Protein AF-K9EHT0-F1 (afdb_monomer_lite)

pLDDT: mean 70.36, std 25.86, range [22.86, 98.06]

Radius of gyration: 30.61 Å; chains: 1; bounding box: 69×76×100 Å

Structure (mmCIF, N/CA/C/O backbone):
data_AF-K9EHT0-F1
#
_entry.id   AF-K9EHT0-F1
#
loop_
_atom_site.group_PDB
_atom_site.id
_atom_site.type_symbol
_atom_site.label_atom_id
_atom_site.label_alt_id
_atom_site.label_comp_id
_atom_site.label_asym_id
_atom_site.label_entity_id
_atom_site.label_seq_id
_atom_site.pdbx_PDB_ins_code
_atom_site.Cartn_x
_atom_site.Cartn_y
_atom_site.Cartn_z
_atom_site.occupancy
_atom_site.B_iso_or_equiv
_atom_site.auth_seq_id
_atom_site.auth_comp_id
_atom_site.auth_asym_id
_atom_site.auth_atom_id
_atom_site.pdbx_PDB_model_num
ATOM 1 N N . MET A 1 1 ? 10.663 -6.013 4.355 1.00 35.19 1 MET A N 1
ATOM 2 C CA . MET A 1 1 ? 9.982 -5.302 5.469 1.00 35.19 1 MET A CA 1
ATOM 3 C C . MET A 1 1 ? 10.741 -5.356 6.814 1.00 35.19 1 MET A C 1
ATOM 5 O O . MET A 1 1 ? 10.159 -5.054 7.844 1.00 35.19 1 MET A O 1
ATOM 9 N N . LEU A 1 2 ? 12.055 -5.639 6.822 1.00 24.05 2 LEU A N 1
ATOM 10 C CA . LEU A 1 2 ? 12.925 -5.563 8.016 1.00 24.05 2 LEU A CA 1
ATOM 11 C C . LEU A 1 2 ? 13.684 -4.226 8.154 1.00 24.05 2 LEU A C 1
ATOM 13 O O . LEU A 1 2 ? 14.401 -4.019 9.127 1.00 24.05 2 LEU A O 1
ATOM 17 N N . PHE A 1 3 ? 13.512 -3.298 7.210 1.00 26.00 3 PHE A N 1
ATOM 18 C CA . PHE A 1 3 ? 14.312 -2.070 7.151 1.00 26.00 3 PHE A CA 1
ATOM 19 C C . PHE A 1 3 ? 13.792 -0.921 8.029 1.00 26.00 3 PHE A C 1
ATOM 21 O O . PHE A 1 3 ? 14.578 -0.093 8.472 1.00 26.00 3 PHE A O 1
ATOM 28 N N . PHE A 1 4 ? 12.502 -0.897 8.376 1.00 27.88 4 PHE A N 1
ATOM 29 C CA . PHE A 1 4 ? 11.938 0.199 9.179 1.00 27.88 4 PHE A CA 1
ATOM 30 C C . PHE A 1 4 ? 12.117 0.035 10.698 1.00 27.88 4 PHE A C 1
ATOM 32 O O . PHE A 1 4 ? 12.007 1.010 11.435 1.00 27.88 4 PHE A O 1
ATOM 39 N N . SER A 1 5 ? 12.442 -1.166 11.191 1.00 29.02 5 SER A N 1
ATOM 40 C CA . SER A 1 5 ? 12.473 -1.424 12.640 1.00 29.02 5 SER A CA 1
ATOM 41 C C . SER A 1 5 ? 13.749 -0.943 13.343 1.00 29.02 5 SER A C 1
ATOM 43 O O . SER A 1 5 ? 13.747 -0.829 14.566 1.00 29.02 5 SER A O 1
ATOM 45 N N . ARG A 1 6 ? 14.843 -0.669 12.616 1.00 27.92 6 ARG A N 1
ATOM 46 C CA . ARG A 1 6 ? 16.122 -0.245 13.223 1.00 27.92 6 ARG A CA 1
ATOM 47 C C . ARG A 1 6 ? 16.336 1.271 13.238 1.00 27.92 6 ARG A C 1
ATOM 49 O O . ARG A 1 6 ? 17.036 1.757 14.121 1.00 27.92 6 ARG A O 1
ATOM 56 N N . CYS A 1 7 ? 15.702 2.027 12.340 1.00 29.89 7 CYS A N 1
ATOM 57 C CA . CYS A 1 7 ? 15.886 3.482 12.267 1.00 29.89 7 CYS A CA 1
ATOM 58 C C . CYS A 1 7 ? 15.221 4.250 13.421 1.00 29.89 7 CYS A C 1
ATOM 60 O O . CYS A 1 7 ? 15.747 5.279 13.834 1.00 29.89 7 CYS A O 1
ATOM 62 N N . LEU A 1 8 ? 14.130 3.744 14.007 1.00 30.81 8 LEU A N 1
ATOM 63 C CA . LEU A 1 8 ? 13.450 4.452 15.102 1.00 30.81 8 LEU A CA 1
ATOM 64 C C . LEU A 1 8 ? 14.205 4.366 16.444 1.00 30.81 8 LEU A C 1
ATOM 66 O O . LEU A 1 8 ? 14.056 5.239 17.293 1.00 30.81 8 LEU A O 1
ATOM 70 N N . LEU A 1 9 ? 15.048 3.345 16.636 1.00 30.80 9 LEU A N 1
ATOM 71 C CA . LEU A 1 9 ? 15.755 3.122 17.904 1.00 30.80 9 LEU A CA 1
ATOM 72 C C . LEU A 1 9 ? 16.989 4.022 18.084 1.00 30.80 9 LEU A C 1
ATOM 74 O O . LEU A 1 9 ? 17.360 4.318 19.214 1.00 30.80 9 LEU A O 1
ATOM 78 N N . ARG A 1 10 ? 17.604 4.510 16.996 1.00 30.30 10 ARG A N 1
ATOM 79 C CA . ARG A 1 10 ? 18.830 5.331 17.073 1.00 30.30 10 ARG A CA 1
ATOM 80 C C . ARG A 1 10 ? 18.584 6.839 17.158 1.00 30.30 10 ARG A C 1
ATOM 82 O O . ARG A 1 10 ? 19.441 7.547 17.669 1.00 30.30 10 ARG A O 1
ATOM 89 N N . VAL A 1 11 ? 17.417 7.322 16.726 1.00 34.72 11 VAL A N 1
ATOM 90 C CA . VAL A 1 11 ? 17.037 8.749 16.825 1.00 34.72 11 VAL A CA 1
ATOM 91 C C . VAL A 1 11 ? 16.603 9.131 18.252 1.00 34.72 11 VAL A C 1
ATOM 93 O O . VAL A 1 11 ? 16.610 10.304 18.604 1.00 34.72 11 VAL A O 1
ATOM 96 N N . LEU A 1 12 ? 16.287 8.150 19.106 1.00 32.94 12 LEU A N 1
ATOM 97 C CA . LEU A 1 12 ? 15.773 8.376 20.465 1.00 32.94 12 LEU A CA 1
ATOM 98 C C . LEU A 1 12 ? 16.800 8.175 21.594 1.00 32.94 12 LEU A C 1
ATOM 100 O O . LEU A 1 12 ? 16.425 8.272 22.757 1.00 32.94 12 LEU A O 1
ATOM 104 N N . GLY A 1 13 ? 18.076 7.902 21.292 1.00 27.41 13 GLY A N 1
ATOM 105 C CA . GLY A 1 13 ? 19.124 7.808 22.322 1.00 27.41 13 GLY A CA 1
ATOM 106 C C . GLY A 1 13 ? 18.883 6.738 23.400 1.00 27.41 13 GLY A C 1
ATOM 107 O O . GLY A 1 13 ? 19.364 6.885 24.520 1.00 27.41 13 GLY A O 1
ATOM 108 N N . LEU A 1 14 ? 18.136 5.674 23.090 1.00 31.88 14 LEU A N 1
ATOM 109 C CA . LEU A 1 14 ? 17.866 4.587 24.030 1.00 31.88 14 LEU A CA 1
ATOM 110 C C . LEU A 1 14 ? 18.928 3.495 23.873 1.00 31.88 14 LEU A C 1
ATOM 112 O O . LEU A 1 14 ? 18.975 2.783 22.869 1.00 31.88 14 LEU A O 1
ATOM 116 N N . SER A 1 15 ? 19.794 3.399 24.876 1.00 30.48 15 SER A N 1
ATOM 117 C CA . SER A 1 15 ? 20.740 2.308 25.079 1.00 30.48 15 SER A CA 1
ATOM 118 C C . SER A 1 15 ? 20.023 0.968 25.275 1.00 30.48 15 SER A C 1
ATOM 120 O O . SER A 1 15 ? 18.901 0.887 25.775 1.00 30.48 15 SER A O 1
ATOM 122 N N . GLU A 1 16 ? 20.700 -0.088 24.832 1.00 31.38 16 GLU A N 1
ATOM 123 C CA . GLU A 1 16 ? 20.287 -1.486 24.893 1.00 31.38 16 GLU A CA 1
ATOM 124 C C . GLU A 1 16 ? 19.830 -1.911 26.299 1.00 31.38 16 GLU A C 1
ATOM 126 O O . GLU A 1 16 ? 20.498 -1.636 27.295 1.00 31.38 16 GLU A O 1
ATOM 131 N N . VAL A 1 17 ? 18.721 -2.655 26.372 1.00 28.75 17 VAL A N 1
ATOM 132 C CA . VAL A 1 17 ? 18.365 -3.460 27.550 1.00 28.75 17 VAL A CA 1
ATOM 133 C C . VAL A 1 17 ? 18.516 -4.939 27.163 1.00 28.75 17 VAL A C 1
ATOM 135 O O . VAL A 1 17 ? 17.907 -5.362 26.176 1.00 28.75 17 VAL A O 1
ATOM 138 N N . PRO A 1 18 ? 19.326 -5.735 27.887 1.00 26.89 18 PRO A N 1
ATOM 139 C CA . PRO A 1 18 ? 19.636 -7.116 27.534 1.00 26.89 18 PRO A CA 1
ATOM 140 C C . PRO A 1 18 ? 18.552 -8.074 28.041 1.00 26.89 18 PRO A C 1
ATOM 142 O O . PRO A 1 18 ? 18.100 -7.964 29.179 1.00 26.89 18 PRO A O 1
ATOM 145 N N . GLY A 1 19 ? 18.163 -9.056 27.223 1.00 27.11 19 GLY A N 1
ATOM 146 C CA . GLY A 1 19 ? 17.295 -10.142 27.687 1.00 27.11 19 GLY A CA 1
ATOM 147 C C . GLY A 1 19 ? 16.427 -10.784 26.613 1.00 27.11 19 GLY A C 1
ATOM 148 O O . GLY A 1 19 ? 15.207 -10.717 26.688 1.00 27.11 19 GLY A O 1
ATOM 149 N N . ALA A 1 20 ? 17.038 -11.450 25.635 1.00 23.89 20 ALA A N 1
ATOM 150 C CA . ALA A 1 20 ? 16.355 -12.493 24.874 1.00 23.89 20 ALA A CA 1
ATOM 151 C C . ALA A 1 20 ? 17.361 -13.592 24.520 1.00 23.89 20 ALA A C 1
ATOM 153 O O . ALA A 1 20 ? 18.206 -13.446 23.638 1.00 23.89 20 ALA A O 1
ATOM 154 N N . VAL A 1 21 ? 17.289 -14.683 25.279 1.00 23.62 21 VAL A N 1
ATOM 155 C CA . VAL A 1 21 ? 18.057 -15.912 25.084 1.00 23.62 21 VAL A CA 1
ATOM 156 C C . VAL A 1 21 ? 17.554 -16.595 23.810 1.00 23.62 21 VAL A C 1
ATOM 158 O O . VAL A 1 21 ? 16.432 -17.094 23.764 1.00 23.62 21 VAL A O 1
ATOM 161 N N . PHE A 1 22 ? 18.384 -16.619 22.767 1.00 24.11 22 PHE A N 1
ATOM 162 C CA . PHE A 1 22 ? 18.146 -17.412 21.562 1.00 24.11 22 PHE A CA 1
ATOM 163 C C . PHE A 1 22 ? 18.751 -18.809 21.747 1.00 24.11 22 PHE A C 1
ATOM 165 O O . PHE A 1 22 ? 19.971 -18.969 21.741 1.00 24.11 22 PHE A O 1
ATOM 172 N N . PHE A 1 23 ? 17.909 -19.837 21.866 1.00 22.86 23 PHE A N 1
ATOM 173 C CA . PHE A 1 23 ? 18.355 -21.227 21.756 1.00 22.86 23 PHE A CA 1
ATOM 174 C C . PHE A 1 23 ? 18.760 -21.522 20.303 1.00 22.86 23 PHE A C 1
ATOM 176 O O . PHE A 1 23 ? 17.918 -21.749 19.435 1.00 22.86 23 PHE A O 1
ATOM 183 N N . ARG A 1 24 ? 20.070 -21.525 20.035 1.00 23.70 24 ARG A N 1
ATOM 184 C CA . ARG A 1 24 ? 20.650 -22.117 18.822 1.00 23.70 24 ARG A CA 1
ATOM 185 C C . ARG A 1 24 ? 20.580 -23.642 18.938 1.00 23.70 24 ARG A C 1
ATOM 187 O O . ARG A 1 24 ? 21.243 -24.223 19.792 1.00 23.70 24 ARG A O 1
ATOM 194 N N . ARG A 1 25 ? 19.824 -24.302 18.057 1.00 22.91 25 ARG A N 1
ATOM 195 C CA . ARG A 1 25 ? 20.040 -25.729 17.763 1.00 22.91 25 ARG A CA 1
ATOM 196 C C . ARG A 1 25 ? 21.307 -25.871 16.902 1.00 22.91 25 ARG A C 1
ATOM 198 O O . ARG A 1 25 ? 21.441 -25.110 15.942 1.00 22.91 25 ARG A O 1
ATOM 205 N N . PRO A 1 26 ? 22.226 -26.803 17.207 1.00 26.69 26 PRO A N 1
ATOM 206 C CA . PRO A 1 26 ? 23.404 -27.033 16.380 1.00 26.69 26 PRO A CA 1
ATOM 207 C C . PRO A 1 26 ? 23.034 -27.799 15.100 1.00 26.69 26 PRO A C 1
ATOM 209 O O . PRO A 1 26 ? 22.285 -28.775 15.138 1.00 26.69 26 PRO A O 1
ATOM 212 N N . LEU A 1 27 ? 23.566 -27.335 13.968 1.00 28.84 27 LEU A N 1
ATOM 213 C CA . LEU A 1 27 ? 23.571 -28.050 12.688 1.00 28.84 27 LEU A CA 1
ATOM 214 C C . LEU A 1 27 ? 24.534 -29.250 12.775 1.00 28.84 27 LEU A C 1
ATOM 216 O O . LEU A 1 27 ? 25.630 -29.085 13.317 1.00 28.84 27 LEU A O 1
ATOM 220 N N . PRO A 1 28 ? 24.184 -30.432 12.238 1.00 28.58 28 PRO A N 1
ATOM 221 C CA . PRO A 1 28 ? 25.115 -31.547 12.166 1.00 28.58 28 PRO A CA 1
ATOM 222 C C . PRO A 1 28 ? 26.108 -31.356 11.012 1.00 28.58 28 PRO A C 1
ATOM 224 O O . PRO A 1 28 ? 25.756 -30.924 9.915 1.00 28.58 28 PRO A O 1
ATOM 227 N N . LEU A 1 29 ? 27.362 -31.700 11.294 1.00 28.03 29 LEU A N 1
ATOM 228 C CA . LEU A 1 2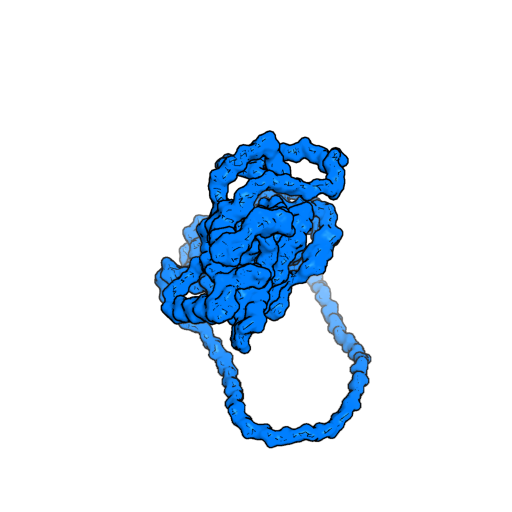9 ? 28.485 -31.731 10.363 1.00 28.03 29 LEU A CA 1
ATOM 229 C C . LEU A 1 29 ? 28.264 -32.816 9.297 1.00 28.03 29 LEU A C 1
ATOM 231 O O . LEU A 1 29 ? 28.119 -33.994 9.618 1.00 28.03 29 LEU A O 1
ATOM 235 N N . SER A 1 30 ? 28.276 -32.423 8.027 1.00 29.00 30 SER A N 1
ATOM 236 C CA . SER A 1 30 ? 28.298 -33.323 6.873 1.00 29.00 30 SER A CA 1
ATOM 237 C C . SER A 1 30 ? 29.734 -33.724 6.518 1.00 29.00 30 SER A C 1
ATOM 239 O O . SER A 1 30 ? 30.549 -32.874 6.165 1.00 29.00 30 SER A O 1
ATOM 241 N N . GLY A 1 31 ? 30.018 -35.028 6.571 1.00 29.08 31 GLY A N 1
ATOM 242 C CA . GLY A 1 31 ? 31.150 -35.690 5.913 1.00 29.08 31 GLY A CA 1
ATOM 243 C C . GLY A 1 31 ? 30.633 -36.758 4.930 1.00 29.08 31 GLY A C 1
ATOM 244 O O . GLY A 1 31 ? 29.515 -37.245 5.115 1.00 29.08 31 GLY A O 1
ATOM 245 N N . PRO A 1 32 ? 31.382 -37.117 3.870 1.00 33.47 32 PRO A N 1
ATOM 246 C CA . PRO A 1 32 ? 30.831 -37.827 2.718 1.00 33.47 32 PRO A CA 1
ATOM 247 C C . PRO A 1 32 ? 30.973 -39.349 2.852 1.00 33.47 32 PRO A C 1
ATOM 249 O O . PRO A 1 32 ? 32.053 -39.830 3.191 1.00 33.47 32 PRO A O 1
ATOM 252 N N . ARG A 1 33 ? 29.933 -40.120 2.499 1.00 31.84 33 ARG A N 1
ATOM 253 C CA . ARG A 1 33 ? 30.071 -41.534 2.091 1.00 31.84 33 ARG A CA 1
ATOM 254 C C . ARG A 1 33 ? 29.038 -41.924 1.027 1.00 31.84 33 ARG A C 1
ATOM 256 O O . ARG A 1 33 ? 27.837 -41.833 1.246 1.00 31.84 33 ARG A O 1
ATOM 263 N N . ASN A 1 34 ? 29.564 -42.387 -0.106 1.00 30.19 34 ASN A N 1
ATOM 264 C CA . ASN A 1 34 ? 28.885 -43.086 -1.197 1.00 30.19 34 ASN A CA 1
ATOM 265 C C . ASN A 1 34 ? 28.451 -44.500 -0.774 1.00 30.19 34 ASN A C 1
ATOM 267 O O . ASN A 1 34 ? 29.321 -45.234 -0.314 1.00 30.19 34 ASN A O 1
ATOM 271 N N . VAL A 1 35 ? 27.197 -44.908 -1.037 1.00 31.47 35 VAL A N 1
ATOM 272 C CA . VAL A 1 35 ? 26.748 -46.313 -1.249 1.00 31.47 35 VAL A CA 1
ATOM 273 C C . VAL A 1 35 ? 25.463 -46.306 -2.133 1.00 31.47 35 VAL A C 1
ATOM 275 O O . VAL A 1 35 ? 24.644 -45.406 -1.946 1.00 31.47 35 VAL A O 1
ATOM 278 N N . PRO A 1 36 ? 25.275 -47.233 -3.108 1.00 32.19 36 PRO A N 1
ATOM 279 C CA . PRO A 1 36 ? 24.269 -47.145 -4.188 1.00 32.19 36 PRO A CA 1
ATOM 280 C C . PRO A 1 36 ? 22.905 -47.812 -3.850 1.00 32.19 36 PRO A C 1
ATOM 282 O O . PRO A 1 36 ? 22.769 -48.399 -2.774 1.00 32.19 36 PRO A O 1
ATOM 285 N N . PRO A 1 37 ? 21.867 -47.727 -4.723 1.00 32.34 37 PRO A N 1
ATOM 286 C CA . PRO A 1 37 ? 20.481 -47.987 -4.339 1.00 32.34 37 PRO A CA 1
ATOM 287 C C . PRO A 1 37 ? 20.085 -49.461 -4.490 1.00 32.34 37 PRO A C 1
ATOM 289 O O . PRO A 1 37 ? 20.441 -50.120 -5.467 1.00 32.34 37 PRO A O 1
ATOM 292 N N . SER A 1 38 ? 19.261 -49.959 -3.564 1.00 30.55 38 SER A N 1
ATOM 293 C CA . SER A 1 38 ? 18.539 -51.223 -3.725 1.00 30.55 38 SER A CA 1
ATOM 294 C C . SER A 1 38 ? 17.032 -51.025 -3.548 1.00 30.55 38 SER A C 1
ATOM 296 O O . SER A 1 38 ? 16.553 -50.197 -2.777 1.00 30.55 38 SER A O 1
ATOM 298 N N . GLN A 1 39 ? 16.307 -51.758 -4.383 1.00 30.44 39 GLN A N 1
ATOM 299 C CA . GLN A 1 39 ? 14.876 -51.710 -4.647 1.00 30.44 39 GLN A CA 1
ATOM 300 C C . GLN A 1 39 ? 14.059 -52.357 -3.515 1.00 30.44 39 GLN A C 1
ATOM 302 O O . GLN A 1 39 ? 14.495 -53.378 -2.987 1.00 30.44 39 GLN A O 1
ATOM 307 N N . ARG A 1 40 ? 12.827 -51.872 -3.264 1.00 29.19 40 ARG A N 1
ATOM 308 C CA . ARG A 1 40 ? 11.571 -52.672 -3.206 1.00 29.19 40 ARG A CA 1
ATOM 309 C C . ARG A 1 40 ? 10.347 -51.831 -2.776 1.00 29.19 40 ARG A C 1
ATOM 311 O O . ARG A 1 40 ? 10.296 -51.331 -1.667 1.00 29.19 40 ARG A O 1
ATOM 318 N N . ARG A 1 41 ? 9.415 -51.725 -3.737 1.00 29.66 41 ARG A N 1
ATOM 319 C CA . ARG A 1 41 ? 7.926 -51.762 -3.769 1.00 29.66 41 ARG A CA 1
ATOM 320 C C . ARG A 1 41 ? 7.022 -51.382 -2.558 1.00 29.66 41 ARG A C 1
ATOM 322 O O . ARG A 1 41 ? 7.451 -51.465 -1.419 1.00 29.66 41 ARG A O 1
ATOM 329 N N . PRO A 1 42 ? 5.739 -51.018 -2.830 1.00 37.97 42 PRO A N 1
ATOM 330 C CA . PRO A 1 42 ? 4.898 -50.174 -1.969 1.00 37.97 42 PRO A CA 1
ATOM 331 C C . PRO A 1 42 ? 3.627 -50.852 -1.391 1.00 37.97 42 PRO A C 1
ATOM 333 O O . PRO A 1 42 ? 3.333 -52.002 -1.718 1.00 37.97 42 PRO A O 1
ATOM 336 N N . ALA A 1 43 ? 2.845 -50.023 -0.670 1.00 28.08 43 ALA A N 1
ATOM 337 C CA . ALA A 1 43 ? 1.409 -50.096 -0.303 1.00 28.08 43 ALA A CA 1
ATOM 338 C C . ALA A 1 43 ? 1.080 -50.626 1.122 1.00 28.08 43 ALA A C 1
ATOM 340 O O . ALA A 1 43 ? 1.910 -51.346 1.674 1.00 28.08 43 ALA A O 1
ATOM 341 N N . PRO A 1 44 ? -0.107 -50.332 1.723 1.00 38.44 44 PRO A N 1
ATOM 342 C CA . PRO A 1 44 ? -1.285 -49.645 1.163 1.00 38.44 44 PRO A CA 1
ATOM 343 C C . PRO A 1 44 ? -1.980 -48.585 2.059 1.00 38.44 44 PRO A C 1
ATOM 345 O O . PRO A 1 44 ? -1.652 -48.362 3.222 1.00 38.44 44 PRO A O 1
ATOM 348 N N . GLU A 1 45 ? -2.977 -47.950 1.440 1.00 32.50 45 GLU A N 1
ATOM 349 C CA . GLU A 1 45 ? -4.041 -47.112 1.998 1.00 32.50 45 GLU A CA 1
ATOM 350 C C . GLU A 1 45 ? -4.884 -47.825 3.075 1.00 32.50 45 GLU A C 1
ATOM 352 O O . GLU A 1 45 ? -5.120 -49.031 3.005 1.00 32.50 45 GLU A O 1
ATOM 357 N N . GLY A 1 46 ? -5.416 -47.052 4.027 1.00 28.97 46 GLY A N 1
ATOM 358 C CA . GLY A 1 46 ? -6.411 -47.503 5.001 1.00 28.97 46 GLY A CA 1
ATOM 359 C C . GLY A 1 46 ? -7.133 -46.317 5.641 1.00 28.97 46 GLY A C 1
ATOM 360 O O . GLY A 1 46 ? -6.551 -45.589 6.440 1.00 28.97 46 GLY A O 1
ATOM 361 N N . GLY A 1 47 ? -8.386 -46.107 5.231 1.00 28.09 47 GLY A N 1
ATOM 362 C CA . GLY A 1 47 ? -9.328 -45.126 5.775 1.00 28.09 47 GLY A CA 1
ATOM 363 C C . GLY A 1 47 ? -9.888 -45.482 7.168 1.00 28.09 47 GLY A C 1
ATOM 364 O O . GLY A 1 47 ? -9.373 -46.373 7.837 1.00 28.09 47 GLY A O 1
ATOM 365 N N . PRO A 1 48 ? -10.921 -44.756 7.636 1.00 39.56 48 PRO A N 1
ATOM 366 C CA . PRO A 1 48 ? -10.957 -44.187 8.983 1.00 39.56 48 PRO A CA 1
ATOM 367 C C . PRO A 1 48 ? -11.766 -45.007 9.996 1.00 39.56 48 PRO A C 1
ATOM 369 O O . PRO A 1 48 ? -12.664 -45.761 9.628 1.00 39.56 48 PRO A O 1
ATOM 372 N N . LEU A 1 49 ? -11.522 -44.759 11.289 1.00 30.81 49 LEU A N 1
ATOM 373 C CA . LEU A 1 49 ? -12.405 -45.184 12.378 1.00 30.81 49 LEU A CA 1
ATOM 374 C C . LEU A 1 49 ? -12.798 -44.005 13.295 1.00 30.81 49 LEU A C 1
ATOM 376 O O . LEU A 1 49 ? -11.965 -43.129 13.541 1.00 30.81 49 LEU A O 1
ATOM 380 N N . PRO A 1 50 ? -14.052 -43.966 13.793 1.00 34.62 50 PRO A N 1
ATOM 381 C CA . PRO A 1 50 ? -14.595 -42.896 14.631 1.00 34.62 50 PRO A CA 1
ATOM 382 C C . PRO A 1 50 ? -14.581 -43.261 16.129 1.00 34.62 50 PRO A C 1
ATOM 384 O O . PRO A 1 50 ? -14.466 -44.436 16.464 1.00 34.62 50 PRO A O 1
ATOM 387 N N . GLN A 1 51 ? -14.790 -42.272 17.012 1.00 31.59 51 GLN A N 1
ATOM 388 C CA . GLN A 1 51 ? -15.847 -42.240 18.053 1.00 31.59 51 GLN A CA 1
ATOM 389 C C . GLN A 1 51 ? -15.535 -41.263 19.210 1.00 31.59 51 GLN A C 1
ATOM 391 O O . GLN A 1 51 ? -14.542 -41.383 19.917 1.00 31.59 51 GLN A O 1
ATOM 396 N N . ASN A 1 52 ? -16.444 -40.291 19.356 1.00 28.72 52 ASN A N 1
ATOM 397 C CA . ASN A 1 52 ? -17.082 -39.757 20.568 1.00 28.72 52 ASN A CA 1
ATOM 398 C C . ASN A 1 52 ? -16.442 -39.989 21.950 1.00 28.72 52 ASN A C 1
ATOM 400 O O . ASN A 1 52 ? -16.375 -41.119 22.417 1.00 28.72 52 ASN A O 1
ATOM 404 N N . PHE A 1 53 ? -16.251 -38.890 22.693 1.00 29.94 53 PHE A N 1
ATOM 405 C CA . PHE A 1 53 ? -16.435 -38.849 24.151 1.00 29.94 53 PHE A CA 1
ATOM 406 C C . PHE A 1 53 ? -17.172 -37.558 24.584 1.00 29.94 53 PHE A C 1
ATOM 408 O O . PHE A 1 53 ? -17.109 -36.557 23.866 1.00 29.94 53 PHE A O 1
ATOM 415 N N . PRO A 1 54 ? -17.932 -37.589 25.700 1.00 34.84 54 PRO A N 1
ATOM 416 C CA . PRO A 1 54 ? -19.078 -36.713 25.944 1.00 34.84 54 PRO A CA 1
ATOM 417 C C . PRO A 1 54 ? -18.774 -35.428 26.732 1.00 34.84 54 PRO A C 1
ATOM 419 O O . PRO A 1 54 ? -17.796 -35.310 27.465 1.00 34.84 54 PRO A O 1
ATOM 422 N N . VAL A 1 55 ? -19.710 -34.487 26.595 1.00 31.12 55 VAL A N 1
ATOM 423 C CA . VAL A 1 55 ? -19.851 -33.215 27.319 1.00 31.12 55 VAL A CA 1
ATOM 424 C C . VAL A 1 55 ? -20.462 -33.452 28.710 1.00 31.12 55 VAL A C 1
ATOM 426 O O . VAL A 1 55 ? -21.469 -34.156 28.788 1.00 31.12 55 VAL A O 1
ATOM 429 N N . PRO A 1 56 ? -19.985 -32.801 29.787 1.00 32.19 56 PRO A N 1
ATOM 430 C CA . PRO A 1 56 ? -20.761 -32.651 31.013 1.00 32.19 56 PRO A CA 1
ATOM 431 C C . PRO A 1 56 ? -21.588 -31.357 30.978 1.00 32.19 56 PRO A C 1
ATOM 433 O O . PRO A 1 56 ? -21.053 -30.251 30.902 1.00 32.19 56 PRO A O 1
ATOM 436 N N . GLN A 1 57 ? -22.910 -31.515 31.051 1.00 30.34 57 GLN A N 1
ATOM 437 C CA . GLN A 1 57 ? -23.866 -30.461 31.383 1.00 30.34 57 GLN A CA 1
ATOM 438 C C . GLN A 1 57 ? -23.888 -30.251 32.904 1.00 30.34 57 GLN A C 1
ATOM 440 O O . GLN A 1 57 ? -23.927 -31.217 33.662 1.00 30.34 57 GLN A O 1
ATOM 445 N N . GLY A 1 58 ? -23.919 -28.996 33.349 1.00 29.45 58 GLY A N 1
ATOM 446 C CA . GLY A 1 58 ? -24.148 -28.632 34.746 1.00 29.45 58 GLY A CA 1
ATOM 447 C C . GLY A 1 58 ? -24.565 -27.168 34.853 1.00 29.45 58 GLY A C 1
ATOM 448 O O . GLY A 1 58 ? -23.722 -26.277 34.805 1.00 29.45 58 GLY A O 1
ATOM 449 N N . ALA A 1 59 ? -25.873 -26.930 34.942 1.00 30.81 59 ALA A N 1
ATOM 450 C CA . ALA A 1 59 ? -26.489 -25.639 35.256 1.00 30.81 59 ALA A CA 1
ATOM 451 C C . ALA A 1 59 ? -26.776 -25.547 36.783 1.00 30.81 59 ALA A C 1
ATOM 453 O O . ALA A 1 59 ? -26.716 -26.568 37.467 1.00 30.81 59 ALA A O 1
ATOM 454 N N . PRO A 1 60 ? -27.024 -24.340 37.329 1.00 36.12 60 PRO A N 1
ATOM 455 C CA . PRO A 1 60 ? -26.603 -23.910 38.670 1.00 36.12 60 PRO A CA 1
ATOM 456 C C . PRO A 1 60 ? -27.654 -24.143 39.774 1.00 36.12 60 PRO A C 1
ATOM 458 O O . PRO A 1 60 ? -28.822 -24.379 39.461 1.00 36.12 60 PRO A O 1
ATOM 461 N N . PRO A 1 61 ? -27.299 -23.981 41.065 1.00 33.75 61 PRO A N 1
ATOM 462 C CA . PRO A 1 61 ? -28.284 -23.931 42.136 1.00 33.75 61 PRO A CA 1
ATOM 463 C C . PRO A 1 61 ? -28.851 -22.516 42.347 1.00 33.75 61 PRO A C 1
ATOM 465 O O . PRO A 1 61 ? -28.144 -21.507 42.293 1.00 33.75 61 PRO A O 1
ATOM 468 N N . VAL A 1 62 ? -30.158 -22.482 42.609 1.00 30.78 62 VAL A N 1
ATOM 469 C CA . VAL A 1 62 ? -30.983 -21.325 42.971 1.00 30.78 62 VAL A CA 1
ATOM 470 C C . VAL A 1 62 ? -31.041 -21.172 44.504 1.00 30.78 62 VAL A C 1
ATOM 472 O O . VAL A 1 62 ? -31.129 -22.160 45.222 1.00 30.78 62 VAL A O 1
ATOM 475 N N . LEU A 1 63 ? -30.971 -19.902 44.924 1.00 33.12 63 LEU A N 1
ATOM 476 C CA . LEU A 1 63 ? -31.230 -19.176 46.191 1.00 33.12 63 LEU A CA 1
ATOM 477 C C . LEU A 1 63 ? -31.981 -19.858 47.365 1.00 33.12 63 LEU A C 1
ATOM 479 O O . LEU A 1 63 ? -32.770 -20.778 47.175 1.00 33.12 63 LEU A O 1
ATOM 483 N N . PRO A 1 64 ? -31.941 -19.203 48.548 1.00 31.17 64 PRO A N 1
ATOM 484 C CA . PRO A 1 64 ? -33.201 -18.619 49.014 1.00 31.17 64 PRO A CA 1
ATOM 485 C C . PRO A 1 64 ? -33.116 -17.149 49.450 1.00 31.17 64 PRO A C 1
ATOM 487 O O . PRO A 1 64 ? -32.091 -16.635 49.892 1.00 31.17 64 PRO A O 1
ATOM 490 N N . ALA A 1 65 ? -34.265 -16.494 49.296 1.00 28.45 65 ALA A N 1
ATOM 491 C CA . ALA A 1 65 ? -34.580 -15.150 49.743 1.00 28.45 65 ALA A CA 1
ATOM 492 C C . ALA A 1 65 ? -34.815 -15.098 51.263 1.00 28.45 65 ALA A C 1
ATOM 494 O O . ALA A 1 65 ? -35.394 -16.015 51.839 1.00 28.45 65 ALA A O 1
ATOM 495 N N . GLY A 1 66 ? -34.438 -13.978 51.880 1.00 27.17 66 GLY A N 1
ATOM 496 C CA . GLY A 1 66 ? -34.821 -13.604 53.238 1.00 27.17 66 GLY A CA 1
ATOM 497 C C . GLY A 1 66 ? -35.032 -12.094 53.303 1.00 27.17 66 GLY A C 1
ATOM 498 O O . GLY A 1 66 ? -34.118 -11.321 53.031 1.00 27.17 66 GLY A O 1
ATOM 499 N N . SER A 1 67 ? -36.264 -11.693 53.595 1.00 26.95 67 SER A N 1
ATOM 500 C CA . SER A 1 67 ? -36.744 -10.317 53.700 1.00 26.95 67 SER A CA 1
ATOM 501 C C . SER A 1 67 ? -36.890 -9.867 55.156 1.00 26.95 67 SER A C 1
ATOM 503 O O . SER A 1 67 ? -37.248 -10.675 56.007 1.00 26.95 67 SER A O 1
ATOM 505 N N . ALA A 1 68 ? -36.804 -8.544 55.329 1.00 27.66 68 ALA A N 1
ATOM 506 C CA . ALA A 1 68 ? -37.361 -7.702 56.397 1.00 27.66 68 ALA A CA 1
ATOM 507 C C . ALA A 1 68 ? -36.534 -7.481 57.678 1.00 27.66 68 ALA A C 1
ATOM 509 O O . ALA A 1 68 ? -36.073 -8.407 58.334 1.00 27.66 68 ALA A O 1
ATOM 510 N N . GLY A 1 69 ? -36.427 -6.197 58.043 1.00 26.08 69 GLY A N 1
ATOM 511 C CA . GLY A 1 69 ? -35.881 -5.723 59.313 1.00 26.08 69 GLY A CA 1
ATOM 512 C C . GLY A 1 69 ? -35.395 -4.278 59.234 1.00 26.08 69 GLY A C 1
ATOM 513 O O . GLY A 1 69 ? -34.200 -4.034 59.134 1.00 26.08 69 GLY A O 1
ATOM 514 N N . VAL A 1 70 ? -36.331 -3.327 59.226 1.00 30.00 70 VAL A N 1
ATOM 515 C CA . VAL A 1 70 ? -36.067 -1.905 59.484 1.00 30.00 70 VAL A CA 1
ATOM 516 C C . VAL A 1 70 ? -35.615 -1.778 60.934 1.00 30.00 70 VAL A C 1
ATOM 518 O O . VAL A 1 70 ? -36.368 -2.180 61.814 1.00 30.00 70 VAL A O 1
ATOM 521 N N . ASP A 1 71 ? -34.450 -1.181 61.184 1.00 27.06 71 ASP A N 1
ATOM 522 C CA . ASP A 1 71 ? -34.244 -0.506 62.459 1.00 27.06 71 ASP A CA 1
ATOM 523 C C . ASP A 1 71 ? -33.341 0.720 62.327 1.00 27.06 71 ASP A C 1
ATOM 525 O O . ASP A 1 71 ? -32.259 0.714 61.734 1.00 27.06 71 ASP A O 1
ATOM 529 N N . SER A 1 72 ? -33.869 1.812 62.852 1.00 29.98 72 SER A N 1
ATOM 530 C CA . SER A 1 72 ? -33.296 3.142 62.864 1.00 29.98 72 SER A CA 1
ATOM 531 C C . SER A 1 72 ? -32.372 3.285 64.065 1.00 29.98 72 SER A C 1
ATOM 533 O O . SER A 1 72 ? -32.838 3.406 65.193 1.00 29.98 72 SER A O 1
ATOM 535 N N . SER A 1 73 ? -31.064 3.376 63.838 1.00 27.72 73 SER A N 1
ATOM 536 C CA . SER A 1 73 ? -30.175 3.989 64.824 1.00 27.72 73 SER A CA 1
ATOM 537 C C . SER A 1 73 ? -29.090 4.830 64.159 1.00 27.72 73 SER A C 1
ATOM 539 O O . SER A 1 73 ? -28.309 4.422 63.303 1.00 27.72 73 SER A O 1
ATOM 541 N N . ARG A 1 74 ? -29.133 6.096 64.556 1.00 34.09 74 ARG A N 1
ATOM 542 C CA . ARG A 1 74 ? -28.279 7.207 64.174 1.00 34.09 74 ARG A CA 1
ATOM 543 C C . ARG A 1 74 ? -26.913 7.009 64.830 1.00 34.09 74 ARG A C 1
ATOM 545 O O . ARG A 1 74 ? -26.727 7.411 65.970 1.00 34.09 74 ARG A O 1
ATOM 552 N N . ALA A 1 75 ? -25.963 6.422 64.109 1.00 27.30 75 ALA A N 1
ATOM 553 C CA . ALA A 1 75 ? -24.555 6.443 64.492 1.00 27.30 75 ALA A CA 1
ATOM 554 C C . ALA A 1 75 ? -23.823 7.489 63.643 1.00 27.30 75 ALA A C 1
ATOM 556 O O . ALA A 1 75 ? -23.554 7.294 62.457 1.00 27.30 75 ALA A O 1
ATOM 557 N N . GLN A 1 76 ? -23.528 8.633 64.261 1.00 36.03 76 GLN A N 1
ATOM 558 C CA . GLN A 1 76 ? -22.539 9.580 63.762 1.00 36.03 76 GLN A CA 1
ATOM 559 C C . GLN A 1 76 ? -21.175 8.881 63.772 1.00 36.03 76 GLN A C 1
ATOM 561 O O . GLN A 1 76 ? -20.536 8.754 64.809 1.00 36.03 76 GLN A O 1
ATOM 566 N N . SER A 1 77 ? -20.755 8.403 62.606 1.00 29.02 77 SER A N 1
ATOM 567 C CA . SER A 1 77 ? -19.401 7.929 62.347 1.00 29.02 77 SER A CA 1
ATOM 568 C C . SER A 1 77 ? -18.820 8.818 61.258 1.00 29.02 77 SER A C 1
ATOM 570 O O . SER A 1 77 ? -19.109 8.682 60.069 1.00 29.02 77 SER A O 1
ATOM 572 N N . THR A 1 78 ? -18.040 9.802 61.689 1.00 33.84 78 THR A N 1
ATOM 573 C CA . THR A 1 78 ? -17.147 10.584 60.841 1.00 33.84 78 THR A CA 1
ATOM 574 C C . THR A 1 78 ? -16.028 9.672 60.335 1.00 33.84 78 THR A C 1
ATOM 576 O O . THR A 1 78 ? -14.909 9.716 60.836 1.00 33.84 78 THR A O 1
ATOM 579 N N . SER A 1 79 ? -16.312 8.825 59.344 1.00 31.20 79 SER A N 1
ATOM 580 C CA . SER A 1 79 ? -15.261 8.158 58.576 1.00 31.20 79 SER A CA 1
ATOM 581 C C . SER A 1 79 ? -14.794 9.122 57.488 1.00 31.20 79 SER A C 1
ATOM 583 O O . SER A 1 79 ? -15.456 9.295 56.459 1.00 31.20 79 SER A O 1
ATOM 585 N N . GLY A 1 80 ? -13.670 9.792 57.737 1.00 28.95 80 GLY A N 1
ATOM 586 C CA . GLY A 1 80 ? -12.978 10.577 56.727 1.00 28.95 80 GLY A CA 1
ATOM 587 C C . GLY A 1 80 ? -12.760 9.734 55.473 1.00 28.95 80 GLY A C 1
ATOM 588 O O . GLY A 1 80 ? -12.119 8.687 55.515 1.00 28.95 80 GLY A O 1
ATOM 589 N N . ARG A 1 81 ? -13.294 10.195 54.339 1.00 33.88 81 ARG A N 1
ATOM 590 C CA . ARG A 1 81 ? -12.841 9.747 53.021 1.00 33.88 81 ARG A CA 1
ATOM 591 C C . ARG A 1 81 ? -11.392 10.209 52.882 1.00 33.88 81 ARG A C 1
ATOM 593 O O . ARG A 1 81 ? -11.141 11.329 52.446 1.00 33.88 81 ARG A O 1
ATOM 600 N N . GLN A 1 82 ? -10.443 9.367 53.277 1.00 32.81 82 GLN A N 1
ATOM 601 C CA . GLN A 1 82 ? -9.077 9.501 52.791 1.00 32.81 82 GLN A CA 1
ATOM 602 C C . GLN A 1 82 ? -9.143 9.414 51.257 1.00 32.81 82 GLN A C 1
ATOM 604 O O . GLN A 1 82 ? -9.749 8.471 50.733 1.00 32.81 82 GLN A O 1
ATOM 609 N N . PRO A 1 83 ? -8.610 10.397 50.507 1.00 34.28 83 PRO A N 1
ATOM 610 C CA . PRO A 1 83 ? -8.429 10.218 49.074 1.00 34.28 83 PRO A CA 1
ATOM 611 C C . PRO A 1 83 ? -7.570 8.959 48.874 1.00 34.28 83 PRO A C 1
ATOM 613 O O . PRO A 1 83 ? -6.622 8.771 49.639 1.00 34.28 83 PRO A O 1
ATOM 616 N N . PRO A 1 84 ? -7.900 8.072 47.915 1.00 41.16 84 PRO A N 1
ATOM 617 C CA . PRO A 1 84 ? -7.076 6.903 47.663 1.00 41.16 84 PRO A CA 1
ATOM 618 C C . PRO A 1 84 ? -5.647 7.374 47.404 1.00 41.16 84 PRO A C 1
ATOM 620 O O . PRO A 1 84 ? -5.426 8.293 46.611 1.00 41.16 84 PRO A O 1
ATOM 623 N N . ASP A 1 85 ? -4.737 6.767 48.157 1.00 39.97 85 ASP A N 1
ATOM 624 C CA . ASP A 1 85 ? -3.313 7.051 48.233 1.00 39.97 85 ASP A CA 1
ATOM 625 C C . ASP A 1 85 ? -2.747 7.435 46.855 1.00 39.97 85 ASP A C 1
ATOM 627 O O . ASP A 1 85 ? -2.783 6.663 45.892 1.00 39.97 85 ASP A O 1
ATOM 631 N N . SER A 1 86 ? -2.274 8.676 46.742 1.00 46.91 86 SER A N 1
ATOM 632 C CA . SER A 1 86 ? -1.852 9.348 45.504 1.00 46.91 86 SER A CA 1
ATOM 633 C C . SER A 1 86 ? -0.550 8.800 44.902 1.00 46.91 86 SER A C 1
ATOM 635 O O . SER A 1 86 ? 0.115 9.480 44.119 1.00 46.91 86 SER A O 1
ATOM 637 N N . THR A 1 87 ? -0.177 7.574 45.255 1.00 52.00 87 THR A N 1
ATOM 638 C CA . THR A 1 87 ? 1.188 7.068 45.113 1.00 52.00 87 THR A CA 1
ATOM 639 C C . THR A 1 87 ? 1.241 5.720 44.396 1.00 52.00 87 THR A C 1
ATOM 641 O O . THR A 1 87 ? 2.163 4.935 44.594 1.00 52.00 87 THR A O 1
ATOM 644 N N . ILE A 1 88 ? 0.283 5.430 43.506 1.00 60.84 88 ILE A N 1
ATOM 645 C CA . ILE A 1 88 ? 0.459 4.319 42.563 1.00 60.84 88 ILE A CA 1
ATOM 646 C C . ILE A 1 88 ? 1.518 4.741 41.535 1.00 60.84 88 ILE A C 1
ATOM 648 O O . ILE A 1 88 ? 1.268 5.570 40.658 1.00 60.84 88 ILE A O 1
ATOM 652 N N . GLY A 1 89 ? 2.725 4.186 41.661 1.00 61.78 89 GLY A N 1
ATOM 653 C CA . GLY A 1 89 ? 3.820 4.425 40.723 1.00 61.78 89 GLY A CA 1
ATOM 654 C C . GLY A 1 89 ? 3.479 3.975 39.297 1.00 61.78 89 GLY A C 1
ATOM 655 O O . GLY A 1 89 ? 2.744 3.010 39.092 1.00 61.78 89 GLY A O 1
ATOM 656 N N . ILE A 1 90 ? 4.054 4.647 38.292 1.00 60.66 90 ILE A N 1
ATOM 657 C CA . ILE A 1 90 ? 3.797 4.374 36.861 1.00 60.66 90 ILE A CA 1
ATOM 658 C C . ILE A 1 90 ? 4.049 2.901 36.508 1.00 60.66 90 ILE A C 1
ATOM 660 O O . ILE A 1 90 ? 3.239 2.305 35.810 1.00 60.66 90 ILE A O 1
ATOM 664 N N . ARG A 1 91 ? 5.111 2.282 37.044 1.00 58.88 91 ARG A N 1
ATOM 665 C CA . ARG A 1 91 ? 5.425 0.859 36.803 1.00 58.88 91 ARG A CA 1
ATOM 666 C C . ARG A 1 91 ? 4.347 -0.086 37.341 1.00 58.88 91 ARG A C 1
ATOM 668 O O . ARG A 1 91 ? 4.033 -1.094 36.711 1.00 58.88 91 ARG A O 1
ATOM 675 N N . THR A 1 92 ? 3.753 0.261 38.480 1.00 63.53 92 THR A N 1
ATOM 676 C CA . THR A 1 92 ? 2.631 -0.476 39.071 1.00 63.53 92 THR A CA 1
ATOM 677 C C . THR A 1 92 ? 1.393 -0.348 38.184 1.00 63.53 92 THR A C 1
ATOM 679 O O . THR A 1 92 ? 0.741 -1.349 37.910 1.00 63.53 92 THR A O 1
ATOM 682 N N . LEU A 1 93 ? 1.124 0.847 37.640 1.00 66.06 93 LEU A N 1
ATOM 683 C CA . LEU A 1 93 ? 0.035 1.072 36.679 1.00 66.06 93 LEU A CA 1
ATOM 684 C C . LEU A 1 93 ? 0.244 0.336 35.344 1.00 66.06 93 LEU A C 1
ATOM 686 O O . LEU A 1 93 ? -0.711 -0.227 34.815 1.00 66.06 93 LEU A O 1
ATOM 690 N N . GLU A 1 94 ? 1.467 0.315 34.806 1.00 65.44 94 GLU A N 1
ATOM 691 C CA . GLU A 1 94 ? 1.812 -0.416 33.573 1.00 65.44 94 GLU A CA 1
ATOM 692 C C . GLU A 1 94 ? 1.571 -1.921 33.731 1.00 65.44 94 GLU A C 1
ATOM 694 O O . GLU A 1 94 ? 1.001 -2.558 32.845 1.00 65.44 94 GLU A O 1
ATOM 699 N N . THR A 1 95 ? 1.938 -2.465 34.892 1.00 62.72 95 THR A N 1
ATOM 700 C CA . THR A 1 95 ? 1.764 -3.886 35.220 1.00 62.72 95 THR A CA 1
ATOM 701 C C . THR A 1 95 ? 0.296 -4.238 35.483 1.00 62.72 95 THR A C 1
ATOM 703 O O . THR A 1 95 ? -0.171 -5.276 35.025 1.00 62.72 95 THR A O 1
ATOM 706 N N . LEU A 1 96 ? -0.448 -3.368 36.176 1.00 61.97 96 LEU A N 1
ATOM 707 C CA . LEU A 1 96 ? -1.863 -3.580 36.516 1.00 61.97 96 LEU A CA 1
ATOM 708 C C . LEU A 1 96 ? -2.784 -3.524 35.298 1.00 61.97 96 LEU A C 1
ATOM 710 O O . LEU A 1 96 ? -3.726 -4.302 35.192 1.00 61.97 96 LEU A O 1
ATOM 714 N N . LEU A 1 97 ? -2.551 -2.582 34.383 1.00 71.12 97 LEU A N 1
ATOM 715 C CA . LEU A 1 97 ? -3.490 -2.357 33.287 1.00 71.12 97 LEU A CA 1
ATOM 716 C C . LEU A 1 97 ? -3.312 -3.367 32.155 1.00 71.12 97 LEU A C 1
ATOM 718 O O . LEU A 1 97 ? -4.299 -3.678 31.491 1.00 71.12 97 LEU A O 1
ATOM 722 N N . GLY A 1 98 ? -2.086 -3.851 31.902 1.00 75.75 98 GLY A N 1
ATOM 723 C CA . GLY A 1 98 ? -1.780 -4.868 30.879 1.00 75.75 98 GLY A CA 1
ATOM 724 C C . GLY A 1 98 ? -2.204 -4.513 29.441 1.00 75.75 98 GLY A C 1
ATOM 725 O O . GLY A 1 98 ? -2.048 -5.311 28.519 1.00 75.75 98 GLY A O 1
ATOM 726 N N . LEU A 1 99 ? -2.756 -3.316 29.231 1.00 85.50 99 LEU A N 1
ATOM 727 C CA . LEU A 1 99 ? -3.368 -2.825 28.006 1.00 85.50 99 LEU A CA 1
ATOM 728 C C . LEU A 1 99 ? -2.770 -1.459 27.683 1.00 85.50 99 LEU A C 1
ATOM 730 O O . LEU A 1 99 ? -2.765 -0.555 28.517 1.00 85.50 99 LEU A O 1
ATOM 734 N N . ARG A 1 100 ? -2.320 -1.275 26.440 1.00 89.94 100 ARG A N 1
ATOM 735 C CA . ARG A 1 100 ? -1.756 0.011 25.992 1.00 89.94 100 ARG A CA 1
ATOM 736 C C . ARG A 1 100 ? -2.819 1.103 25.859 1.00 89.94 100 ARG A C 1
ATOM 738 O O . ARG A 1 100 ? -2.542 2.264 26.139 1.00 89.94 100 ARG A O 1
ATOM 745 N N . VAL A 1 101 ? -4.035 0.721 25.463 1.00 92.12 101 VAL A N 1
ATOM 746 C CA . VAL A 1 101 ? -5.221 1.588 25.415 1.00 92.12 101 VAL A CA 1
ATOM 747 C C . VAL A 1 101 ? -6.384 0.860 26.072 1.00 92.12 101 VAL A C 1
ATOM 749 O O . VAL A 1 101 ? -6.623 -0.309 25.764 1.00 92.12 101 VAL A O 1
ATOM 752 N N . PHE A 1 102 ? -7.114 1.552 26.941 1.00 92.38 102 PHE A N 1
ATOM 753 C CA . PHE A 1 102 ? -8.201 0.988 27.738 1.00 92.38 102 PHE A CA 1
ATOM 754 C C . PHE A 1 102 ? -9.343 1.989 27.954 1.00 92.38 102 PHE A C 1
ATOM 756 O O . PHE A 1 102 ? -9.203 3.205 27.798 1.00 92.38 102 PHE A O 1
ATOM 763 N N . THR A 1 103 ? -10.508 1.464 28.305 1.00 92.06 103 THR A N 1
ATOM 764 C CA . THR A 1 103 ? -11.691 2.233 28.698 1.00 92.06 103 THR A CA 1
ATOM 765 C C . THR A 1 103 ? -11.694 2.508 30.207 1.00 92.06 103 THR A C 1
ATOM 767 O O . THR A 1 103 ? -11.048 1.787 30.968 1.00 92.06 103 THR A O 1
ATOM 770 N N . PRO A 1 104 ? -12.467 3.498 30.691 1.00 92.31 104 PRO A N 1
ATOM 771 C CA . PRO A 1 104 ? -12.675 3.696 32.125 1.00 92.31 104 PRO A CA 1
ATOM 772 C C . PRO A 1 104 ? -13.176 2.459 32.873 1.00 92.31 104 PRO A C 1
ATOM 774 O O . PRO A 1 104 ? -12.814 2.256 34.025 1.00 92.31 104 PRO A O 1
ATOM 777 N N . GLN A 1 105 ? -14.004 1.637 32.224 1.00 90.88 105 GLN A N 1
ATOM 778 C CA . GLN A 1 105 ? -14.523 0.408 32.817 1.00 90.88 105 GLN A CA 1
ATOM 779 C C . GLN A 1 105 ? -13.424 -0.651 32.951 1.00 90.88 105 GLN A C 1
ATOM 781 O O . GLN A 1 105 ? -13.318 -1.278 33.998 1.00 90.88 105 GLN A O 1
ATOM 786 N N . GLU A 1 106 ? -12.579 -0.813 31.929 1.00 91.44 106 GLU A N 1
ATOM 787 C CA . GLU A 1 106 ? -11.414 -1.709 31.987 1.00 91.44 106 GLU A CA 1
ATOM 788 C C . GLU A 1 106 ? -10.416 -1.261 33.065 1.00 91.44 106 GLU A C 1
ATOM 790 O O . GLU A 1 106 ? -9.928 -2.093 33.820 1.00 91.44 106 GLU A O 1
ATOM 795 N N . ALA A 1 107 ? -10.170 0.047 33.195 1.00 91.25 107 ALA A N 1
ATOM 796 C CA . ALA A 1 107 ? -9.328 0.591 34.260 1.00 91.25 107 ALA A CA 1
ATOM 797 C C . ALA A 1 107 ? -9.904 0.304 35.657 1.00 91.25 107 ALA A C 1
ATOM 799 O O . ALA A 1 107 ? -9.177 -0.131 36.548 1.00 91.25 107 ALA A O 1
ATOM 800 N N . LEU A 1 108 ? -11.217 0.492 35.833 1.00 90.69 108 LEU A N 1
ATOM 801 C CA . LEU A 1 108 ? -11.896 0.241 37.103 1.00 90.69 108 LEU A CA 1
ATOM 802 C C . LEU A 1 108 ? -11.817 -1.234 37.519 1.00 90.69 108 LEU A C 1
ATOM 804 O O . LEU A 1 108 ? -11.592 -1.515 38.693 1.00 90.69 108 LEU A O 1
ATOM 808 N N . LEU A 1 109 ? -11.955 -2.163 36.567 1.00 88.19 109 LEU A N 1
ATOM 809 C CA . LEU A 1 109 ? -11.794 -3.603 36.813 1.00 88.19 109 LEU A CA 1
ATOM 810 C C . LEU A 1 109 ? -10.376 -3.973 37.277 1.00 88.19 109 LEU A C 1
ATOM 812 O O . LEU A 1 109 ? -10.216 -4.971 37.968 1.00 88.19 109 LEU A O 1
ATOM 816 N N . GLN A 1 110 ? -9.375 -3.155 36.941 1.00 86.75 110 GLN A N 1
ATOM 817 C CA . GLN A 1 110 ? -7.987 -3.285 37.404 1.00 86.75 110 GLN A CA 1
ATOM 818 C C . GLN A 1 110 ? -7.683 -2.422 38.643 1.00 86.75 110 GLN A C 1
ATOM 820 O O . GLN A 1 110 ? -6.525 -2.164 38.963 1.00 86.75 110 GLN A O 1
ATOM 825 N N . GLY A 1 111 ? -8.716 -1.928 39.334 1.00 87.44 111 GLY A N 1
ATOM 826 C CA . GLY A 1 111 ? -8.570 -1.142 40.561 1.00 87.44 111 GLY A CA 1
ATOM 827 C C . GLY A 1 111 ? -8.169 0.322 40.351 1.00 87.44 111 GLY A C 1
ATOM 828 O O . GLY A 1 111 ? -7.853 1.005 41.322 1.00 87.44 111 GLY A O 1
ATOM 829 N N . VAL A 1 112 ? -8.201 0.841 39.118 1.00 87.69 112 VAL A N 1
ATOM 830 C CA . VAL A 1 112 ? -7.890 2.248 38.818 1.00 87.69 112 VAL A CA 1
ATOM 831 C C . VAL A 1 112 ? -9.192 3.059 38.713 1.00 87.69 112 VAL A C 1
ATOM 833 O O . VAL A 1 112 ? -9.893 2.975 37.699 1.00 87.69 112 VAL A O 1
ATOM 836 N N . PRO A 1 113 ? -9.554 3.871 39.726 1.00 87.50 113 PRO A N 1
ATOM 837 C CA . PRO A 1 113 ? -10.792 4.641 39.702 1.00 87.50 113 PRO A CA 1
ATOM 838 C C . PRO A 1 113 ? -10.755 5.778 38.673 1.00 87.50 113 PRO A C 1
ATOM 840 O O . PRO A 1 113 ? -9.714 6.368 38.377 1.00 87.50 113 PRO A O 1
ATOM 843 N N . TYR A 1 114 ? -11.938 6.156 38.181 1.00 87.56 114 TYR A N 1
ATOM 844 C CA . TYR A 1 114 ? -12.102 7.176 37.138 1.00 87.56 114 TYR A CA 1
ATOM 845 C C . TYR A 1 114 ? -11.456 8.532 37.474 1.00 87.56 114 TYR A C 1
ATOM 847 O O . TYR A 1 114 ? -10.988 9.229 36.574 1.00 87.56 114 TYR A O 1
ATOM 855 N N . CYS A 1 115 ? -11.410 8.918 38.753 1.00 87.12 115 CYS A N 1
ATOM 856 C CA . CYS A 1 115 ? -10.792 10.174 39.183 1.00 87.12 115 CYS A CA 1
ATOM 857 C C . CYS A 1 115 ? -9.292 10.242 38.852 1.00 87.12 115 CYS A C 1
ATOM 859 O O . CYS A 1 115 ? -8.815 11.313 38.477 1.00 87.12 115 CYS A O 1
ATOM 861 N N . LEU A 1 116 ? -8.572 9.113 38.898 1.00 87.56 116 LEU A N 1
ATOM 862 C CA . LEU A 1 116 ? -7.143 9.064 38.584 1.00 87.56 116 LEU A CA 1
ATOM 863 C C . LEU A 1 116 ? -6.863 9.247 37.090 1.00 87.56 116 LEU A C 1
ATOM 865 O O . LEU A 1 116 ? -5.814 9.779 36.741 1.00 87.56 116 LEU A O 1
ATOM 869 N N . LEU A 1 117 ? -7.811 8.910 36.207 1.00 89.31 117 LEU A N 1
ATOM 870 C CA . LEU A 1 117 ? -7.658 9.068 34.751 1.00 89.31 117 LEU A CA 1
ATOM 871 C C . LEU A 1 117 ? -7.548 10.533 34.298 1.00 89.31 117 LEU A C 1
ATOM 873 O O . LEU A 1 117 ? -7.216 10.798 33.144 1.00 89.31 117 LEU A O 1
ATOM 877 N N . ARG A 1 118 ? -7.857 11.488 35.185 1.00 87.56 118 ARG A N 1
ATOM 878 C CA . ARG A 1 118 ? -7.649 12.928 34.961 1.00 87.56 118 ARG A CA 1
ATOM 879 C C . ARG A 1 118 ? -6.267 13.411 35.414 1.00 87.56 118 ARG A C 1
ATOM 881 O O . ARG A 1 118 ? -5.938 14.571 35.193 1.00 87.56 118 ARG A O 1
ATOM 888 N N . GLY A 1 119 ? -5.487 12.555 36.073 1.00 87.56 119 GLY A N 1
ATOM 889 C CA . GLY A 1 119 ? -4.147 12.869 36.556 1.00 87.56 119 GLY A CA 1
ATOM 890 C C . GLY A 1 119 ? -3.078 12.796 35.462 1.00 87.56 119 GLY A C 1
ATOM 891 O O . GLY A 1 119 ? -3.281 12.212 34.400 1.00 87.56 119 GLY A O 1
ATOM 892 N N . ARG A 1 120 ? -1.890 13.334 35.763 1.00 88.81 120 ARG A N 1
ATOM 893 C CA . ARG A 1 120 ? -0.741 13.455 34.837 1.00 88.81 120 ARG A CA 1
ATOM 894 C C . ARG A 1 120 ? -0.239 12.140 34.222 1.00 88.81 120 ARG A C 1
ATOM 896 O O . ARG A 1 120 ? 0.417 12.150 33.184 1.00 88.81 120 ARG A O 1
ATOM 903 N N . HIS A 1 121 ? -0.512 11.013 34.877 1.00 89.06 121 HIS A N 1
ATOM 904 C CA . HIS A 1 121 ? -0.044 9.691 34.455 1.00 89.06 121 HIS A CA 1
ATOM 905 C C . HIS A 1 121 ? -0.858 9.106 33.299 1.00 89.06 121 HIS A C 1
ATOM 907 O O . HIS A 1 121 ? -0.435 8.116 32.705 1.00 89.06 121 HIS A O 1
ATOM 913 N N . PHE A 1 122 ? -1.985 9.730 32.953 1.00 92.06 122 PHE A N 1
ATOM 914 C CA . PHE A 1 122 ? -2.861 9.294 31.881 1.00 92.06 122 PHE A CA 1
ATOM 915 C C . PHE A 1 122 ? -3.017 10.386 30.831 1.00 92.06 122 PHE A C 1
ATOM 917 O O . PHE A 1 122 ? -3.076 11.577 31.135 1.00 92.06 122 PHE A O 1
ATOM 924 N N . LYS A 1 123 ? -3.171 9.956 29.584 1.00 92.25 123 LYS A N 1
ATOM 925 C CA . LYS A 1 123 ? -3.599 10.801 28.475 1.00 92.25 123 LYS A CA 1
ATOM 926 C C . LYS A 1 123 ? -4.853 10.226 27.843 1.00 92.25 123 LYS A C 1
ATOM 928 O O . LYS A 1 123 ? -5.035 9.010 27.746 1.00 92.25 123 LYS A O 1
ATOM 933 N N . ARG A 1 124 ? -5.737 11.116 27.400 1.00 91.56 124 ARG A N 1
ATOM 934 C CA . ARG A 1 124 ? -6.935 10.733 26.656 1.00 91.56 124 ARG A CA 1
ATOM 935 C C . ARG A 1 124 ? -6.555 10.513 25.193 1.00 91.56 124 ARG A C 1
ATOM 937 O O . ARG A 1 124 ? -6.115 11.454 24.545 1.00 91.56 124 ARG A O 1
ATOM 944 N N . VAL A 1 125 ? -6.759 9.297 24.690 1.00 89.62 125 VAL A N 1
ATOM 945 C CA . VAL A 1 125 ? -6.530 8.943 23.275 1.00 89.62 125 VAL A CA 1
ATOM 946 C C . VAL A 1 125 ? -7.721 9.400 22.436 1.00 89.62 125 VAL A C 1
ATOM 948 O O . VAL A 1 125 ? -7.580 10.157 21.485 1.00 89.62 125 VAL A O 1
ATOM 951 N N . ALA A 1 126 ? -8.920 9.010 22.867 1.00 88.00 126 ALA A N 1
ATOM 952 C CA . ALA A 1 126 ? -10.188 9.398 22.267 1.00 88.00 126 ALA A CA 1
ATOM 953 C C . ALA A 1 126 ? -11.251 9.538 23.362 1.00 88.00 126 ALA A C 1
ATOM 955 O O . ALA A 1 126 ? -11.021 9.241 24.538 1.00 88.00 126 ALA A O 1
ATOM 956 N N . ARG A 1 127 ? -12.461 9.980 23.009 1.00 86.44 127 ARG A N 1
ATOM 957 C CA . ARG A 1 127 ? -13.559 10.060 23.984 1.00 86.44 127 ARG A CA 1
ATOM 958 C C . ARG A 1 127 ? -13.855 8.669 24.565 1.00 86.44 127 ARG A C 1
ATOM 960 O O . ARG A 1 127 ? -14.369 7.801 23.867 1.00 86.44 127 ARG A O 1
ATOM 967 N N . GLY A 1 128 ? -13.585 8.494 25.860 1.00 88.31 128 GLY A N 1
ATOM 968 C CA . GLY A 1 128 ? -13.794 7.227 26.569 1.00 88.31 128 GLY A CA 1
ATOM 969 C C . GLY A 1 128 ? -12.670 6.200 26.397 1.00 88.31 128 GLY A C 1
ATOM 970 O O . GLY A 1 128 ? -12.878 5.050 26.771 1.00 88.31 128 GLY A O 1
ATOM 971 N N . PHE A 1 129 ? -11.516 6.606 25.859 1.00 91.19 129 PHE A N 1
ATOM 972 C CA . PHE A 1 129 ? -10.323 5.773 25.708 1.00 91.19 129 PHE A CA 1
ATOM 973 C C . PHE A 1 129 ? -9.095 6.503 26.249 1.00 91.19 129 PHE A C 1
ATOM 975 O O . PHE A 1 129 ? -8.856 7.672 25.932 1.00 91.19 129 PHE A O 1
ATOM 982 N N . TYR A 1 130 ? -8.320 5.799 27.062 1.00 92.94 130 TYR A N 1
ATOM 983 C CA . TYR A 1 130 ? -7.183 6.325 27.799 1.00 92.94 130 TYR A CA 1
ATOM 984 C C . TYR A 1 130 ? -5.968 5.432 27.589 1.00 92.94 130 TYR A C 1
ATOM 986 O O . TYR A 1 130 ? -6.092 4.246 27.289 1.00 92.94 130 TYR A O 1
ATOM 994 N N . ALA A 1 131 ? -4.798 6.032 27.744 1.00 92.81 131 ALA A N 1
ATOM 995 C CA . ALA A 1 131 ? -3.517 5.354 27.789 1.00 92.81 131 ALA A CA 1
ATOM 996 C C . ALA A 1 131 ? -2.672 5.992 28.891 1.00 92.81 131 ALA A C 1
ATOM 998 O O . ALA A 1 131 ? -2.939 7.122 29.315 1.00 92.81 131 ALA A O 1
ATOM 999 N N . LEU A 1 132 ? -1.630 5.296 29.329 1.00 91.50 132 LEU A N 1
ATOM 1000 C CA . LEU A 1 132 ? -0.612 5.919 30.164 1.00 91.50 132 LEU A CA 1
ATOM 1001 C C . LEU A 1 132 ? 0.148 6.974 29.355 1.00 91.50 132 LEU A C 1
ATOM 1003 O O . LEU A 1 132 ? 0.407 6.796 28.162 1.00 91.50 132 LEU A O 1
ATOM 1007 N N . SER A 1 133 ? 0.512 8.081 29.998 1.00 90.19 133 SER A N 1
ATOM 1008 C CA . SER A 1 133 ? 1.225 9.184 29.343 1.00 90.19 133 SER A CA 1
ATOM 1009 C C . SER A 1 133 ? 2.562 8.726 28.745 1.00 90.19 133 SER A C 1
ATOM 1011 O O . SER A 1 133 ? 2.924 9.198 27.666 1.00 90.19 133 SER A O 1
ATOM 1013 N N . SER A 1 134 ? 3.225 7.752 29.387 1.00 88.00 134 SER A N 1
ATOM 1014 C CA . SER A 1 134 ? 4.484 7.120 28.958 1.00 88.00 134 SER A CA 1
ATOM 1015 C C . SER A 1 134 ? 4.366 6.279 27.681 1.00 88.00 134 SER A C 1
ATOM 1017 O O . SER A 1 134 ? 5.362 6.055 27.000 1.00 88.00 134 SER A O 1
ATOM 1019 N N . VAL A 1 135 ? 3.167 5.810 27.324 1.00 88.44 135 VAL A N 1
ATOM 1020 C CA . VAL A 1 135 ? 2.980 4.840 26.238 1.00 88.44 135 VAL A CA 1
ATOM 1021 C C . VAL A 1 135 ? 2.784 5.542 24.897 1.00 88.44 135 VAL A C 1
ATOM 1023 O O . VAL A 1 135 ? 1.874 6.356 24.733 1.00 88.44 135 VAL A O 1
ATOM 1026 N N . VAL A 1 136 ? 3.588 5.189 23.893 1.00 89.62 136 VAL A N 1
ATOM 1027 C CA . VAL A 1 136 ? 3.324 5.561 22.493 1.00 89.62 136 VAL A CA 1
ATOM 1028 C C . VAL A 1 136 ? 2.232 4.647 21.935 1.00 89.62 136 VAL A C 1
ATOM 1030 O O . VAL A 1 136 ? 2.434 3.438 21.801 1.00 89.62 136 VAL A O 1
ATOM 1033 N N . VAL A 1 137 ? 1.070 5.232 21.644 1.00 90.44 137 VAL A N 1
ATOM 1034 C CA . VAL A 1 137 ? -0.127 4.526 21.169 1.00 90.44 137 VAL A CA 1
ATOM 1035 C C . VAL A 1 137 ? -0.062 4.360 19.656 1.00 90.44 137 VAL A C 1
ATOM 1037 O O . VAL A 1 137 ? 0.120 5.339 18.938 1.00 90.44 137 VAL A O 1
ATOM 1040 N N . THR A 1 138 ? -0.244 3.131 19.180 1.00 92.31 138 THR A N 1
ATOM 1041 C CA . THR A 1 138 ? -0.367 2.830 17.748 1.00 92.31 138 THR A CA 1
ATOM 1042 C C . THR A 1 138 ? -1.833 2.769 17.309 1.00 92.31 138 THR A C 1
ATOM 1044 O O . THR A 1 138 ? -2.733 2.604 18.138 1.00 92.31 138 THR A O 1
ATOM 1047 N N . GLU A 1 139 ? -2.091 2.829 15.996 1.00 93.62 139 GLU A N 1
ATOM 1048 C CA . GLU A 1 139 ? -3.448 2.620 15.461 1.00 93.62 139 GLU A CA 1
ATOM 1049 C C . GLU A 1 139 ? -3.995 1.250 15.883 1.00 93.62 139 GLU A C 1
ATOM 1051 O O . GLU A 1 139 ? -5.158 1.129 16.264 1.00 93.62 139 GLU A O 1
ATOM 1056 N N . LEU A 1 140 ? -3.146 0.217 15.868 1.00 93.38 140 LEU A N 1
ATOM 1057 C CA . LEU A 1 140 ? -3.534 -1.147 16.216 1.00 93.38 140 LEU A CA 1
ATOM 1058 C C . LEU A 1 140 ? -3.928 -1.275 17.697 1.00 93.38 140 LEU A C 1
ATOM 1060 O O . LEU A 1 140 ? -4.906 -1.958 18.002 1.00 93.38 140 LEU A O 1
ATOM 1064 N N . ASP A 1 141 ? -3.245 -0.558 18.596 1.00 93.38 141 ASP A N 1
ATOM 1065 C CA . ASP A 1 141 ? -3.619 -0.479 20.014 1.00 93.38 141 ASP A CA 1
ATOM 1066 C C . ASP A 1 141 ? -5.018 0.128 20.188 1.00 93.38 141 ASP A C 1
ATOM 1068 O O . ASP A 1 141 ? -5.847 -0.374 20.957 1.00 93.38 141 ASP A O 1
ATOM 1072 N N . PHE A 1 142 ? -5.303 1.200 19.444 1.00 93.56 142 PHE A N 1
ATOM 1073 C CA . PHE A 1 142 ? -6.599 1.867 19.491 1.00 93.56 142 PHE A CA 1
ATOM 1074 C C . PHE A 1 142 ? -7.716 1.007 18.878 1.00 93.56 142 PHE A C 1
ATOM 1076 O O . PHE A 1 142 ? -8.789 0.867 19.472 1.00 93.56 142 PHE A O 1
ATOM 1083 N N . LEU A 1 143 ? -7.456 0.350 17.743 1.00 94.69 143 LEU A N 1
ATOM 1084 C CA . LEU A 1 143 ? -8.367 -0.617 17.120 1.00 94.69 143 LEU A CA 1
ATOM 1085 C C . LEU A 1 143 ? -8.654 -1.810 18.044 1.00 94.69 143 LEU A C 1
ATOM 1087 O O . LEU A 1 143 ? -9.799 -2.264 18.122 1.00 94.69 143 LEU A O 1
ATOM 1091 N N . ALA A 1 144 ? -7.658 -2.290 18.793 1.00 94.00 144 ALA A N 1
ATOM 1092 C CA . ALA A 1 144 ? -7.849 -3.337 19.792 1.00 94.00 144 ALA A CA 1
ATOM 1093 C C . ALA A 1 144 ? -8.783 -2.887 20.922 1.00 94.00 144 ALA A C 1
ATOM 1095 O O . ALA A 1 144 ? -9.690 -3.623 21.303 1.00 94.00 144 ALA A O 1
ATOM 1096 N N . ALA A 1 145 ? -8.627 -1.662 21.426 1.00 92.75 145 ALA A N 1
ATOM 1097 C CA . ALA A 1 145 ? -9.541 -1.126 22.434 1.00 92.75 145 ALA A CA 1
ATOM 1098 C C . ALA A 1 145 ? -10.974 -0.955 21.905 1.00 92.75 145 ALA A C 1
ATOM 1100 O O . ALA A 1 145 ? -11.944 -1.296 22.586 1.00 92.75 145 ALA A O 1
ATOM 1101 N N . LEU A 1 146 ? -11.122 -0.479 20.668 1.00 91.75 146 LEU A N 1
ATOM 1102 C CA . LEU A 1 146 ? -12.427 -0.321 20.028 1.00 91.75 146 LEU A CA 1
ATOM 1103 C C . LEU A 1 146 ? -13.140 -1.655 19.805 1.00 91.75 146 LEU A C 1
ATOM 1105 O O . LEU A 1 146 ? -14.342 -1.743 20.043 1.00 91.75 146 LEU A O 1
ATOM 1109 N N . THR A 1 147 ? -12.420 -2.687 19.369 1.00 91.06 147 THR A N 1
ATOM 1110 C CA . THR A 1 147 ? -12.987 -4.020 19.113 1.00 91.06 147 THR A CA 1
ATOM 1111 C C . THR A 1 147 ? -13.315 -4.775 20.399 1.00 91.06 147 THR A C 1
ATOM 1113 O O . THR A 1 147 ? -14.312 -5.484 20.416 1.00 91.06 147 THR A O 1
ATOM 1116 N N . ARG A 1 148 ? -12.606 -4.559 21.518 1.00 90.94 148 ARG A N 1
ATOM 1117 C CA . ARG A 1 148 ? -13.067 -5.070 22.829 1.00 90.94 148 ARG A CA 1
ATOM 1118 C C . ARG A 1 148 ? -14.405 -4.462 23.244 1.00 90.94 148 ARG A C 1
ATOM 1120 O O . ARG A 1 148 ? -15.296 -5.176 23.693 1.00 90.94 148 ARG A O 1
ATOM 1127 N N . LYS A 1 149 ? -14.579 -3.152 23.033 1.00 87.62 149 LYS A N 1
ATOM 1128 C CA . LYS A 1 149 ? -15.850 -2.455 23.295 1.00 87.62 149 LYS A CA 1
ATOM 1129 C C . LYS A 1 149 ? -16.952 -2.826 22.296 1.00 87.62 149 LYS A C 1
ATOM 1131 O O . LYS A 1 149 ? -18.133 -2.821 22.637 1.00 87.62 149 LYS A O 1
ATOM 1136 N N . HIS A 1 150 ? -16.573 -3.128 21.058 1.00 88.31 150 HIS A N 1
ATOM 1137 C CA . HIS A 1 150 ? -17.473 -3.493 19.970 1.00 88.31 150 HIS A CA 1
ATOM 1138 C C . HIS A 1 150 ? -17.008 -4.796 19.307 1.00 88.31 150 HIS A C 1
ATOM 1140 O O . HIS A 1 150 ? -16.453 -4.743 18.208 1.00 88.31 150 HIS A O 1
ATOM 1146 N N . PRO A 1 151 ? -17.262 -5.968 19.924 1.00 87.62 151 PRO A N 1
ATOM 1147 C CA . PRO A 1 151 ? -16.716 -7.239 19.444 1.00 87.62 151 PRO A CA 1
ATOM 1148 C C . PRO A 1 151 ? -17.092 -7.550 17.997 1.00 87.62 151 PRO A C 1
ATOM 1150 O O . PRO A 1 151 ? -16.270 -8.055 17.243 1.00 87.62 151 PRO A O 1
ATOM 1153 N N . SER A 1 152 ? -18.307 -7.203 17.563 1.00 87.62 152 SER A N 1
ATOM 1154 C CA . SER A 1 152 ? -18.766 -7.432 16.186 1.00 87.62 152 SER A CA 1
ATOM 1155 C C . SER A 1 152 ? -18.196 -6.456 15.146 1.00 87.62 152 SER A C 1
ATOM 1157 O O . SER A 1 152 ? -18.514 -6.586 13.963 1.00 87.62 152 SER A O 1
ATOM 1159 N N . ALA A 1 153 ? -17.403 -5.461 15.554 1.00 91.75 153 ALA A N 1
ATOM 1160 C CA . ALA A 1 153 ? -16.811 -4.501 14.635 1.00 91.75 153 ALA A CA 1
ATOM 1161 C C . ALA A 1 153 ? -15.672 -5.140 13.832 1.00 91.75 153 ALA A C 1
ATOM 1163 O O . ALA A 1 153 ? -14.822 -5.839 14.375 1.00 91.75 153 ALA A O 1
ATOM 1164 N N . VAL A 1 154 ? -15.650 -4.850 12.535 1.00 95.56 154 VAL A N 1
ATOM 1165 C CA . VAL A 1 154 ? -14.638 -5.309 11.585 1.00 95.56 154 VAL A CA 1
ATOM 1166 C C . VAL A 1 154 ? -13.813 -4.115 11.118 1.00 95.56 154 VAL A C 1
ATOM 1168 O O . VAL A 1 154 ? -14.371 -3.091 10.725 1.00 95.56 154 VAL A O 1
ATOM 1171 N N . ILE A 1 155 ? -12.491 -4.238 11.145 1.00 97.00 155 ILE A N 1
ATOM 1172 C CA . ILE A 1 155 ? -11.544 -3.241 10.636 1.00 97.00 155 ILE A CA 1
ATOM 1173 C C . ILE A 1 155 ? -11.606 -3.234 9.106 1.00 97.00 155 ILE A C 1
ATOM 1175 O O . ILE A 1 155 ? -11.538 -4.288 8.476 1.00 97.00 155 ILE A O 1
ATOM 1179 N N . THR A 1 156 ? -11.759 -2.056 8.493 1.00 95.12 156 THR A N 1
ATOM 1180 C CA . THR A 1 156 ? -11.986 -1.922 7.038 1.00 95.12 156 THR A CA 1
ATOM 1181 C C . THR A 1 156 ? -11.156 -0.798 6.409 1.00 95.12 156 THR A C 1
ATOM 1183 O O . THR A 1 156 ? -10.523 -0.018 7.121 1.00 95.12 156 THR A O 1
ATOM 1186 N N . HIS A 1 157 ? -11.211 -0.670 5.077 1.00 94.25 157 HIS A N 1
ATOM 1187 C CA . HIS A 1 157 ? -10.640 0.452 4.317 1.00 94.25 157 HIS A CA 1
ATOM 1188 C C . HIS A 1 157 ? -9.169 0.744 4.683 1.00 94.25 157 HIS A C 1
ATOM 1190 O O . HIS A 1 157 ? -8.365 -0.173 4.806 1.00 94.25 157 HIS A O 1
ATOM 1196 N N . VAL A 1 158 ? -8.815 2.022 4.860 1.00 95.06 158 VAL A N 1
ATOM 1197 C CA . VAL A 1 158 ? -7.447 2.485 5.125 1.00 95.06 158 VAL A CA 1
ATOM 1198 C C . VAL A 1 158 ? -6.891 1.907 6.427 1.00 95.06 158 VAL A C 1
ATOM 1200 O O . VAL A 1 158 ? -5.728 1.525 6.462 1.00 95.06 158 VAL A O 1
ATOM 1203 N N . SER A 1 159 ? -7.718 1.757 7.467 1.00 96.69 159 SER A N 1
ATOM 1204 C CA . SER A 1 159 ? -7.275 1.130 8.719 1.00 96.69 159 SER A CA 1
ATOM 1205 C C . SER A 1 159 ? -6.910 -0.340 8.507 1.00 96.69 159 SER A C 1
ATOM 1207 O O . SER A 1 159 ? -5.863 -0.778 8.965 1.00 96.69 159 SER A O 1
ATOM 1209 N N . ALA A 1 160 ? -7.708 -1.099 7.743 1.00 97.62 160 ALA A N 1
ATOM 1210 C CA . ALA A 1 160 ? -7.338 -2.473 7.389 1.00 97.62 160 ALA A CA 1
ATOM 1211 C C . ALA A 1 160 ? -6.070 -2.509 6.525 1.00 97.62 160 ALA A C 1
ATOM 1213 O O . ALA A 1 160 ? -5.197 -3.339 6.745 1.00 97.62 160 ALA A O 1
ATOM 1214 N N . ALA A 1 161 ? -5.940 -1.581 5.578 1.00 97.62 161 ALA A N 1
ATOM 1215 C CA . ALA A 1 161 ? -4.793 -1.500 4.683 1.00 97.62 161 ALA A CA 1
ATOM 1216 C C . ALA A 1 161 ? -3.470 -1.267 5.423 1.00 97.62 161 ALA A C 1
ATOM 1218 O O . ALA A 1 161 ? -2.491 -1.953 5.138 1.00 97.62 161 ALA A O 1
ATOM 1219 N N . ARG A 1 162 ? -3.452 -0.359 6.406 1.00 96.50 162 ARG A N 1
ATOM 1220 C CA . ARG A 1 162 ? -2.278 -0.116 7.256 1.00 96.50 162 ARG A CA 1
ATOM 1221 C C . ARG A 1 162 ? -1.942 -1.320 8.122 1.00 96.50 162 ARG A C 1
ATOM 1223 O O . ARG A 1 162 ? -0.778 -1.694 8.203 1.00 96.50 162 ARG A O 1
ATOM 1230 N N . VAL A 1 163 ? -2.952 -1.967 8.709 1.00 96.38 163 VAL A N 1
ATOM 1231 C CA . VAL A 1 163 ? -2.753 -3.201 9.487 1.00 96.38 163 VAL A CA 1
ATOM 1232 C C . VAL A 1 163 ? -2.183 -4.323 8.613 1.00 96.38 163 VAL A C 1
ATOM 1234 O O . VAL A 1 163 ? -1.316 -5.068 9.061 1.00 96.38 163 VAL A O 1
ATOM 1237 N N . TRP A 1 164 ? -2.609 -4.418 7.351 1.00 96.31 164 TRP A N 1
ATOM 1238 C CA . TRP A 1 164 ? -2.045 -5.355 6.378 1.00 96.31 164 TRP A CA 1
ATOM 1239 C C . TRP A 1 164 ? -0.669 -4.960 5.836 1.00 96.31 164 TRP A C 1
ATOM 1241 O O . TRP A 1 164 ? -0.040 -5.784 5.172 1.00 96.31 164 TRP A O 1
ATOM 1251 N N . GLY A 1 165 ? -0.205 -3.736 6.098 1.00 94.94 165 GLY A N 1
ATOM 1252 C CA . GLY A 1 165 ? 1.040 -3.209 5.549 1.00 94.94 165 GLY A CA 1
ATOM 1253 C C . GLY A 1 165 ? 0.990 -2.967 4.038 1.00 94.94 165 GLY A C 1
ATOM 1254 O O . GLY A 1 165 ? 2.021 -3.081 3.379 1.00 94.94 165 GLY A O 1
ATOM 1255 N N . LEU A 1 166 ? -0.191 -2.673 3.480 1.00 96.75 166 LEU A N 1
ATOM 1256 C CA . LEU A 1 166 ? -0.332 -2.358 2.055 1.00 96.75 166 LEU A CA 1
ATOM 1257 C C . LEU A 1 166 ? 0.392 -1.044 1.724 1.00 96.75 166 LEU A C 1
ATOM 1259 O O . LEU A 1 166 ? 0.402 -0.132 2.556 1.00 96.75 166 LEU A O 1
ATOM 1263 N N . PRO A 1 167 ? 0.959 -0.906 0.512 1.00 95.25 167 PRO A N 1
ATOM 1264 C CA . PRO A 1 167 ? 1.559 0.348 0.096 1.00 95.25 167 PRO A CA 1
ATOM 1265 C C . PRO A 1 167 ? 0.462 1.394 -0.064 1.00 95.25 167 PRO A C 1
ATOM 1267 O O . PRO A 1 167 ? -0.480 1.223 -0.834 1.00 95.25 167 PRO A O 1
ATOM 1270 N N . LEU A 1 168 ? 0.569 2.471 0.702 1.00 92.50 168 LEU A N 1
ATOM 1271 C CA . LEU A 1 168 ? -0.381 3.571 0.686 1.00 92.50 168 LEU A CA 1
ATOM 1272 C C . LEU A 1 168 ? 0.353 4.862 0.328 1.00 92.50 168 LEU A C 1
ATOM 1274 O O . LEU A 1 168 ? 1.514 5.024 0.712 1.00 92.50 168 LEU A O 1
ATOM 1278 N N . PRO A 1 169 ? -0.315 5.802 -0.357 1.00 88.56 169 PRO A N 1
ATOM 1279 C CA . PRO A 1 169 ? 0.249 7.128 -0.563 1.00 88.56 169 PRO A CA 1
ATOM 1280 C C . PRO A 1 169 ? 0.476 7.824 0.782 1.00 88.56 169 PRO A C 1
ATOM 1282 O O . PRO A 1 169 ? -0.219 7.532 1.757 1.00 88.56 169 PRO A O 1
ATOM 1285 N N . SER A 1 170 ? 1.413 8.774 0.836 1.00 86.62 170 SER A N 1
ATOM 1286 C CA . SER A 1 170 ? 1.829 9.475 2.068 1.00 86.62 170 SER A CA 1
ATOM 1287 C C . SER A 1 170 ? 0.646 10.000 2.892 1.00 86.62 170 SER A C 1
ATOM 1289 O O . SER A 1 170 ? 0.571 9.751 4.092 1.00 86.62 170 SER A O 1
ATOM 1291 N N . ARG A 1 171 ? -0.347 10.597 2.219 1.00 90.75 171 ARG A N 1
ATOM 1292 C CA . ARG A 1 171 ? -1.626 11.076 2.785 1.00 90.75 171 ARG A CA 1
ATOM 1293 C C . ARG A 1 171 ? -2.451 10.020 3.538 1.00 90.75 171 ARG A C 1
ATOM 1295 O O . ARG A 1 171 ? -3.371 10.371 4.270 1.00 90.75 171 ARG A O 1
ATOM 1302 N N . LEU A 1 172 ? -2.184 8.732 3.328 1.00 89.38 172 LEU A N 1
ATOM 1303 C CA . LEU A 1 172 ? -2.874 7.609 3.965 1.00 89.38 172 LEU A CA 1
ATOM 1304 C C . LEU A 1 172 ? -1.930 6.667 4.723 1.00 89.38 172 LEU A C 1
ATOM 1306 O O . LEU A 1 172 ? -2.431 5.870 5.511 1.00 89.38 172 LEU A O 1
ATOM 1310 N N . ALA A 1 173 ? -0.617 6.721 4.501 1.00 87.81 173 ALA A N 1
ATOM 1311 C CA . ALA A 1 173 ? 0.336 5.728 4.998 1.00 87.81 173 ALA A CA 1
ATOM 1312 C C . ALA A 1 173 ? 0.490 5.731 6.524 1.00 87.81 173 ALA A C 1
ATOM 1314 O O . ALA A 1 173 ? 0.568 4.665 7.133 1.00 87.81 173 ALA A O 1
ATOM 1315 N N . VAL A 1 174 ? 0.485 6.915 7.138 1.00 89.25 174 VAL A N 1
ATOM 1316 C CA . VAL A 1 174 ? 0.651 7.080 8.586 1.00 89.25 174 VAL A CA 1
ATOM 1317 C C . VAL A 1 174 ? -0.700 7.376 9.231 1.00 89.25 174 VAL A C 1
ATOM 1319 O O . VAL A 1 174 ? -1.555 8.057 8.658 1.00 89.25 174 VAL A O 1
ATOM 1322 N N . TRP A 1 175 ? -0.925 6.797 10.409 1.00 91.56 175 TRP A N 1
ATOM 1323 C CA . TRP A 1 175 ? -2.056 7.147 11.255 1.00 91.56 175 TRP A CA 1
ATOM 1324 C C . TRP A 1 175 ? -1.621 8.175 12.288 1.00 91.56 175 TRP A C 1
ATOM 1326 O O . TRP A 1 175 ? -0.724 7.904 13.083 1.00 91.56 175 TRP A O 1
ATOM 1336 N N . GLU A 1 176 ? -2.310 9.309 12.293 1.00 86.44 176 GLU A N 1
ATOM 1337 C CA . GLU A 1 176 ? -2.187 10.314 13.340 1.00 86.44 176 GLU A CA 1
ATOM 1338 C C . GLU A 1 176 ? -3.250 10.078 14.427 1.00 86.44 176 GLU A C 1
ATOM 1340 O O . GLU A 1 176 ? -4.366 9.664 14.095 1.00 86.44 176 GLU A O 1
ATOM 1345 N N . PRO A 1 177 ? -2.965 10.338 15.716 1.00 78.25 177 PRO A N 1
ATOM 1346 C CA . PRO A 1 177 ? -3.898 10.063 16.815 1.00 78.25 177 PRO A CA 1
ATOM 1347 C C . PRO A 1 177 ? -5.276 10.737 16.717 1.00 78.25 177 PRO A C 1
ATOM 1349 O O . PRO A 1 177 ? -6.240 10.271 17.322 1.00 78.25 177 PRO A O 1
ATOM 1352 N N . ASP A 1 178 ? -5.388 11.845 15.991 1.00 79.38 178 ASP A N 1
ATOM 1353 C CA . ASP A 1 178 ? -6.636 12.561 15.724 1.00 79.38 178 ASP A CA 1
ATOM 1354 C C . ASP A 1 178 ? -7.345 12.081 14.443 1.00 79.38 178 ASP A C 1
ATOM 1356 O O . ASP A 1 178 ? -8.547 12.326 14.265 1.00 79.38 178 ASP A O 1
ATOM 1360 N N . ALA A 1 179 ? -6.640 11.347 13.579 1.00 83.88 179 ALA A N 1
ATOM 1361 C CA . ALA A 1 179 ? -7.178 10.818 12.341 1.00 83.88 179 ALA A CA 1
ATOM 1362 C C . ALA A 1 179 ? -8.178 9.680 12.610 1.00 83.88 179 ALA A C 1
ATOM 1364 O O . ALA A 1 179 ? -7.935 8.779 13.423 1.00 83.88 179 ALA A O 1
ATOM 1365 N N . PRO A 1 180 ? -9.314 9.654 11.892 1.00 88.81 180 PRO A N 1
ATOM 1366 C CA . PRO A 1 180 ? -10.338 8.662 12.146 1.00 88.81 180 PRO A CA 1
ATOM 1367 C C . PRO A 1 180 ? -9.931 7.263 11.675 1.00 88.81 180 PRO A C 1
ATOM 1369 O O . PRO A 1 180 ? -9.427 7.084 10.562 1.00 88.81 180 PRO A O 1
ATOM 1372 N N . VAL A 1 181 ? -10.278 6.258 12.475 1.00 92.44 181 VAL A N 1
ATOM 1373 C CA . VAL A 1 181 ? -10.158 4.840 12.115 1.00 92.44 181 VAL A CA 1
ATOM 1374 C C . VAL A 1 181 ? -11.438 4.317 11.461 1.00 92.44 181 VAL A C 1
ATOM 1376 O O . VAL A 1 181 ? -12.533 4.827 11.707 1.00 92.44 181 VAL A O 1
ATOM 1379 N N . HIS A 1 182 ? -11.325 3.295 10.613 1.00 93.56 182 HIS A N 1
ATOM 1380 C CA . HIS A 1 182 ? -12.442 2.774 9.820 1.00 93.56 182 HIS A CA 1
ATOM 1381 C C . HIS A 1 182 ? -12.908 1.412 10.336 1.00 93.56 182 HIS A C 1
ATOM 1383 O O . HIS A 1 182 ? -12.237 0.394 10.157 1.00 93.56 182 HIS A O 1
ATOM 1389 N N . LEU A 1 183 ? -14.110 1.385 10.906 1.00 93.00 183 LEU A N 1
ATOM 1390 C CA . LEU A 1 183 ? -14.757 0.172 11.398 1.00 93.00 183 LEU A CA 1
ATOM 1391 C C . LEU A 1 183 ? -16.089 -0.037 10.693 1.00 93.00 183 LEU A C 1
ATOM 1393 O O . LEU A 1 183 ? -16.779 0.916 10.337 1.00 93.00 183 LEU A O 1
ATOM 1397 N N . ARG A 1 184 ? -16.489 -1.291 10.521 1.00 91.12 184 ARG A N 1
ATOM 1398 C CA . ARG A 1 184 ? -17.804 -1.660 10.010 1.00 91.12 184 ARG A CA 1
ATOM 1399 C C . ARG A 1 184 ? -18.500 -2.595 10.976 1.00 91.12 184 ARG A C 1
ATOM 1401 O O . ARG A 1 184 ? -17.889 -3.529 11.476 1.00 91.12 184 ARG A O 1
ATOM 1408 N N . ASN A 1 185 ? -19.781 -2.353 11.218 1.00 84.94 185 ASN A N 1
ATOM 1409 C CA . ASN A 1 185 ? -20.613 -3.247 12.012 1.00 84.94 185 ASN A CA 1
ATOM 1410 C C . ASN A 1 185 ? -21.639 -3.947 11.108 1.00 84.94 185 ASN A C 1
ATOM 1412 O O . ASN A 1 185 ? -22.247 -3.305 10.246 1.00 84.94 185 ASN A O 1
ATOM 1416 N N . GLY A 1 186 ? -21.835 -5.252 11.316 1.00 69.81 186 GLY A N 1
ATOM 1417 C CA . GLY A 1 186 ? -22.806 -6.065 10.576 1.00 69.81 186 GLY A CA 1
ATOM 1418 C C . GLY A 1 186 ? -24.269 -5.697 10.858 1.00 69.81 186 GLY A C 1
ATOM 1419 O O . GLY A 1 186 ? -25.150 -6.013 10.063 1.00 69.81 186 GLY A O 1
ATOM 1420 N N . VAL A 1 187 ? -24.545 -4.982 11.955 1.00 68.06 187 VAL A N 1
ATOM 1421 C CA . VAL A 1 187 ? -25.905 -4.550 12.313 1.00 68.06 187 VAL A CA 1
ATOM 1422 C C . VAL A 1 187 ? -26.324 -3.327 11.486 1.00 68.06 187 VAL A C 1
ATOM 1424 O O . VAL A 1 187 ? -25.586 -2.347 11.379 1.00 68.06 187 VAL A O 1
ATOM 1427 N N . LYS A 1 188 ? -27.544 -3.340 10.929 1.00 54.66 188 LYS A N 1
ATOM 1428 C CA . LYS A 1 188 ? -28.147 -2.182 10.244 1.00 54.66 188 LYS A CA 1
ATOM 1429 C C . LYS A 1 188 ? -28.504 -1.082 11.258 1.00 54.66 188 LYS A C 1
ATOM 1431 O O . LYS A 1 188 ? -29.625 -1.017 11.748 1.00 54.66 188 LYS A O 1
ATOM 1436 N N . ARG A 1 189 ? -27.568 -0.186 11.565 1.00 57.34 189 ARG A N 1
ATOM 1437 C CA . ARG A 1 189 ? -27.850 1.133 12.165 1.00 57.34 189 ARG A CA 1
ATOM 1438 C C . ARG A 1 189 ? -27.187 2.208 11.307 1.00 57.34 189 ARG A C 1
ATOM 1440 O O . ARG A 1 189 ? -26.199 1.929 10.652 1.00 57.34 189 ARG A O 1
ATOM 1447 N N . ARG A 1 190 ? -27.718 3.430 11.248 1.00 51.78 190 ARG A N 1
ATOM 1448 C CA . ARG A 1 190 ? -26.997 4.567 10.645 1.00 51.78 190 ARG A CA 1
ATOM 1449 C C . ARG A 1 190 ? -26.222 5.265 11.758 1.00 51.78 190 ARG A C 1
ATOM 1451 O O . ARG A 1 190 ? -26.833 5.795 12.677 1.00 51.78 190 ARG A O 1
ATOM 1458 N N . GLY A 1 191 ? -24.898 5.254 11.693 1.00 49.38 191 GLY A N 1
ATOM 1459 C CA . GLY A 1 191 ? -24.029 5.996 12.608 1.00 49.38 191 GLY A CA 1
ATOM 1460 C C . GLY A 1 191 ? -23.245 7.075 11.869 1.00 49.38 191 GLY A C 1
ATOM 1461 O O . GLY A 1 191 ? -22.777 6.852 10.755 1.00 49.38 191 GLY A O 1
ATOM 1462 N N . LYS A 1 192 ? -23.125 8.248 12.498 1.00 53.41 192 LYS A N 1
ATOM 1463 C CA . LYS A 1 192 ? -22.205 9.330 12.110 1.00 53.41 192 LYS A CA 1
ATOM 1464 C C . LYS A 1 192 ? -20.777 8.991 12.572 1.00 53.41 192 LYS A C 1
ATOM 1466 O O . LYS A 1 192 ? -20.570 7.999 13.271 1.00 53.41 192 LYS A O 1
ATOM 1471 N N . ILE A 1 193 ? -19.798 9.826 12.213 1.00 55.84 193 ILE A N 1
ATOM 1472 C CA . ILE A 1 193 ? -18.481 9.805 12.867 1.00 55.84 193 ILE A CA 1
ATOM 1473 C C . ILE A 1 193 ? -18.713 10.019 14.366 1.00 55.84 193 ILE A C 1
ATOM 1475 O O . ILE A 1 193 ? -19.256 11.046 14.768 1.00 55.84 193 ILE A O 1
ATOM 1479 N N . VAL A 1 194 ? -18.335 9.044 15.187 1.00 61.66 194 VAL A N 1
ATOM 1480 C CA . VAL A 1 194 ? -18.419 9.146 16.648 1.00 61.66 194 VAL A CA 1
ATOM 1481 C C . VAL A 1 194 ? -17.046 8.819 17.206 1.00 61.66 194 VAL A C 1
ATOM 1483 O O . VAL A 1 194 ? -16.536 7.728 16.976 1.00 61.66 194 VAL A O 1
ATOM 1486 N N . GLY A 1 195 ? -16.450 9.772 17.928 1.00 63.94 195 GLY A N 1
ATOM 1487 C CA . GLY A 1 195 ? -15.227 9.553 18.707 1.00 63.94 195 GLY A CA 1
ATOM 1488 C C . GLY A 1 195 ? -14.036 9.034 17.898 1.00 63.94 195 GLY A C 1
ATOM 1489 O O . GLY A 1 195 ? -13.467 8.026 18.291 1.00 63.94 195 GLY A O 1
ATOM 1490 N N . GLN A 1 196 ? -13.687 9.705 16.790 1.00 81.06 196 GLN A N 1
ATOM 1491 C CA . GLN A 1 196 ? -12.595 9.318 15.871 1.00 81.06 196 GLN A CA 1
ATOM 1492 C C . GLN A 1 196 ? -12.820 7.983 15.133 1.00 81.06 196 GLN A C 1
ATOM 1494 O O . GLN A 1 196 ? -11.888 7.406 14.585 1.00 81.06 196 GLN A O 1
ATOM 1499 N N . VAL A 1 197 ? -14.062 7.493 15.050 1.00 86.38 197 VAL A N 1
ATOM 1500 C CA . VAL A 1 197 ? -14.393 6.291 14.271 1.00 86.38 197 VAL A CA 1
ATOM 1501 C C . VAL A 1 197 ? -15.324 6.633 13.115 1.00 86.38 197 VAL A C 1
ATOM 1503 O O . VAL A 1 197 ? -16.411 7.184 13.309 1.00 86.38 197 VAL A O 1
ATOM 1506 N N . ARG A 1 198 ? -14.923 6.252 11.902 1.00 88.88 198 ARG A N 1
ATOM 1507 C CA . ARG A 1 198 ? -15.772 6.215 10.708 1.00 88.88 198 ARG A CA 1
ATOM 1508 C C . ARG A 1 198 ? -16.473 4.865 10.636 1.00 88.88 198 ARG A C 1
ATOM 1510 O O . ARG A 1 198 ? -15.884 3.872 10.212 1.00 88.88 198 ARG A O 1
ATOM 1517 N N . TRP A 1 199 ? -17.739 4.852 11.044 1.00 87.62 199 TRP A N 1
ATOM 1518 C CA . TRP A 1 199 ? -18.566 3.653 11.031 1.00 87.62 199 TRP A CA 1
ATOM 1519 C C . TRP A 1 199 ? -19.201 3.396 9.662 1.00 87.62 199 TRP A C 1
ATOM 1521 O O . TRP A 1 199 ? -20.000 4.185 9.160 1.00 87.62 199 TRP A O 1
ATOM 1531 N N . GLY A 1 200 ? -18.879 2.245 9.082 1.00 86.88 200 GLY A N 1
ATOM 1532 C CA . GLY A 1 200 ? -19.669 1.603 8.044 1.00 86.88 200 GLY A CA 1
ATOM 1533 C C . GLY A 1 200 ? -20.721 0.677 8.651 1.00 86.88 200 GLY A C 1
ATOM 1534 O O . GLY A 1 200 ? -20.534 0.123 9.734 1.00 86.88 200 GLY A O 1
ATOM 1535 N N . PHE A 1 201 ? -21.811 0.454 7.920 1.00 84.19 201 PHE A N 1
ATOM 1536 C CA . PHE A 1 201 ? -22.876 -0.444 8.359 1.00 84.19 201 PHE A CA 1
ATOM 1537 C C . PHE A 1 201 ? -23.410 -1.304 7.228 1.00 84.19 201 PHE A C 1
ATOM 1539 O O . PHE A 1 201 ? -23.332 -0.945 6.046 1.00 84.19 201 PHE A O 1
ATOM 1546 N N . GLY A 1 202 ? -23.998 -2.421 7.634 1.00 81.56 202 GLY A N 1
ATOM 1547 C CA . GLY A 1 202 ? -24.655 -3.381 6.769 1.00 81.56 202 GLY A CA 1
ATOM 1548 C C . GLY A 1 202 ? -23.928 -4.712 6.760 1.00 81.56 202 GLY A C 1
ATOM 1549 O O . GLY A 1 202 ? -22.793 -4.827 7.222 1.00 81.56 202 GLY A O 1
ATOM 1550 N N . GLU A 1 203 ? -24.604 -5.693 6.181 1.00 81.00 203 GLU A N 1
ATOM 1551 C CA . GLU A 1 203 ? -24.160 -7.077 6.156 1.00 81.00 203 GLU A CA 1
ATOM 1552 C C . GLU A 1 203 ? -22.744 -7.218 5.588 1.00 81.00 203 GLU A C 1
ATOM 1554 O O . GLU A 1 203 ? -22.316 -6.463 4.698 1.00 81.00 203 GLU A O 1
ATOM 1559 N N . LEU A 1 204 ? -22.011 -8.152 6.182 1.00 83.69 204 LEU A N 1
ATOM 1560 C CA . LEU A 1 204 ? -20.646 -8.505 5.848 1.00 83.69 204 LEU A CA 1
ATOM 1561 C C . LEU A 1 204 ? -20.623 -10.002 5.555 1.00 83.69 204 LEU A C 1
ATOM 1563 O O . LEU A 1 204 ? -20.944 -10.775 6.458 1.00 83.69 204 LEU A O 1
ATOM 1567 N N . PRO A 1 205 ? -20.265 -10.417 4.329 1.00 86.25 205 PRO A N 1
ATOM 1568 C CA . PRO A 1 205 ? -20.041 -11.826 4.043 1.00 86.25 205 PRO A CA 1
ATOM 1569 C C . PRO A 1 205 ? -18.967 -12.374 4.984 1.00 86.25 205 PRO A C 1
ATOM 1571 O O . PRO A 1 205 ? -17.927 -11.735 5.147 1.00 86.25 205 PRO A O 1
ATOM 1574 N N . ALA A 1 206 ? -19.208 -13.538 5.589 1.00 86.75 206 ALA A N 1
ATOM 1575 C CA . ALA A 1 206 ? -18.264 -14.144 6.528 1.00 86.75 206 ALA A CA 1
ATOM 1576 C C . ALA A 1 206 ? -16.878 -14.347 5.891 1.00 86.75 206 ALA A C 1
ATOM 1578 O O . ALA A 1 206 ? -15.872 -14.010 6.504 1.00 86.75 206 ALA A O 1
ATOM 1579 N N . ASP A 1 207 ? -16.840 -14.764 4.622 1.00 91.88 207 ASP A N 1
ATOM 1580 C CA . ASP A 1 207 ? -15.599 -14.997 3.869 1.00 91.88 207 ASP A CA 1
ATOM 1581 C C . ASP A 1 207 ? -14.780 -13.725 3.591 1.00 91.88 207 ASP A C 1
ATOM 1583 O O . ASP A 1 207 ? -13.644 -13.813 3.136 1.00 91.88 207 ASP A O 1
ATOM 1587 N N . ASP A 1 208 ? -15.349 -12.535 3.807 1.00 93.94 208 ASP A N 1
ATOM 1588 C CA . ASP A 1 208 ? -14.623 -11.268 3.663 1.00 93.94 208 ASP A CA 1
ATOM 1589 C C . ASP A 1 208 ? -13.951 -10.843 4.978 1.00 93.94 208 ASP A C 1
ATOM 1591 O O . ASP A 1 208 ? -13.312 -9.792 5.021 1.00 93.94 208 ASP A O 1
ATOM 1595 N N . VAL A 1 209 ? -14.090 -11.622 6.055 1.00 95.50 209 VAL A N 1
ATOM 1596 C CA . VAL A 1 209 ? -13.583 -11.289 7.388 1.00 95.50 209 VAL A CA 1
ATOM 1597 C C . VAL A 1 209 ? -12.607 -12.356 7.859 1.00 95.50 209 VAL A C 1
ATOM 1599 O O . VAL A 1 209 ? -12.915 -13.542 7.876 1.00 95.50 209 VAL A O 1
ATOM 1602 N N . VAL A 1 210 ? -11.438 -11.919 8.315 1.00 96.62 210 VAL A N 1
ATOM 1603 C CA . VAL A 1 210 ? -10.437 -12.777 8.955 1.00 96.62 210 VAL A CA 1
ATOM 1604 C C . VAL A 1 210 ? -10.127 -12.276 10.359 1.00 96.62 210 VAL A C 1
ATOM 1606 O O . VAL A 1 210 ? -10.393 -11.120 10.703 1.00 96.62 210 VAL A O 1
ATOM 1609 N N . LEU A 1 211 ? -9.584 -13.166 11.184 1.00 96.38 211 LEU A N 1
ATOM 1610 C CA . LEU A 1 211 ? -9.157 -12.855 12.542 1.00 96.38 211 LEU A CA 1
ATOM 1611 C C . LEU A 1 211 ? -7.644 -12.676 12.581 1.00 96.38 211 LEU A C 1
ATOM 1613 O O . LEU A 1 211 ? -6.895 -13.486 12.038 1.00 96.38 211 LEU A O 1
ATOM 1617 N N . ILE A 1 212 ? -7.202 -11.626 13.261 1.00 95.06 212 ILE A N 1
ATOM 1618 C CA . ILE A 1 212 ? -5.801 -11.424 13.629 1.00 95.06 212 ILE A CA 1
ATOM 1619 C C . ILE A 1 212 ? -5.711 -11.214 15.136 1.00 95.06 212 ILE A C 1
ATOM 1621 O O . ILE A 1 212 ? -6.664 -10.759 15.767 1.00 95.06 212 ILE A O 1
ATOM 1625 N N . ARG A 1 213 ? -4.560 -11.522 15.729 1.00 94.12 213 ARG A N 1
ATOM 1626 C CA . ARG A 1 213 ? -4.332 -11.320 17.161 1.00 94.12 213 ARG A CA 1
ATOM 1627 C C . ARG A 1 213 ? -3.496 -10.070 17.385 1.00 94.12 213 ARG A C 1
ATOM 1629 O O . ARG A 1 213 ? -2.415 -9.935 16.817 1.00 94.12 213 ARG A O 1
ATOM 1636 N N . HIS A 1 214 ? -3.979 -9.170 18.233 1.00 92.81 214 HIS A N 1
ATOM 1637 C CA . HIS A 1 214 ? -3.187 -8.037 18.682 1.00 92.81 214 HIS A CA 1
ATOM 1638 C C . HIS A 1 214 ? -2.055 -8.522 19.592 1.00 92.81 214 HIS A C 1
ATOM 1640 O O . HIS A 1 214 ? -2.319 -9.124 20.631 1.00 92.81 214 HIS A O 1
ATOM 1646 N N . VAL A 1 215 ? -0.805 -8.247 19.213 1.00 87.00 215 VAL A N 1
ATOM 1647 C CA . VAL A 1 215 ? 0.383 -8.799 19.888 1.00 87.00 215 VAL A CA 1
ATOM 1648 C C . VAL A 1 215 ? 0.450 -8.390 21.359 1.00 87.00 215 VAL A C 1
ATOM 1650 O O . VAL A 1 215 ? 0.725 -9.230 22.206 1.00 87.00 215 VAL A O 1
ATOM 1653 N N . SER A 1 216 ? 0.161 -7.123 21.679 1.00 84.88 216 SER A N 1
ATOM 1654 C CA . SER A 1 216 ? 0.329 -6.625 23.049 1.00 84.88 216 SER A CA 1
ATOM 1655 C C . SER A 1 216 ? -0.818 -6.998 23.987 1.00 84.88 216 SER A C 1
ATOM 1657 O O . SER A 1 216 ? -0.557 -7.249 25.155 1.00 84.88 216 SER A O 1
ATOM 1659 N N . SER A 1 217 ? -2.072 -6.999 23.522 1.00 86.56 217 SER A N 1
ATOM 1660 C CA . SER A 1 217 ? -3.233 -7.254 24.396 1.00 86.56 217 SER A CA 1
ATOM 1661 C C . SER A 1 217 ? -3.838 -8.646 24.238 1.00 86.56 217 SER A C 1
ATOM 1663 O O . SER A 1 217 ? -4.820 -8.961 24.904 1.00 86.56 217 SER A O 1
ATOM 1665 N N . GLY A 1 218 ? -3.359 -9.445 23.281 1.00 88.56 218 GLY A N 1
ATOM 1666 C CA . GLY A 1 218 ? -3.946 -10.737 22.927 1.00 88.56 218 GLY A CA 1
ATOM 1667 C C . GLY A 1 218 ? -5.352 -10.660 22.318 1.00 88.56 218 GLY A C 1
ATOM 1668 O O . GLY A 1 218 ? -5.920 -11.704 22.006 1.00 88.56 218 GLY A O 1
ATOM 1669 N N . THR A 1 219 ? -5.913 -9.458 22.135 1.00 90.19 219 THR A N 1
ATOM 1670 C CA . THR A 1 219 ? -7.271 -9.241 21.616 1.00 90.19 219 THR A CA 1
ATOM 1671 C C . THR A 1 219 ? -7.394 -9.775 20.193 1.00 90.19 219 THR A C 1
ATOM 1673 O O . THR A 1 219 ? -6.580 -9.440 19.334 1.00 90.19 219 THR A O 1
ATOM 1676 N N . GLU A 1 220 ? -8.431 -10.566 19.931 1.00 94.81 220 GLU A N 1
ATOM 1677 C CA . GLU A 1 220 ? -8.775 -10.988 18.574 1.00 94.81 220 GLU A CA 1
ATOM 1678 C C . GLU A 1 220 ? -9.500 -9.861 17.837 1.00 94.81 220 GLU A C 1
ATOM 1680 O O . GLU A 1 220 ? -10.530 -9.355 18.283 1.00 94.81 220 GLU A O 1
ATOM 1685 N N . LEU A 1 221 ? -8.941 -9.458 16.702 1.00 95.00 221 LEU A N 1
ATOM 1686 C CA . LEU A 1 221 ? -9.449 -8.386 15.863 1.00 95.00 221 LEU A CA 1
ATOM 1687 C C . LEU A 1 221 ? -10.044 -8.989 14.597 1.00 95.00 221 LEU A C 1
ATOM 1689 O O . LEU A 1 221 ? -9.374 -9.732 13.878 1.00 95.00 221 LEU A O 1
ATOM 1693 N N . ARG A 1 222 ? -11.286 -8.619 14.292 1.00 96.19 222 ARG A N 1
ATOM 1694 C CA . ARG A 1 222 ? -11.899 -8.893 12.991 1.00 96.19 222 ARG A CA 1
ATOM 1695 C C . ARG A 1 222 ? -11.424 -7.845 11.995 1.00 96.19 222 ARG A C 1
ATOM 1697 O O . ARG A 1 222 ? -11.570 -6.650 12.247 1.00 96.19 222 ARG A O 1
ATOM 1704 N N . ILE A 1 223 ? -10.899 -8.268 10.857 1.00 97.31 223 ILE A N 1
ATOM 1705 C CA . ILE A 1 223 ? -10.385 -7.387 9.805 1.00 97.31 223 ILE A CA 1
ATOM 1706 C C . ILE A 1 223 ? -10.844 -7.887 8.434 1.00 97.31 223 ILE A C 1
ATOM 1708 O O . ILE A 1 223 ? -10.983 -9.089 8.221 1.00 97.31 223 ILE A O 1
ATOM 1712 N N . MET A 1 224 ? -11.114 -6.966 7.509 1.00 96.44 224 MET A N 1
ATOM 1713 C CA . MET A 1 224 ? -11.446 -7.318 6.127 1.00 96.44 224 M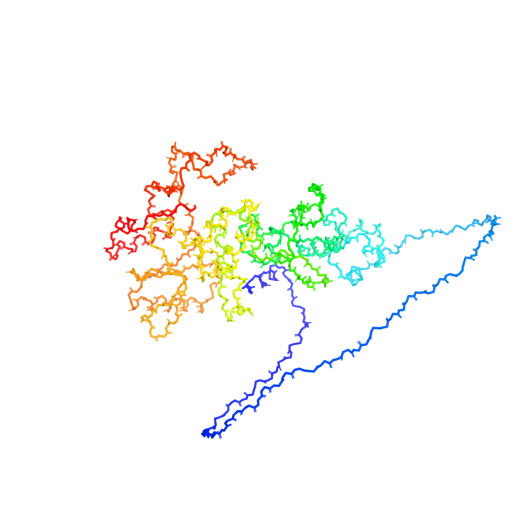ET A CA 1
ATOM 1714 C C . MET A 1 224 ? -10.290 -8.056 5.454 1.00 96.44 224 MET A C 1
ATOM 1716 O O . MET A 1 224 ? -9.129 -7.693 5.651 1.00 96.44 224 MET A O 1
ATOM 1720 N N . THR A 1 225 ? -10.600 -9.038 4.607 1.00 97.56 225 THR A N 1
ATOM 1721 C CA . THR A 1 225 ? -9.602 -9.709 3.760 1.00 97.56 225 THR A CA 1
ATOM 1722 C C . THR A 1 225 ? -8.826 -8.702 2.917 1.00 97.56 225 THR A C 1
ATOM 1724 O O . THR A 1 225 ? -9.271 -7.572 2.677 1.00 97.56 225 THR A O 1
ATOM 1727 N N . ARG A 1 226 ? -7.640 -9.094 2.449 1.00 97.81 226 ARG A N 1
ATOM 1728 C CA . ARG A 1 226 ? -6.781 -8.221 1.639 1.00 97.81 226 ARG A CA 1
ATOM 1729 C C . ARG A 1 226 ? -7.449 -7.842 0.319 1.00 97.81 226 ARG A C 1
ATOM 1731 O O . ARG A 1 226 ? -7.441 -6.672 -0.052 1.00 97.81 226 ARG A O 1
ATOM 1738 N N . GLU A 1 227 ? -8.100 -8.799 -0.335 1.00 97.25 227 GLU A N 1
ATOM 1739 C CA . GLU A 1 227 ? -8.846 -8.611 -1.579 1.00 97.25 227 GLU A CA 1
ATOM 1740 C C . GLU A 1 227 ? -9.992 -7.625 -1.380 1.00 97.25 227 GLU A C 1
ATOM 1742 O O . GLU A 1 227 ? -10.163 -6.694 -2.167 1.00 97.25 227 GLU A O 1
ATOM 1747 N N . ARG A 1 228 ? -10.762 -7.788 -0.298 1.00 95.81 228 ARG A N 1
ATOM 1748 C CA . ARG A 1 228 ? -11.867 -6.880 -0.009 1.00 95.81 228 ARG A CA 1
ATOM 1749 C C . ARG A 1 228 ? -11.369 -5.486 0.367 1.00 95.81 228 ARG A C 1
ATOM 1751 O O . ARG A 1 228 ? -11.936 -4.493 -0.087 1.00 95.81 228 ARG A O 1
ATOM 1758 N N . THR A 1 229 ? -10.289 -5.415 1.142 1.00 97.19 229 THR A N 1
ATOM 1759 C CA . THR A 1 229 ? -9.623 -4.159 1.506 1.00 97.19 229 THR A CA 1
ATOM 1760 C C . THR A 1 229 ? -9.157 -3.411 0.258 1.00 97.19 229 THR A C 1
ATOM 1762 O O . THR A 1 229 ? -9.432 -2.220 0.144 1.00 97.19 229 THR A O 1
ATOM 1765 N N . PHE A 1 230 ? -8.548 -4.094 -0.716 1.00 97.88 230 PHE A N 1
ATOM 1766 C CA . PHE A 1 230 ? -8.176 -3.505 -2.006 1.00 97.88 230 PHE A CA 1
ATOM 1767 C C . PHE A 1 230 ? -9.378 -2.850 -2.709 1.00 97.88 230 PHE A C 1
ATOM 1769 O O . PHE A 1 230 ? -9.313 -1.672 -3.058 1.00 97.88 230 PHE A O 1
ATOM 1776 N N . LEU A 1 231 ? -10.515 -3.549 -2.825 1.00 95.75 231 LEU A N 1
ATOM 1777 C CA . LEU A 1 231 ? -11.724 -2.974 -3.439 1.00 95.75 231 LEU A CA 1
ATOM 1778 C C . LEU A 1 231 ? -12.263 -1.754 -2.680 1.00 95.75 231 LEU A C 1
ATOM 1780 O O . LEU A 1 231 ? -12.727 -0.789 -3.296 1.00 95.75 231 LEU A O 1
ATOM 1784 N N . ASP A 1 232 ? -12.226 -1.802 -1.348 1.00 93.69 232 ASP A N 1
ATOM 1785 C CA . ASP A 1 232 ? -12.674 -0.713 -0.482 1.00 93.69 232 ASP A CA 1
ATOM 1786 C C . ASP A 1 232 ? -11.769 0.534 -0.617 1.00 93.69 232 ASP A C 1
ATOM 1788 O O . ASP A 1 232 ? -12.263 1.662 -0.501 1.00 93.69 232 ASP A O 1
ATOM 1792 N N . LEU A 1 233 ? -10.469 0.347 -0.891 1.00 93.94 233 LEU A N 1
ATOM 1793 C CA . LEU A 1 233 ? -9.491 1.419 -1.122 1.00 93.94 233 LEU A CA 1
ATOM 1794 C C . LEU A 1 233 ? -9.641 2.086 -2.491 1.00 93.94 233 LEU A C 1
ATOM 1796 O O . LEU A 1 233 ? -9.485 3.303 -2.584 1.00 93.94 233 LEU A O 1
ATOM 1800 N N . CYS A 1 234 ? -9.984 1.330 -3.540 1.00 90.50 234 CYS A N 1
ATOM 1801 C CA . CYS A 1 234 ? -10.046 1.821 -4.924 1.00 90.50 234 CYS A CA 1
ATOM 1802 C C . CYS A 1 234 ? -11.002 3.006 -5.148 1.00 90.50 234 CYS A C 1
ATOM 1804 O O . CYS A 1 234 ? -10.939 3.652 -6.184 1.00 90.50 234 CYS A O 1
ATOM 1806 N N . LYS A 1 235 ? -11.887 3.328 -4.199 1.00 86.50 235 LYS A N 1
ATOM 1807 C CA . LYS A 1 235 ? -12.716 4.547 -4.259 1.00 86.50 235 LYS A CA 1
ATOM 1808 C C . LYS A 1 235 ? -11.945 5.843 -3.955 1.00 86.50 235 LYS A C 1
ATOM 1810 O O . LYS A 1 235 ? -12.514 6.917 -4.082 1.00 86.50 235 LYS A O 1
ATOM 1815 N N . SER A 1 236 ? -10.732 5.731 -3.418 1.00 84.56 236 SER A N 1
ATOM 1816 C CA . SER A 1 236 ? -9.940 6.838 -2.861 1.00 84.56 236 SER A CA 1
ATOM 1817 C C . SER A 1 236 ? -8.476 6.810 -3.298 1.00 84.56 236 SER A C 1
ATOM 1819 O O . SER A 1 236 ? -7.661 7.530 -2.722 1.00 84.56 236 SER A O 1
ATOM 1821 N N . LEU A 1 237 ? -8.143 5.944 -4.254 1.00 84.81 237 LEU A N 1
ATOM 1822 C CA . LEU A 1 237 ? -6.812 5.803 -4.830 1.00 84.81 237 LEU A CA 1
ATOM 1823 C C . LEU A 1 237 ? -6.854 6.202 -6.306 1.00 84.81 237 LEU A C 1
ATOM 1825 O O . LEU A 1 237 ? -7.859 5.948 -6.975 1.00 84.81 237 LEU A O 1
ATOM 1829 N N . SER A 1 238 ? -5.766 6.788 -6.802 1.00 85.75 238 SER A N 1
ATOM 1830 C CA . SER A 1 238 ? -5.530 6.920 -8.242 1.00 85.75 238 SER A CA 1
ATOM 1831 C C . SER A 1 238 ? -5.303 5.545 -8.881 1.00 85.75 238 SER A C 1
ATOM 1833 O O . SER A 1 238 ? -5.098 4.546 -8.182 1.00 85.75 238 SER A O 1
ATOM 1835 N N . LEU A 1 239 ? -5.314 5.469 -10.214 1.00 84.81 239 LEU A N 1
ATOM 1836 C CA . LEU A 1 239 ? -5.024 4.220 -10.923 1.00 84.81 239 LEU A CA 1
ATOM 1837 C C . LEU A 1 239 ? -3.612 3.707 -10.614 1.00 84.81 239 LEU A C 1
ATOM 1839 O O . LEU A 1 239 ? -3.435 2.514 -10.361 1.00 84.81 239 LEU A O 1
ATOM 1843 N N . MET A 1 240 ? -2.635 4.613 -10.559 1.00 86.12 240 MET A N 1
ATOM 1844 C CA . MET A 1 240 ? -1.259 4.327 -10.150 1.00 86.12 240 MET A CA 1
ATOM 1845 C C . MET A 1 240 ? -1.213 3.700 -8.748 1.00 86.12 240 MET A C 1
ATOM 1847 O O . MET A 1 240 ? -0.730 2.581 -8.581 1.00 86.12 240 MET A O 1
ATOM 1851 N N . GLU A 1 241 ? -1.789 4.376 -7.750 1.00 90.56 241 GLU A N 1
ATOM 1852 C CA . GLU A 1 241 ? -1.810 3.918 -6.354 1.00 90.56 241 GLU A CA 1
ATOM 1853 C C . GLU A 1 241 ? -2.566 2.585 -6.200 1.00 90.56 241 GLU A C 1
ATOM 1855 O O . GLU A 1 241 ? -2.129 1.681 -5.488 1.00 90.56 241 GLU A O 1
ATOM 1860 N N . ALA A 1 242 ? -3.697 2.419 -6.890 1.00 92.62 242 ALA A N 1
ATOM 1861 C CA . ALA A 1 242 ? -4.454 1.171 -6.871 1.00 92.62 242 ALA A CA 1
ATOM 1862 C C . ALA A 1 242 ? -3.667 0.019 -7.518 1.00 92.62 242 ALA A C 1
ATOM 1864 O O . ALA A 1 242 ? -3.697 -1.103 -7.011 1.00 92.62 242 ALA A O 1
ATOM 1865 N N . THR A 1 243 ? -2.935 0.283 -8.601 1.00 95.19 243 THR A N 1
ATOM 1866 C CA . THR A 1 243 ? -2.094 -0.729 -9.255 1.00 95.19 243 THR A CA 1
ATOM 1867 C C . THR A 1 243 ? -0.919 -1.126 -8.366 1.00 95.19 243 THR A C 1
ATOM 1869 O O . THR A 1 243 ? -0.649 -2.314 -8.245 1.00 95.19 243 THR A O 1
ATOM 1872 N N . GLN A 1 244 ? -0.298 -0.182 -7.650 1.00 96.12 244 GLN A N 1
ATOM 1873 C CA . GLN A 1 244 ? 0.736 -0.488 -6.649 1.00 96.12 244 GLN A CA 1
ATOM 1874 C C . GLN A 1 244 ? 0.222 -1.435 -5.558 1.00 96.12 244 GLN A C 1
ATOM 1876 O O . GLN A 1 244 ? 0.913 -2.380 -5.174 1.00 96.12 244 GLN A O 1
ATOM 1881 N N . VAL A 1 245 ? -1.000 -1.212 -5.059 1.00 98.00 245 VAL A N 1
ATOM 1882 C CA . VAL A 1 245 ? -1.621 -2.118 -4.080 1.00 98.00 245 VAL A CA 1
ATOM 1883 C C . VAL A 1 245 ? -1.877 -3.494 -4.696 1.00 98.00 245 VAL A C 1
ATOM 1885 O O . VAL A 1 245 ? -1.591 -4.504 -4.055 1.00 98.00 245 VAL A O 1
ATOM 1888 N N . ALA A 1 246 ? -2.394 -3.554 -5.926 1.00 98.06 246 ALA A N 1
ATOM 1889 C CA . ALA A 1 246 ? -2.645 -4.818 -6.614 1.00 98.06 246 ALA A CA 1
ATOM 1890 C C . ALA A 1 246 ? -1.346 -5.611 -6.844 1.00 98.06 246 ALA A C 1
ATOM 1892 O O . ALA A 1 246 ? -1.284 -6.783 -6.472 1.00 98.06 246 ALA A O 1
ATOM 1893 N N . ASP A 1 247 ? -0.300 -4.972 -7.369 1.00 97.94 247 ASP A N 1
ATOM 1894 C CA . ASP A 1 247 ? 1.008 -5.591 -7.611 1.00 97.94 247 ASP A CA 1
ATOM 1895 C C . ASP A 1 247 ? 1.622 -6.084 -6.299 1.00 97.94 247 ASP A C 1
ATOM 1897 O O . ASP A 1 247 ? 2.065 -7.229 -6.220 1.00 97.94 247 ASP A O 1
ATOM 1901 N N . HIS A 1 248 ? 1.526 -5.301 -5.218 1.00 97.00 248 HIS A N 1
ATOM 1902 C CA . HIS A 1 248 ? 1.976 -5.730 -3.894 1.00 97.00 248 HIS A CA 1
ATOM 1903 C C . HIS A 1 248 ? 1.257 -6.988 -3.385 1.00 97.00 248 HIS A C 1
ATOM 1905 O O . HIS A 1 248 ? 1.880 -7.835 -2.741 1.00 97.00 248 HIS A O 1
ATOM 1911 N N . LEU A 1 249 ? -0.044 -7.131 -3.660 1.00 97.81 249 LEU A N 1
ATOM 1912 C CA . LEU A 1 249 ? -0.797 -8.332 -3.290 1.00 97.81 249 LEU A CA 1
ATOM 1913 C C . LEU A 1 249 ? -0.386 -9.554 -4.125 1.00 97.81 249 LEU A C 1
ATOM 1915 O O . LEU A 1 249 ? -0.326 -10.663 -3.592 1.00 97.81 249 LEU A O 1
ATOM 1919 N N . LEU A 1 250 ? -0.084 -9.347 -5.407 1.00 97.31 250 LEU A N 1
ATOM 1920 C CA . LEU A 1 250 ? 0.324 -10.385 -6.359 1.00 97.31 250 LEU A CA 1
ATOM 1921 C C . LEU A 1 250 ? 1.793 -10.798 -6.230 1.00 97.31 250 LEU A C 1
ATOM 1923 O O . LEU A 1 250 ? 2.182 -11.867 -6.697 1.00 97.31 250 LEU A O 1
ATOM 1927 N N . ARG A 1 251 ? 2.613 -9.943 -5.621 1.00 94.25 251 ARG A N 1
ATOM 1928 C CA . ARG A 1 251 ? 4.058 -10.096 -5.501 1.00 94.25 251 ARG A CA 1
ATOM 1929 C C . ARG A 1 251 ? 4.449 -11.424 -4.858 1.00 94.25 251 ARG A C 1
ATOM 1931 O O . ARG A 1 251 ? 4.119 -11.697 -3.692 1.00 94.25 251 ARG A O 1
ATOM 1938 N N . VAL A 1 252 ? 5.220 -12.205 -5.611 1.00 91.62 252 VAL A N 1
ATOM 1939 C CA . VAL A 1 252 ? 5.853 -13.437 -5.137 1.00 91.62 252 VAL A CA 1
ATOM 1940 C C . VAL A 1 252 ? 6.939 -13.058 -4.131 1.00 91.62 252 VAL A C 1
ATOM 1942 O O . VAL A 1 252 ? 7.789 -12.228 -4.445 1.00 91.62 252 VAL A O 1
ATOM 1945 N N . PRO A 1 253 ? 6.902 -13.590 -2.902 1.00 89.38 253 PRO A N 1
ATOM 1946 C CA . PRO A 1 253 ? 7.920 -13.264 -1.921 1.00 89.38 253 PRO A CA 1
ATOM 1947 C C . PRO A 1 253 ? 9.276 -13.854 -2.277 1.00 89.38 253 PRO A C 1
ATOM 1949 O O . PRO A 1 253 ? 9.377 -14.974 -2.770 1.00 89.38 253 PRO A O 1
ATOM 1952 N N . ARG A 1 254 ? 10.326 -13.115 -1.932 1.00 84.81 254 ARG A N 1
ATOM 1953 C CA . ARG A 1 254 ? 11.700 -13.608 -1.963 1.00 84.81 254 ARG A CA 1
ATOM 1954 C C . ARG A 1 254 ? 12.039 -14.186 -0.589 1.00 84.81 254 ARG A C 1
ATOM 1956 O O . ARG A 1 254 ? 12.152 -13.430 0.376 1.00 84.81 254 ARG A O 1
ATOM 1963 N N . GLU A 1 255 ? 12.236 -15.501 -0.506 1.00 83.62 255 GLU A N 1
ATOM 1964 C CA . GLU A 1 255 ? 12.495 -16.234 0.752 1.00 83.62 255 GLU A CA 1
ATOM 1965 C C . GLU A 1 255 ? 13.674 -15.666 1.563 1.00 83.62 255 GLU A C 1
ATOM 1967 O O . GLU A 1 255 ? 13.686 -15.710 2.789 1.00 83.62 255 GLU A O 1
ATOM 1972 N N . GLN A 1 256 ? 14.654 -15.068 0.882 1.00 81.81 256 GLN A N 1
ATOM 1973 C CA . GLN A 1 256 ? 15.829 -14.443 1.499 1.00 81.81 256 GLN A CA 1
ATOM 1974 C C . GLN A 1 256 ? 15.496 -13.173 2.304 1.00 81.81 256 GLN A C 1
ATOM 1976 O O . GLN A 1 256 ? 16.253 -12.796 3.197 1.00 81.81 256 GLN A O 1
ATOM 1981 N N . PHE A 1 257 ? 14.388 -12.495 1.990 1.00 80.81 257 PHE A N 1
ATOM 1982 C CA . PHE A 1 257 ? 14.026 -11.193 2.565 1.00 80.81 257 PHE A CA 1
ATOM 1983 C C . PHE A 1 257 ? 12.721 -11.221 3.365 1.00 80.81 257 PHE A C 1
ATOM 1985 O O . PHE A 1 257 ? 12.417 -10.270 4.097 1.00 80.81 257 PHE A O 1
ATOM 1992 N N . GLU A 1 258 ? 11.928 -12.280 3.210 1.00 85.31 258 GLU A N 1
ATOM 1993 C CA . GLU A 1 258 ? 10.592 -12.402 3.775 1.00 85.31 258 GLU A CA 1
ATOM 1994 C C . GLU A 1 258 ? 10.313 -13.822 4.258 1.00 85.31 258 GLU A C 1
ATOM 1996 O O . GLU A 1 258 ? 10.625 -14.796 3.588 1.00 85.31 258 GLU A O 1
ATOM 2001 N N . ALA A 1 259 ? 9.637 -13.929 5.403 1.00 87.38 259 ALA A N 1
ATOM 2002 C CA . ALA A 1 259 ? 9.259 -15.216 5.986 1.00 87.38 259 ALA A CA 1
ATOM 2003 C C . ALA A 1 259 ? 8.064 -15.893 5.284 1.00 87.38 259 ALA A C 1
ATOM 2005 O O . ALA A 1 259 ? 7.730 -17.033 5.600 1.00 87.38 259 ALA A O 1
ATOM 2006 N N . ARG A 1 260 ? 7.369 -15.189 4.382 1.00 89.75 260 ARG A N 1
ATOM 2007 C CA . ARG A 1 260 ? 6.218 -15.740 3.655 1.00 89.75 260 ARG A CA 1
ATOM 2008 C C . ARG A 1 260 ? 6.694 -16.504 2.418 1.00 89.75 260 ARG A C 1
ATOM 2010 O O . ARG A 1 260 ? 7.593 -16.049 1.723 1.00 89.75 260 ARG A O 1
ATOM 2017 N N . THR A 1 261 ? 6.035 -17.618 2.119 1.00 89.19 261 THR A N 1
ATOM 2018 C CA . THR A 1 261 ? 6.327 -18.470 0.952 1.00 89.19 261 THR A CA 1
ATOM 2019 C C . THR A 1 261 ? 5.358 -18.251 -0.208 1.00 89.19 261 THR A C 1
ATOM 2021 O O . THR A 1 261 ? 5.664 -18.593 -1.343 1.00 89.19 261 THR A O 1
ATOM 2024 N N . ASN A 1 262 ? 4.197 -17.642 0.055 1.00 93.12 262 ASN A N 1
ATOM 2025 C CA . ASN A 1 262 ? 3.150 -17.424 -0.939 1.00 93.12 262 ASN A CA 1
ATOM 2026 C C . ASN A 1 262 ? 2.854 -15.926 -1.158 1.00 93.12 262 ASN A C 1
ATOM 2028 O O . ASN A 1 262 ? 3.006 -15.112 -0.231 1.00 93.12 262 ASN A O 1
ATOM 2032 N N . PRO A 1 263 ? 2.391 -15.542 -2.365 1.00 95.25 263 PRO A N 1
ATOM 2033 C CA . PRO A 1 263 ? 1.745 -14.253 -2.602 1.00 95.25 263 PRO A CA 1
ATOM 2034 C C . PRO A 1 263 ? 0.615 -13.983 -1.601 1.00 95.25 263 PRO A C 1
ATOM 2036 O O . PRO A 1 263 ? -0.003 -14.912 -1.080 1.00 95.25 263 PRO A O 1
ATOM 2039 N N . TYR A 1 264 ? 0.318 -12.709 -1.334 1.00 95.88 264 TYR A N 1
ATOM 2040 C CA . TYR A 1 264 ? -0.817 -12.364 -0.472 1.00 95.88 264 TYR A CA 1
ATOM 2041 C C . TYR A 1 264 ? -2.165 -12.634 -1.140 1.00 95.88 264 TYR A C 1
ATOM 2043 O O . TYR A 1 264 ? -3.152 -12.841 -0.438 1.00 95.88 264 TYR A O 1
ATOM 2051 N N . SER A 1 265 ? -2.203 -12.590 -2.471 1.00 97.12 265 SER A N 1
ATOM 2052 C CA . SER A 1 265 ? -3.353 -12.934 -3.294 1.00 97.12 265 SER A CA 1
ATOM 2053 C C . SER A 1 265 ? -2.902 -13.389 -4.685 1.00 97.12 265 SER A C 1
ATOM 2055 O O . SER A 1 265 ? -1.724 -13.317 -5.034 1.00 97.12 265 SER A O 1
ATOM 2057 N N . THR A 1 266 ? -3.853 -13.835 -5.501 1.00 97.25 266 THR A N 1
ATOM 2058 C CA . THR A 1 266 ? -3.635 -14.187 -6.909 1.00 97.25 266 THR A CA 1
ATOM 2059 C C . THR A 1 266 ? -4.476 -13.296 -7.817 1.00 97.25 266 THR A C 1
ATOM 2061 O O . THR A 1 266 ? -5.461 -12.689 -7.385 1.00 97.25 266 THR A O 1
ATOM 2064 N N . MET A 1 267 ? -4.120 -13.235 -9.104 1.00 96.88 267 MET A N 1
ATOM 2065 C CA . MET A 1 267 ? -4.899 -12.477 -10.089 1.00 96.88 267 MET A CA 1
ATOM 2066 C C . MET A 1 267 ? -6.342 -12.993 -10.157 1.00 96.88 267 MET A C 1
ATOM 2068 O O . MET A 1 267 ? -7.285 -12.204 -10.254 1.00 96.88 267 MET A O 1
ATOM 2072 N N . ASP A 1 268 ? -6.528 -14.307 -10.046 1.00 97.38 268 ASP A N 1
ATOM 2073 C CA . ASP A 1 268 ? -7.850 -14.926 -10.061 1.00 97.38 268 ASP A CA 1
ATOM 2074 C C . ASP A 1 268 ? -8.651 -14.621 -8.798 1.00 97.38 268 ASP A C 1
ATOM 2076 O O . ASP A 1 268 ? -9.833 -14.291 -8.911 1.00 97.38 268 ASP A O 1
ATOM 2080 N N . SER A 1 269 ? -8.021 -14.616 -7.618 1.00 96.94 269 SER A N 1
ATOM 2081 C CA . SER A 1 269 ? -8.664 -14.201 -6.364 1.00 96.94 269 SER A CA 1
ATOM 2082 C C . SER A 1 269 ? -9.124 -12.741 -6.418 1.00 96.94 269 SER A C 1
ATOM 2084 O O . SER A 1 269 ? -10.279 -12.448 -6.101 1.00 96.94 269 SER A O 1
ATOM 2086 N N . LEU A 1 270 ? -8.279 -11.823 -6.904 1.00 96.88 270 LEU A N 1
ATOM 2087 C CA . LEU A 1 270 ? -8.641 -10.408 -7.055 1.00 96.88 270 LEU A CA 1
ATOM 2088 C C . LEU A 1 270 ? -9.781 -10.212 -8.065 1.00 96.88 270 LEU A C 1
ATOM 2090 O O . LEU A 1 270 ? -10.749 -9.495 -7.793 1.00 96.88 270 LEU A O 1
ATOM 2094 N N . ARG A 1 271 ? -9.725 -10.892 -9.217 1.00 95.81 271 ARG A N 1
ATOM 2095 C CA . ARG A 1 271 ? -10.812 -10.869 -10.211 1.00 95.81 271 ARG A CA 1
ATOM 2096 C C . ARG A 1 271 ? -12.097 -11.484 -9.660 1.00 95.81 271 ARG A C 1
ATOM 2098 O O . ARG A 1 271 ? -13.181 -10.970 -9.934 1.00 95.81 271 ARG A O 1
ATOM 2105 N N . SER A 1 272 ? -11.996 -12.559 -8.882 1.00 95.44 272 SER A N 1
ATOM 2106 C CA . SER A 1 272 ? -13.131 -13.189 -8.205 1.00 95.44 272 SER A CA 1
ATOM 2107 C C . SER A 1 272 ? -13.789 -12.223 -7.220 1.00 95.44 272 SER A C 1
ATOM 2109 O O . SER A 1 272 ? -15.001 -12.021 -7.290 1.00 95.44 272 SER A O 1
ATOM 2111 N N . ALA A 1 273 ? -13.005 -11.510 -6.406 1.00 94.38 273 ALA A N 1
ATOM 2112 C CA . ALA A 1 273 ? -13.518 -10.483 -5.500 1.00 94.38 273 ALA A CA 1
ATOM 2113 C C . ALA A 1 273 ? -14.275 -9.369 -6.255 1.00 94.38 273 ALA A C 1
ATOM 2115 O O . ALA A 1 273 ? -15.384 -8.994 -5.866 1.00 94.38 273 ALA A O 1
ATOM 2116 N N . VAL A 1 274 ? -13.741 -8.892 -7.388 1.00 93.38 274 VAL A N 1
ATOM 2117 C CA . VAL A 1 274 ? -14.420 -7.907 -8.257 1.00 93.38 274 VAL A CA 1
ATOM 2118 C C . VAL A 1 274 ? -15.752 -8.433 -8.812 1.00 93.38 274 VAL A C 1
ATOM 2120 O O . VAL A 1 274 ? -16.698 -7.660 -8.978 1.00 93.38 274 VAL A O 1
ATOM 2123 N N . ARG A 1 275 ? -15.848 -9.731 -9.129 1.00 93.12 275 ARG A N 1
ATOM 2124 C CA . ARG A 1 275 ? -17.092 -10.361 -9.613 1.00 93.12 275 ARG A CA 1
ATOM 2125 C C . ARG A 1 275 ? -18.105 -10.556 -8.482 1.00 93.12 275 ARG A C 1
ATOM 2127 O O . ARG A 1 275 ? -19.288 -10.275 -8.685 1.00 93.12 275 ARG A O 1
ATOM 2134 N N . LYS A 1 276 ? -17.637 -10.996 -7.308 1.00 92.38 276 LYS A N 1
ATOM 2135 C CA . LYS A 1 276 ? -18.432 -11.248 -6.093 1.00 92.38 276 LYS A CA 1
ATOM 2136 C C . LYS A 1 276 ? -19.124 -9.977 -5.607 1.00 92.38 276 LYS A C 1
ATOM 2138 O O . LYS A 1 276 ? -20.311 -9.989 -5.284 1.00 92.38 276 LYS A O 1
ATOM 2143 N N . HIS A 1 277 ? -18.411 -8.854 -5.585 1.00 88.62 277 HIS A N 1
ATOM 2144 C CA . HIS A 1 277 ? -18.948 -7.598 -5.075 1.00 88.62 277 HIS A CA 1
ATOM 2145 C C . HIS A 1 277 ? -19.398 -6.683 -6.209 1.00 88.62 277 HIS A C 1
ATOM 2147 O O . HIS A 1 277 ? -18.582 -6.042 -6.851 1.00 88.62 277 HIS A O 1
ATOM 2153 N N . ARG A 1 278 ? -20.712 -6.565 -6.433 1.00 79.25 278 ARG A N 1
ATOM 2154 C CA . ARG A 1 278 ? -21.273 -5.777 -7.551 1.00 79.25 278 ARG A CA 1
ATOM 2155 C C . ARG A 1 278 ? -21.624 -4.318 -7.231 1.00 79.25 278 ARG A C 1
ATOM 2157 O O . ARG A 1 278 ? -21.873 -3.547 -8.148 1.00 79.25 278 ARG A O 1
ATOM 2164 N N . LYS A 1 279 ? -21.672 -3.936 -5.949 1.00 82.00 279 LYS A N 1
ATOM 2165 C CA . LYS A 1 279 ? -22.195 -2.629 -5.481 1.00 82.00 279 LYS A CA 1
ATOM 2166 C C . LYS A 1 279 ? -21.155 -1.756 -4.763 1.00 82.00 279 LYS A C 1
ATOM 2168 O O . LYS A 1 279 ? -21.517 -0.819 -4.054 1.00 82.00 279 LYS A O 1
ATOM 2173 N N . ILE A 1 280 ? -19.867 -2.070 -4.900 1.00 82.62 280 ILE A N 1
ATOM 2174 C CA . ILE A 1 280 ? -18.787 -1.264 -4.317 1.00 82.62 280 ILE A CA 1
ATOM 2175 C C . ILE A 1 280 ? -18.452 -0.117 -5.276 1.00 82.62 280 ILE A C 1
ATOM 2177 O O . ILE A 1 280 ? -18.263 -0.332 -6.470 1.00 82.62 280 ILE A O 1
ATOM 2181 N N . ARG A 1 281 ? -18.356 1.111 -4.754 1.00 82.50 281 ARG A N 1
ATOM 2182 C CA . ARG A 1 281 ? -18.050 2.306 -5.564 1.00 82.50 281 ARG A CA 1
ATOM 2183 C C . ARG A 1 281 ? -16.692 2.217 -6.271 1.00 82.50 281 ARG A C 1
ATOM 2185 O O . ARG A 1 281 ? -16.582 2.654 -7.404 1.00 82.50 281 ARG A O 1
ATOM 2192 N N . GLY A 1 282 ? -15.690 1.609 -5.631 1.00 82.88 282 GLY A N 1
ATOM 2193 C CA . GLY A 1 282 ? -14.329 1.455 -6.161 1.00 82.88 282 GLY A CA 1
ATOM 2194 C C . GLY A 1 282 ? -14.149 0.402 -7.265 1.00 82.88 282 GLY A C 1
ATOM 2195 O O . GLY A 1 282 ? -13.029 0.213 -7.723 1.00 82.88 282 GLY A O 1
ATOM 2196 N N . LEU A 1 283 ? -15.201 -0.299 -7.715 1.00 87.62 283 LEU A N 1
ATOM 2197 C CA . LEU A 1 283 ? -15.062 -1.375 -8.714 1.00 87.62 283 LEU A CA 1
ATOM 2198 C C . LEU A 1 283 ? -14.525 -0.931 -10.080 1.00 87.62 283 LEU A C 1
ATOM 2200 O O . LEU A 1 283 ? -13.740 -1.692 -10.648 1.00 87.62 283 LEU A O 1
ATOM 2204 N N . PRO A 1 284 ? -14.920 0.228 -10.650 1.00 87.00 284 PRO A N 1
ATOM 2205 C CA . PRO A 1 284 ? -14.355 0.680 -11.918 1.00 87.00 284 PRO A CA 1
ATOM 2206 C C . PRO A 1 284 ? -12.837 0.864 -11.822 1.00 87.00 284 PRO A C 1
ATOM 2208 O O . PRO A 1 284 ? -12.108 0.327 -12.654 1.00 87.00 284 PRO A O 1
ATOM 2211 N N . MET A 1 285 ? -12.371 1.514 -10.750 1.00 88.38 285 MET A N 1
ATOM 2212 C CA . MET A 1 285 ? -10.948 1.719 -10.480 1.00 88.38 285 MET A CA 1
ATOM 2213 C C . MET A 1 285 ? -10.218 0.394 -10.220 1.00 88.38 285 MET A C 1
ATOM 2215 O O . MET A 1 285 ? -9.171 0.149 -10.806 1.00 88.38 285 MET A O 1
ATOM 2219 N N . ALA A 1 286 ? -10.803 -0.524 -9.442 1.00 89.25 286 ALA A N 1
ATOM 2220 C CA . ALA A 1 286 ? -10.236 -1.860 -9.237 1.00 89.25 286 ALA A CA 1
ATOM 2221 C C . ALA A 1 286 ? -10.068 -2.629 -10.559 1.00 89.25 286 ALA A C 1
ATOM 2223 O O . ALA A 1 286 ? -9.031 -3.237 -10.801 1.00 89.25 286 ALA A O 1
ATOM 2224 N N . ARG A 1 287 ? -11.067 -2.586 -11.452 1.00 89.69 287 ARG A N 1
ATOM 2225 C CA . ARG A 1 287 ? -10.974 -3.221 -12.778 1.00 89.69 287 ARG A CA 1
ATOM 2226 C C . ARG A 1 287 ? -9.891 -2.590 -13.638 1.00 89.69 287 ARG A C 1
ATOM 2228 O O . ARG A 1 287 ? -9.222 -3.322 -14.358 1.00 89.69 287 ARG A O 1
ATOM 2235 N N . ALA A 1 288 ? -9.752 -1.266 -13.592 1.00 85.69 288 ALA A N 1
ATOM 2236 C CA . ALA A 1 288 ? -8.691 -0.564 -14.298 1.00 85.69 288 ALA A CA 1
ATOM 2237 C C . ALA A 1 288 ? -7.315 -0.985 -13.771 1.00 85.69 288 ALA A C 1
ATOM 2239 O O . ALA A 1 288 ? -6.506 -1.483 -14.548 1.00 85.69 288 ALA A O 1
ATOM 2240 N N . ALA A 1 289 ? -7.109 -0.931 -12.454 1.00 88.69 289 ALA A N 1
ATOM 2241 C CA . ALA A 1 289 ? -5.863 -1.345 -11.815 1.00 88.69 289 ALA A CA 1
ATOM 2242 C C . ALA A 1 289 ? -5.485 -2.793 -12.164 1.00 88.69 289 ALA A C 1
ATOM 2244 O O . ALA A 1 289 ? -4.354 -3.059 -12.547 1.00 88.69 289 ALA A O 1
ATOM 2245 N N . LEU A 1 290 ? -6.439 -3.732 -12.149 1.00 91.38 290 LEU A N 1
ATOM 2246 C CA . LEU A 1 290 ? -6.171 -5.136 -12.493 1.00 91.38 290 LEU A CA 1
ATOM 2247 C C . LEU A 1 290 ? -5.819 -5.385 -13.972 1.00 91.38 290 LEU A C 1
ATOM 2249 O O . LEU A 1 290 ? -5.278 -6.446 -14.279 1.00 91.38 290 LEU A O 1
ATOM 2253 N N . ARG A 1 291 ? -6.112 -4.458 -14.898 1.00 89.44 291 ARG A N 1
ATOM 2254 C CA . ARG A 1 291 ? -5.597 -4.544 -16.283 1.00 89.44 291 ARG A CA 1
ATOM 2255 C C . ARG A 1 291 ? -4.111 -4.201 -16.344 1.00 89.44 291 ARG A C 1
ATOM 2257 O O . ARG A 1 291 ? -3.367 -4.800 -17.121 1.00 89.44 291 ARG A O 1
ATOM 2264 N N . HIS A 1 292 ? -3.692 -3.269 -15.498 1.00 88.12 292 HIS A N 1
ATOM 2265 C CA . HIS A 1 292 ? -2.316 -2.803 -15.412 1.00 88.12 292 HIS A CA 1
ATOM 2266 C C . HIS A 1 292 ? -1.468 -3.608 -14.435 1.00 88.12 292 HIS A C 1
ATOM 2268 O O . HIS A 1 292 ? -0.248 -3.562 -14.538 1.00 88.12 292 HIS A O 1
ATOM 2274 N N . ALA A 1 293 ? -2.082 -4.361 -13.527 1.00 94.25 293 ALA A N 1
ATOM 2275 C CA . ALA A 1 293 ? -1.367 -5.125 -12.523 1.00 94.25 293 ALA A CA 1
ATOM 2276 C C . ALA A 1 293 ? -0.512 -6.242 -13.145 1.00 94.25 293 ALA A C 1
ATOM 2278 O O . ALA A 1 293 ? -0.920 -6.914 -14.102 1.00 94.25 293 ALA A O 1
ATOM 2279 N N . ARG A 1 294 ? 0.686 -6.444 -12.604 1.00 94.56 294 ARG A N 1
ATOM 2280 C CA . ARG A 1 294 ? 1.652 -7.464 -13.007 1.00 94.56 294 ARG A CA 1
ATOM 2281 C C . ARG A 1 294 ? 2.148 -8.214 -11.778 1.00 94.56 294 ARG A C 1
ATOM 2283 O O . ARG A 1 294 ? 2.376 -7.652 -10.713 1.00 94.56 294 ARG A O 1
ATOM 2290 N N . VAL A 1 295 ? 2.343 -9.517 -11.946 1.00 93.25 295 VAL A N 1
ATOM 2291 C CA . VAL A 1 295 ? 3.025 -10.329 -10.937 1.00 93.25 295 VAL A CA 1
ATOM 2292 C C . VAL A 1 295 ? 4.511 -9.999 -11.013 1.00 93.25 295 VAL A C 1
ATOM 2294 O O . VAL A 1 295 ? 5.104 -10.130 -12.082 1.00 93.25 295 VAL A O 1
ATOM 2297 N N . GLY A 1 296 ? 5.099 -9.602 -9.887 1.00 82.38 296 GLY A N 1
ATOM 2298 C CA . GLY A 1 296 ? 6.549 -9.537 -9.742 1.00 82.38 296 GLY A CA 1
ATOM 2299 C C . GLY A 1 296 ? 7.119 -8.194 -9.318 1.00 82.38 296 GLY A C 1
ATOM 2300 O O . GLY A 1 296 ? 8.262 -8.208 -8.902 1.00 82.38 296 GLY A O 1
ATOM 2301 N N . ALA A 1 297 ? 6.392 -7.071 -9.373 1.00 88.50 297 ALA A N 1
ATOM 2302 C CA . ALA A 1 297 ? 6.959 -5.789 -8.933 1.00 88.50 297 ALA A CA 1
ATOM 2303 C C . ALA A 1 297 ? 7.231 -5.835 -7.427 1.00 88.50 297 ALA A C 1
ATOM 2305 O O . ALA A 1 297 ? 6.318 -6.138 -6.650 1.00 88.50 297 ALA A O 1
ATOM 2306 N N . ASP A 1 298 ? 8.475 -5.574 -7.022 1.00 87.69 298 ASP A N 1
ATOM 2307 C CA . ASP A 1 298 ? 8.897 -5.784 -5.643 1.00 87.69 298 ASP A CA 1
ATOM 2308 C C . ASP A 1 298 ? 8.630 -4.586 -4.727 1.00 87.69 298 ASP A C 1
ATOM 2310 O O . ASP A 1 298 ? 8.435 -4.734 -3.512 1.00 87.69 298 ASP A O 1
ATOM 2314 N N . SER A 1 299 ? 8.491 -3.409 -5.331 1.00 90.88 299 SER A N 1
ATOM 2315 C CA . SER A 1 299 ? 8.148 -2.165 -4.663 1.00 90.88 299 SER A CA 1
ATOM 2316 C C . SER A 1 299 ? 7.085 -1.350 -5.423 1.00 90.88 299 SER A C 1
ATOM 2318 O O . SER A 1 299 ? 6.888 -1.506 -6.633 1.00 90.88 299 SER A O 1
ATOM 2320 N N . PRO A 1 300 ? 6.394 -0.421 -4.733 1.00 92.00 300 PRO A N 1
ATOM 2321 C CA . PRO A 1 300 ? 5.469 0.508 -5.384 1.00 92.00 300 PRO A CA 1
ATOM 2322 C C . PRO A 1 300 ? 6.143 1.373 -6.450 1.00 92.00 300 PRO A C 1
ATOM 2324 O O . PRO A 1 300 ? 5.504 1.741 -7.429 1.00 92.00 300 PRO A O 1
ATOM 2327 N N . MET A 1 301 ? 7.426 1.692 -6.272 1.00 92.00 301 MET A N 1
ATOM 2328 C CA . MET A 1 301 ? 8.162 2.547 -7.199 1.00 92.00 301 MET A CA 1
ATOM 2329 C C . MET A 1 301 ? 8.543 1.819 -8.483 1.00 92.00 301 MET A C 1
ATOM 2331 O O . MET A 1 301 ? 8.469 2.424 -9.541 1.00 92.00 301 MET A O 1
ATOM 2335 N N . GLU A 1 302 ? 8.812 0.515 -8.441 1.00 93.62 302 GLU A N 1
ATOM 2336 C CA . GLU A 1 302 ? 8.943 -0.292 -9.663 1.00 93.62 302 GLU A CA 1
ATOM 2337 C C . GLU A 1 302 ? 7.639 -0.314 -10.467 1.00 93.62 302 GLU A C 1
ATOM 2339 O O . GLU A 1 302 ? 7.646 -0.177 -11.692 1.00 93.62 302 GLU A O 1
ATOM 2344 N N . THR A 1 303 ? 6.500 -0.422 -9.770 1.00 93.94 303 THR A N 1
ATOM 2345 C CA . THR A 1 303 ? 5.179 -0.302 -10.406 1.00 93.94 303 THR A CA 1
ATOM 2346 C C . THR A 1 303 ? 5.015 1.080 -11.039 1.00 93.94 303 THR A C 1
ATOM 2348 O O . THR A 1 303 ? 4.603 1.166 -12.194 1.00 93.94 303 THR A O 1
ATOM 2351 N N . THR A 1 304 ? 5.389 2.152 -10.329 1.00 92.12 304 THR A N 1
ATOM 2352 C CA . THR A 1 304 ? 5.360 3.520 -10.869 1.00 92.12 304 THR A CA 1
ATOM 2353 C C . THR A 1 304 ? 6.236 3.666 -12.103 1.00 92.12 304 THR A C 1
ATOM 2355 O O . THR A 1 304 ? 5.742 4.121 -13.129 1.00 92.12 304 THR A O 1
ATOM 2358 N N . SER A 1 305 ? 7.499 3.242 -12.042 1.00 93.56 305 SER A N 1
ATOM 2359 C CA . SER A 1 305 ? 8.441 3.298 -13.162 1.00 93.56 305 SER A CA 1
ATOM 2360 C C . SER A 1 305 ? 7.867 2.610 -14.398 1.00 93.56 305 SER A C 1
ATOM 2362 O O . SER A 1 305 ? 7.845 3.196 -15.478 1.00 93.56 305 SER A O 1
ATOM 2364 N N . ARG A 1 306 ? 7.310 1.400 -14.240 1.00 94.31 306 ARG A N 1
ATOM 2365 C CA . ARG A 1 306 ? 6.675 0.655 -15.337 1.00 94.31 306 ARG A CA 1
ATOM 2366 C C . ARG A 1 306 ? 5.509 1.424 -15.946 1.00 94.31 306 ARG A C 1
ATOM 2368 O O . ARG A 1 306 ? 5.401 1.524 -17.165 1.00 94.31 306 ARG A O 1
ATOM 2375 N N . LEU A 1 307 ? 4.627 1.934 -15.096 1.00 89.12 307 LEU A N 1
ATOM 2376 C CA . LEU A 1 307 ? 3.424 2.635 -15.517 1.00 89.12 307 LEU A CA 1
ATOM 2377 C C . LEU A 1 307 ? 3.740 3.964 -16.208 1.00 89.12 307 LEU A C 1
ATOM 2379 O O . LEU A 1 307 ? 3.148 4.258 -17.239 1.00 89.12 307 LEU A O 1
ATOM 2383 N N . VAL A 1 308 ? 4.720 4.715 -15.713 1.00 88.00 308 VAL A N 1
ATOM 2384 C CA . VAL A 1 308 ? 5.188 5.957 -16.339 1.00 88.00 308 VAL A CA 1
ATOM 2385 C C . VAL A 1 308 ? 5.812 5.696 -17.716 1.00 88.00 308 VAL A C 1
ATOM 2387 O O . VAL A 1 308 ? 5.518 6.422 -18.662 1.00 88.00 308 VAL A O 1
ATOM 2390 N N . ILE A 1 309 ? 6.594 4.621 -17.871 1.00 88.69 309 ILE A N 1
ATOM 2391 C CA . ILE A 1 309 ? 7.145 4.207 -19.175 1.00 88.69 309 ILE A CA 1
ATOM 2392 C C . ILE A 1 309 ? 6.016 3.907 -20.175 1.00 88.69 309 ILE A C 1
ATOM 2394 O O . ILE A 1 309 ? 6.035 4.410 -21.296 1.00 88.69 309 ILE A O 1
ATOM 2398 N N . VAL A 1 310 ? 4.999 3.145 -19.758 1.00 86.06 310 VAL A N 1
ATOM 2399 C CA . VAL A 1 310 ? 3.836 2.829 -20.608 1.00 86.06 310 VAL A CA 1
ATOM 2400 C C . VAL A 1 310 ? 3.020 4.081 -20.943 1.00 86.06 310 VAL A C 1
ATOM 2402 O O . VAL A 1 310 ? 2.580 4.242 -22.079 1.00 86.06 310 VAL A O 1
ATOM 2405 N N . ALA A 1 311 ? 2.823 4.987 -19.983 1.00 80.25 311 ALA A N 1
ATOM 2406 C CA . ALA A 1 311 ? 2.098 6.239 -20.205 1.00 80.25 311 ALA A CA 1
ATOM 2407 C C . ALA A 1 311 ? 2.803 7.151 -21.224 1.00 80.25 311 ALA A C 1
ATOM 2409 O O . ALA A 1 311 ? 2.136 7.814 -22.014 1.00 80.25 311 ALA A O 1
ATOM 2410 N N . ALA A 1 312 ? 4.139 7.136 -21.259 1.00 79.19 312 ALA A N 1
ATOM 2411 C CA . ALA A 1 312 ? 4.947 7.875 -22.232 1.00 79.19 312 ALA A CA 1
ATOM 2412 C C . ALA A 1 312 ? 4.912 7.295 -23.662 1.00 79.19 312 ALA A C 1
ATOM 2414 O O . ALA A 1 312 ? 5.489 7.885 -24.579 1.00 79.19 312 ALA A O 1
ATOM 2415 N N . GLY A 1 313 ? 4.237 6.159 -23.870 1.00 79.06 313 GLY A N 1
ATOM 2416 C CA . GLY A 1 313 ? 4.151 5.491 -25.170 1.00 79.06 313 GLY A CA 1
ATOM 2417 C C . GLY A 1 313 ? 5.357 4.609 -25.491 1.00 79.06 313 GLY A C 1
ATOM 2418 O O . GLY A 1 313 ? 5.625 4.324 -26.653 1.00 79.06 313 GLY A O 1
ATOM 2419 N N . PHE A 1 314 ? 6.114 4.183 -24.481 1.00 85.50 314 PHE A N 1
ATOM 2420 C CA . PHE A 1 314 ? 7.124 3.147 -24.663 1.00 85.50 314 PHE A CA 1
ATOM 2421 C C . PHE A 1 314 ? 6.506 1.750 -24.485 1.00 85.50 314 PHE A C 1
ATOM 2423 O O . PHE A 1 314 ? 5.469 1.604 -23.827 1.00 85.50 314 PHE A O 1
ATOM 2430 N N . PRO A 1 315 ? 7.145 0.698 -25.032 1.00 88.50 315 PRO A N 1
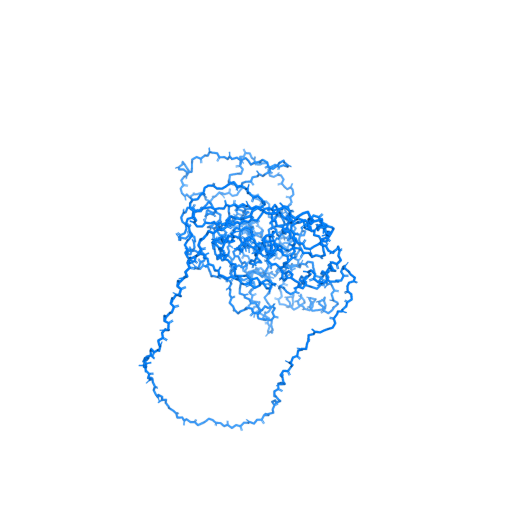ATOM 2431 C CA . PRO A 1 315 ? 6.730 -0.675 -24.782 1.00 88.50 315 PRO A CA 1
ATOM 2432 C C . PRO A 1 315 ? 6.679 -0.972 -23.286 1.00 88.50 315 PRO A C 1
ATOM 2434 O O . PRO A 1 315 ? 7.483 -0.456 -22.511 1.00 88.50 315 PRO A O 1
ATOM 2437 N N . GLU A 1 316 ? 5.761 -1.843 -22.871 1.00 90.06 316 GLU A N 1
ATOM 2438 C CA . GLU A 1 316 ? 5.674 -2.230 -21.466 1.00 90.06 316 GLU A CA 1
ATOM 2439 C C . GLU A 1 316 ? 6.918 -3.034 -21.040 1.00 90.06 316 GLU A C 1
ATOM 2441 O O . GLU A 1 316 ? 7.173 -4.111 -21.593 1.00 90.06 316 GLU A O 1
ATOM 2446 N N . PRO A 1 317 ? 7.680 -2.567 -20.031 1.00 92.88 317 PRO A N 1
ATOM 2447 C CA . PRO A 1 317 ? 8.801 -3.323 -19.494 1.00 92.88 317 PRO A CA 1
ATOM 2448 C C . PRO A 1 317 ? 8.349 -4.632 -18.848 1.00 92.88 317 PRO A C 1
ATOM 2450 O O . PRO A 1 317 ? 7.354 -4.689 -18.121 1.00 92.88 317 PRO A O 1
ATOM 2453 N N . SER A 1 318 ? 9.134 -5.688 -19.046 1.00 92.25 318 SER A N 1
ATOM 2454 C CA . SER A 1 318 ? 8.958 -6.918 -18.279 1.00 92.25 318 SER A CA 1
ATOM 2455 C C . SER A 1 318 ? 9.540 -6.765 -16.874 1.00 92.25 318 SER A C 1
ATOM 2457 O O . SER A 1 318 ? 10.614 -6.192 -16.717 1.00 92.25 318 SER A O 1
ATOM 2459 N N . VAL A 1 319 ? 8.824 -7.275 -15.872 1.00 92.50 319 VAL A N 1
ATOM 2460 C CA . VAL A 1 319 ? 9.142 -7.085 -14.449 1.00 92.50 319 VAL A CA 1
ATOM 2461 C C . VAL A 1 319 ? 9.925 -8.274 -13.912 1.00 92.50 319 VAL A C 1
ATOM 2463 O O . VAL A 1 319 ? 9.513 -9.412 -14.150 1.00 92.50 319 VAL A O 1
ATOM 2466 N N . ASN A 1 320 ? 11.020 -8.015 -13.191 1.00 86.62 320 ASN A N 1
ATOM 2467 C CA . ASN A 1 320 ? 11.827 -9.015 -12.483 1.00 86.62 320 ASN A CA 1
ATOM 2468 C C . ASN A 1 320 ? 12.122 -10.288 -13.305 1.00 86.62 320 ASN A C 1
ATOM 2470 O O . ASN A 1 320 ? 12.078 -11.413 -12.803 1.00 86.62 320 ASN A O 1
ATOM 2474 N N . LYS A 1 321 ? 12.424 -10.120 -14.599 1.00 85.88 321 LYS A N 1
ATOM 2475 C CA . LYS A 1 321 ? 12.781 -11.226 -15.498 1.00 85.88 321 LYS A CA 1
ATOM 2476 C C . LYS A 1 321 ? 14.299 -11.390 -15.590 1.00 85.88 321 LYS A C 1
ATOM 2478 O O . LYS A 1 321 ? 14.988 -10.384 -15.713 1.00 85.88 321 LYS A O 1
ATOM 2483 N N . PRO A 1 322 ? 14.837 -12.623 -15.593 1.00 85.12 322 PRO A N 1
ATOM 2484 C CA . PRO A 1 322 ? 16.269 -12.834 -15.777 1.00 85.12 322 PRO A CA 1
ATOM 2485 C C . PRO A 1 322 ? 16.750 -12.384 -17.163 1.00 85.12 322 PRO A C 1
ATOM 2487 O O . PRO A 1 322 ? 16.064 -12.596 -18.168 1.00 85.12 322 PRO A O 1
ATOM 2490 N N . ILE A 1 323 ? 17.966 -11.840 -17.224 1.00 82.62 323 ILE A N 1
ATOM 2491 C CA . ILE A 1 323 ? 18.692 -11.622 -18.482 1.00 82.62 323 ILE A CA 1
ATOM 2492 C C . ILE A 1 323 ? 19.392 -12.933 -18.867 1.00 82.62 323 ILE A C 1
ATOM 2494 O O . ILE A 1 323 ? 20.412 -13.301 -18.291 1.00 82.62 323 ILE A O 1
ATOM 2498 N N . THR A 1 324 ? 18.847 -13.646 -19.854 1.00 76.31 324 THR A N 1
ATOM 2499 C CA . THR A 1 324 ? 19.241 -15.028 -20.198 1.00 76.31 324 THR A CA 1
ATOM 2500 C C . THR A 1 324 ? 20.644 -15.183 -20.787 1.00 76.31 324 THR A C 1
ATOM 2502 O O . THR A 1 324 ? 21.205 -16.270 -20.728 1.00 76.31 324 THR A O 1
ATOM 2505 N N . VAL A 1 325 ? 21.220 -14.120 -21.357 1.00 73.62 325 VAL A N 1
ATOM 2506 C CA . VAL A 1 325 ? 22.548 -14.150 -22.003 1.00 73.62 325 VAL A CA 1
ATOM 2507 C C . VAL A 1 325 ? 23.716 -14.088 -21.015 1.00 73.62 325 VAL A C 1
ATOM 2509 O O . VAL A 1 325 ? 24.870 -14.172 -21.428 1.00 73.62 325 VAL A O 1
ATOM 2512 N N . LEU A 1 326 ? 23.443 -13.930 -19.717 1.00 69.00 326 LEU A N 1
ATOM 2513 C CA . LEU A 1 326 ? 24.480 -13.873 -18.694 1.00 69.00 326 LEU A CA 1
ATOM 2514 C C . LEU A 1 326 ? 24.737 -15.268 -18.091 1.00 69.00 326 LEU A C 1
ATOM 2516 O O . LEU A 1 326 ? 23.824 -15.845 -17.501 1.00 69.00 326 LEU A O 1
ATOM 2520 N N . PRO A 1 327 ? 25.979 -15.793 -18.161 1.00 55.53 327 PRO A N 1
ATOM 2521 C CA . PRO A 1 327 ? 26.287 -17.201 -17.879 1.00 55.53 327 PRO A CA 1
ATOM 2522 C C . PRO A 1 327 ? 26.051 -17.640 -16.424 1.00 55.53 327 PRO A C 1
ATOM 2524 O O . PRO A 1 327 ? 25.829 -18.820 -16.191 1.00 55.53 327 PRO A O 1
ATOM 2527 N N . ASN A 1 328 ? 26.052 -16.710 -15.459 1.00 56.31 328 ASN A N 1
ATOM 2528 C CA . ASN A 1 328 ? 25.846 -16.991 -14.026 1.00 56.31 328 ASN A CA 1
ATOM 2529 C C . ASN A 1 328 ? 24.849 -16.037 -13.346 1.00 56.31 328 ASN A C 1
ATOM 2531 O O . ASN A 1 328 ? 24.735 -16.011 -12.120 1.00 56.31 328 ASN A O 1
ATOM 2535 N N . SER A 1 329 ? 24.143 -15.207 -14.114 1.00 53.06 329 SER A N 1
ATOM 2536 C CA . SER A 1 329 ? 23.313 -14.150 -13.547 1.00 53.06 329 SER A CA 1
ATOM 2537 C C . SER A 1 329 ? 21.836 -14.460 -13.777 1.00 53.06 329 SER A C 1
ATOM 2539 O O . SER A 1 329 ? 21.219 -14.029 -14.747 1.00 53.06 329 SER A O 1
ATOM 2541 N N . LEU A 1 330 ? 21.232 -15.087 -12.767 1.00 57.38 330 LEU A N 1
ATOM 2542 C CA . LEU A 1 330 ? 19.808 -14.948 -12.438 1.00 57.38 330 LEU A CA 1
ATOM 2543 C C . LEU A 1 330 ? 19.448 -13.490 -12.064 1.00 57.38 330 LEU A C 1
ATOM 2545 O O . LEU A 1 330 ? 18.506 -13.265 -11.310 1.00 57.38 330 LEU A O 1
ATOM 2549 N N . ARG A 1 331 ? 20.216 -12.479 -12.500 1.00 69.69 331 ARG A N 1
ATOM 2550 C CA . ARG A 1 331 ? 19.956 -11.091 -12.133 1.00 69.69 331 ARG A CA 1
ATOM 2551 C C . ARG A 1 331 ? 18.730 -10.641 -12.896 1.00 69.69 331 ARG A C 1
ATOM 2553 O O . ARG A 1 331 ? 18.743 -10.488 -14.115 1.00 69.69 331 ARG A O 1
ATOM 2560 N N . THR A 1 332 ? 17.681 -10.465 -12.124 1.00 82.56 332 THR A N 1
ATOM 2561 C CA . THR A 1 332 ? 16.419 -9.872 -12.505 1.00 82.56 332 THR A CA 1
ATOM 2562 C C . THR A 1 332 ? 16.548 -8.376 -12.234 1.00 82.56 332 THR A C 1
ATOM 2564 O O . THR A 1 332 ? 16.484 -8.001 -11.060 1.00 82.56 332 THR A O 1
ATOM 2567 N N . PRO A 1 333 ? 16.831 -7.523 -13.239 1.00 88.06 333 PRO A N 1
ATOM 2568 C CA . PRO A 1 333 ? 16.590 -6.100 -13.045 1.00 88.06 333 PRO A CA 1
ATOM 2569 C C . PRO A 1 333 ? 15.119 -5.897 -12.688 1.00 88.06 333 PRO A C 1
ATOM 2571 O O . PRO A 1 333 ? 14.267 -6.689 -13.118 1.00 88.06 333 PRO A O 1
ATOM 2574 N N . ASP A 1 334 ? 14.831 -4.839 -11.941 1.00 91.75 334 ASP A N 1
ATOM 2575 C CA . ASP A 1 334 ? 13.464 -4.506 -11.555 1.00 91.75 334 ASP A CA 1
ATOM 2576 C C . ASP A 1 334 ? 12.538 -4.473 -12.781 1.00 91.75 334 ASP A C 1
ATOM 2578 O O . ASP A 1 334 ? 11.482 -5.117 -12.817 1.00 91.75 334 ASP A O 1
ATOM 2582 N N . LEU A 1 335 ? 12.986 -3.785 -13.835 1.00 94.44 335 LEU A N 1
ATOM 2583 C CA . LEU A 1 335 ? 12.323 -3.699 -15.129 1.00 94.44 335 LEU A CA 1
ATOM 2584 C C . LEU A 1 335 ? 13.325 -3.906 -16.270 1.00 94.44 335 LEU A C 1
ATOM 2586 O O . LEU A 1 335 ? 14.488 -3.512 -16.195 1.00 94.44 335 LEU A O 1
ATOM 2590 N N . GLN A 1 336 ? 12.863 -4.478 -17.381 1.00 93.06 336 GLN A N 1
ATOM 2591 C CA . GLN A 1 336 ? 13.671 -4.567 -18.595 1.00 93.06 336 GLN A CA 1
ATOM 2592 C C . GLN A 1 336 ? 12.859 -4.475 -19.884 1.00 93.06 336 GLN A C 1
ATOM 2594 O O . GLN A 1 336 ? 11.757 -5.021 -20.000 1.00 93.06 336 GLN A O 1
ATOM 2599 N N . LEU A 1 337 ? 13.478 -3.859 -20.885 1.00 92.19 337 LEU A N 1
ATOM 2600 C CA . LEU A 1 337 ? 13.028 -3.779 -22.266 1.00 92.19 337 LEU A CA 1
ATOM 2601 C C . LEU A 1 337 ? 13.944 -4.648 -23.134 1.00 92.19 337 LEU A C 1
ATOM 2603 O O . LEU A 1 337 ? 14.946 -4.189 -23.682 1.00 92.19 337 LEU A O 1
ATOM 2607 N N . THR A 1 338 ? 13.609 -5.936 -23.237 1.00 90.19 338 THR A N 1
ATOM 2608 C CA . THR A 1 338 ? 14.477 -6.958 -23.848 1.00 90.19 338 THR A CA 1
ATOM 2609 C C . THR A 1 338 ? 14.822 -6.665 -25.308 1.00 90.19 338 THR A C 1
ATOM 2611 O O . THR A 1 338 ? 15.976 -6.834 -25.693 1.00 90.19 338 THR A O 1
ATOM 2614 N N . ALA A 1 339 ? 13.860 -6.183 -26.105 1.00 88.69 339 ALA A N 1
ATOM 2615 C CA . ALA A 1 339 ? 14.079 -5.842 -27.516 1.00 88.69 339 ALA A CA 1
ATOM 2616 C C . ALA A 1 339 ? 15.129 -4.732 -27.715 1.00 88.69 339 ALA A C 1
ATOM 2618 O O . ALA A 1 339 ? 15.775 -4.674 -28.755 1.00 88.69 339 ALA A O 1
ATOM 2619 N N . TYR A 1 340 ? 15.338 -3.909 -26.687 1.00 90.44 340 TYR A N 1
ATOM 2620 C CA . TYR A 1 340 ? 16.250 -2.766 -26.691 1.00 90.44 340 TYR A CA 1
ATOM 2621 C C . TYR A 1 340 ? 17.481 -2.997 -25.803 1.00 90.44 340 TYR A C 1
ATOM 2623 O O . TYR A 1 340 ? 18.286 -2.092 -25.604 1.00 90.44 340 TYR A O 1
ATOM 2631 N N . ARG A 1 341 ? 17.619 -4.204 -25.226 1.00 91.19 341 ARG A N 1
ATOM 2632 C CA . ARG A 1 341 ? 18.677 -4.564 -24.264 1.00 91.19 341 ARG A CA 1
ATOM 2633 C C . ARG A 1 341 ? 18.862 -3.496 -23.179 1.00 91.19 341 ARG A C 1
ATOM 2635 O O . ARG A 1 341 ? 19.980 -3.099 -22.858 1.00 91.19 341 ARG A O 1
ATOM 2642 N N . LEU A 1 342 ? 17.754 -3.010 -22.623 1.00 91.94 342 LEU A N 1
ATOM 2643 C CA . LEU A 1 342 ? 17.754 -1.964 -21.605 1.00 91.94 342 LEU A CA 1
ATOM 2644 C C . LEU A 1 342 ? 17.234 -2.518 -20.278 1.00 91.94 342 LEU A C 1
ATOM 2646 O O . LEU A 1 342 ? 16.113 -3.024 -20.208 1.00 91.94 342 LEU A O 1
ATOM 2650 N N . ALA A 1 343 ? 18.054 -2.416 -19.236 1.00 92.06 343 ALA A N 1
ATOM 2651 C CA . ALA A 1 343 ? 17.696 -2.707 -17.854 1.00 92.06 343 ALA A CA 1
ATOM 2652 C C . ALA A 1 343 ? 17.397 -1.400 -17.111 1.00 92.06 343 ALA A C 1
ATOM 2654 O O . ALA A 1 343 ? 18.065 -0.387 -17.323 1.00 92.06 343 ALA A O 1
ATOM 2655 N N . ILE A 1 344 ? 16.389 -1.417 -16.248 1.00 93.38 344 ILE A N 1
ATOM 2656 C CA . ILE A 1 344 ? 15.960 -0.262 -15.464 1.00 93.38 344 ILE A CA 1
ATOM 2657 C C . ILE A 1 344 ? 15.821 -0.731 -14.018 1.00 93.38 344 ILE A C 1
ATOM 2659 O O . ILE A 1 344 ? 15.062 -1.656 -13.740 1.00 93.38 344 ILE A O 1
ATOM 2663 N N . GLU A 1 345 ? 16.565 -0.096 -13.124 1.00 91.19 345 GLU A N 1
ATOM 2664 C CA . GLU A 1 345 ? 16.573 -0.362 -11.685 1.00 91.19 345 GLU A CA 1
ATOM 2665 C C . GLU A 1 345 ? 16.020 0.858 -10.962 1.00 91.19 345 GLU A C 1
ATOM 2667 O O . GLU A 1 345 ? 16.330 1.990 -11.342 1.00 91.19 345 GLU A O 1
ATOM 2672 N N . TYR A 1 346 ? 15.232 0.653 -9.915 1.00 89.38 346 TYR A N 1
ATOM 2673 C CA . TYR A 1 346 ? 14.816 1.736 -9.040 1.00 89.38 346 TYR A CA 1
ATOM 2674 C C . TYR A 1 346 ? 15.692 1.769 -7.783 1.00 89.38 346 TYR A C 1
ATOM 2676 O O . TYR A 1 346 ? 15.631 0.892 -6.922 1.00 89.38 346 TYR A O 1
ATOM 2684 N N . ASP A 1 347 ? 16.485 2.828 -7.647 1.00 84.56 347 ASP A N 1
ATOM 2685 C CA . ASP A 1 347 ? 17.290 3.090 -6.458 1.00 84.56 347 ASP A CA 1
ATOM 2686 C C . ASP A 1 347 ? 16.457 3.896 -5.456 1.00 84.56 347 ASP A C 1
ATOM 2688 O O . ASP A 1 347 ? 16.298 5.118 -5.554 1.00 84.56 347 ASP A O 1
ATOM 2692 N N . GLY A 1 348 ? 15.867 3.186 -4.492 1.00 71.62 348 GLY A N 1
ATOM 2693 C CA . GLY A 1 348 ? 15.295 3.821 -3.308 1.00 71.62 348 GLY A CA 1
ATOM 2694 C C . GLY A 1 348 ? 16.386 4.494 -2.473 1.00 71.62 348 GLY A C 1
ATOM 2695 O O . GLY A 1 348 ? 17.558 4.167 -2.596 1.00 71.62 348 GLY A O 1
ATOM 2696 N N . VAL A 1 349 ? 16.023 5.413 -1.573 1.00 56.25 349 VAL A N 1
ATOM 2697 C CA . VAL A 1 349 ? 16.994 6.019 -0.643 1.00 56.25 349 VAL A CA 1
ATOM 2698 C C . VAL A 1 349 ? 17.553 4.925 0.280 1.00 56.25 349 VAL A C 1
ATOM 2700 O O . VAL A 1 349 ? 16.951 4.595 1.301 1.00 56.25 349 VAL A O 1
ATOM 2703 N N . VAL A 1 350 ? 18.676 4.316 -0.102 1.00 53.12 350 VAL A N 1
ATOM 2704 C CA . VAL A 1 350 ? 19.368 3.265 0.650 1.00 53.12 350 VAL A CA 1
ATOM 2705 C C . VAL A 1 350 ? 20.752 3.769 1.047 1.00 53.12 350 VAL A C 1
ATOM 2707 O O . VAL A 1 350 ? 21.461 4.411 0.276 1.00 53.12 350 VAL A O 1
ATOM 2710 N N . HIS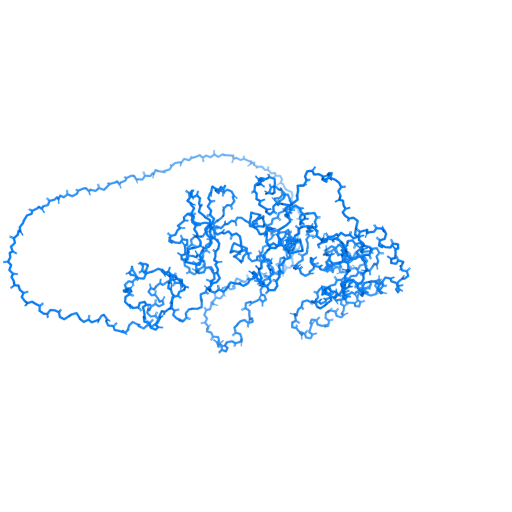 A 1 351 ? 21.116 3.493 2.298 1.00 49.53 351 HIS A N 1
ATOM 2711 C CA . HIS A 1 351 ? 22.410 3.828 2.878 1.00 49.53 351 HIS A CA 1
ATOM 2712 C C . HIS A 1 351 ? 23.565 3.262 2.034 1.00 49.53 351 HIS A C 1
ATOM 2714 O O . HIS A 1 351 ? 23.634 2.061 1.780 1.00 49.53 351 HIS A O 1
ATOM 2720 N N . LEU A 1 352 ? 24.471 4.154 1.628 1.00 52.03 352 LEU A N 1
ATOM 2721 C CA . LEU A 1 352 ? 25.670 3.884 0.835 1.00 52.03 352 LEU A CA 1
ATOM 2722 C C . LEU A 1 352 ? 26.720 3.127 1.661 1.00 52.03 352 LEU A C 1
ATOM 2724 O O . LEU A 1 352 ? 27.717 3.694 2.101 1.00 52.03 352 LEU A O 1
ATOM 2728 N N . GLU A 1 353 ? 26.502 1.835 1.878 1.00 64.56 353 GLU A N 1
ATOM 2729 C CA . GLU A 1 353 ? 27.562 0.956 2.364 1.00 64.56 353 GLU A CA 1
ATOM 2730 C C . GLU A 1 353 ? 28.559 0.689 1.218 1.00 64.56 353 GLU A C 1
ATOM 2732 O O . GLU A 1 353 ? 28.142 0.240 0.144 1.00 64.56 353 GLU A O 1
ATOM 2737 N N . PRO A 1 354 ? 29.878 0.893 1.404 1.00 67.06 354 PRO A N 1
ATOM 2738 C CA . PRO A 1 354 ? 30.879 0.725 0.340 1.00 67.06 354 PRO A CA 1
ATOM 2739 C C . PRO A 1 354 ? 30.835 -0.644 -0.357 1.00 67.06 354 PRO A C 1
ATOM 2741 O O . PRO A 1 354 ? 31.066 -0.759 -1.561 1.00 67.06 354 PRO A O 1
ATOM 2744 N N . SER A 1 355 ? 30.477 -1.694 0.388 1.00 70.19 355 SER A N 1
ATOM 2745 C CA . SER A 1 355 ? 30.328 -3.051 -0.151 1.00 70.19 355 SER A CA 1
ATOM 2746 C C . SER A 1 355 ? 29.147 -3.203 -1.118 1.00 70.19 355 SER A C 1
ATOM 2748 O O . SER A 1 355 ? 29.181 -4.069 -1.991 1.00 70.19 355 SER A O 1
ATOM 2750 N N . GLN A 1 356 ? 28.104 -2.383 -0.977 1.00 68.94 356 GLN A N 1
ATOM 2751 C CA . GLN A 1 356 ? 26.953 -2.367 -1.873 1.00 68.94 356 GLN A CA 1
ATOM 2752 C C . GLN A 1 356 ? 27.299 -1.647 -3.176 1.00 68.94 356 GLN A C 1
ATOM 2754 O O . GLN A 1 356 ? 27.071 -2.206 -4.242 1.00 68.94 356 GLN A O 1
ATOM 2759 N N . ILE A 1 357 ? 27.998 -0.511 -3.092 1.00 71.06 357 ILE A N 1
ATOM 2760 C CA . ILE A 1 357 ? 28.491 0.236 -4.262 1.00 71.06 357 ILE A CA 1
ATOM 2761 C C . ILE A 1 357 ? 29.372 -0.651 -5.155 1.00 71.06 357 ILE A C 1
ATOM 2763 O O . ILE A 1 357 ? 29.181 -0.700 -6.368 1.00 71.06 357 ILE A O 1
ATOM 2767 N N . ALA A 1 358 ? 30.312 -1.396 -4.561 1.00 74.00 358 ALA A N 1
ATOM 2768 C CA . ALA A 1 358 ? 31.195 -2.290 -5.310 1.00 74.00 358 ALA A CA 1
ATOM 2769 C C . ALA A 1 358 ? 30.425 -3.415 -6.026 1.00 74.00 358 ALA A C 1
ATOM 2771 O O . ALA A 1 358 ? 30.726 -3.743 -7.175 1.00 74.00 358 ALA A O 1
ATOM 2772 N N . ARG A 1 359 ? 29.405 -3.991 -5.370 1.00 74.38 359 ARG A N 1
ATOM 2773 C CA . ARG A 1 359 ? 28.531 -4.992 -5.998 1.00 74.38 359 ARG A CA 1
ATOM 2774 C C . ARG A 1 359 ? 27.734 -4.376 -7.141 1.00 74.38 359 ARG A C 1
ATOM 2776 O O . ARG A 1 359 ? 27.660 -4.985 -8.199 1.00 74.38 359 ARG A O 1
AT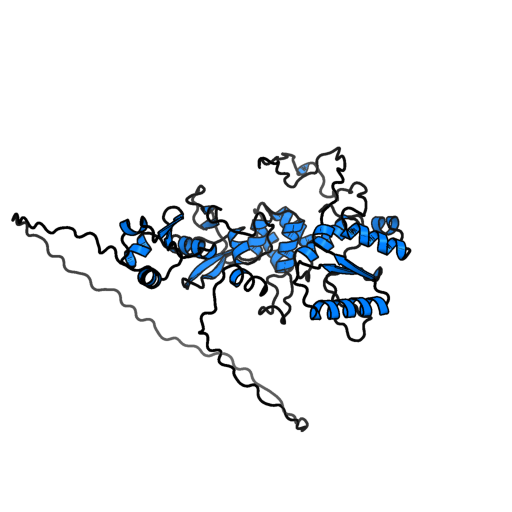OM 2783 N N . ASP A 1 360 ? 27.180 -3.186 -6.959 1.00 74.56 360 ASP A N 1
ATOM 2784 C CA . ASP A 1 360 ? 26.337 -2.515 -7.955 1.00 74.56 360 ASP A CA 1
ATOM 2785 C C . ASP A 1 360 ? 27.141 -2.133 -9.200 1.00 74.56 360 ASP A C 1
ATOM 2787 O O . ASP A 1 360 ? 26.707 -2.398 -10.319 1.00 74.56 360 ASP A O 1
ATOM 2791 N N . ALA A 1 361 ? 28.375 -1.654 -9.021 1.00 75.88 361 ALA A N 1
ATOM 2792 C CA . ALA A 1 361 ? 29.300 -1.395 -10.121 1.00 75.88 361 ALA A CA 1
ATOM 2793 C C . ALA A 1 361 ? 29.673 -2.675 -10.893 1.00 75.88 361 ALA A C 1
ATOM 2795 O O . ALA A 1 361 ? 29.670 -2.681 -12.126 1.00 75.88 361 ALA A O 1
ATOM 2796 N N . ALA A 1 362 ? 29.944 -3.782 -10.190 1.00 77.94 362 ALA A N 1
ATOM 2797 C CA . ALA A 1 362 ? 30.175 -5.077 -10.832 1.00 77.94 362 ALA A CA 1
ATOM 2798 C C . ALA A 1 362 ? 28.929 -5.553 -11.602 1.00 77.94 362 ALA A C 1
ATOM 2800 O O . ALA A 1 362 ? 29.048 -6.086 -12.709 1.00 77.94 362 ALA A O 1
ATOM 2801 N N . ARG A 1 363 ? 27.726 -5.293 -11.061 1.00 74.56 363 ARG A N 1
ATOM 2802 C CA . ARG A 1 363 ? 26.448 -5.584 -11.727 1.00 74.56 363 ARG A CA 1
ATOM 2803 C C . ARG A 1 363 ? 26.276 -4.828 -13.033 1.00 74.56 363 ARG A C 1
ATOM 2805 O O . ARG A 1 363 ? 25.990 -5.458 -14.054 1.00 74.56 363 ARG A O 1
ATOM 2812 N N . ALA A 1 364 ? 26.513 -3.525 -13.006 1.00 75.88 364 ALA A N 1
ATOM 2813 C CA . ALA A 1 364 ? 26.456 -2.679 -14.187 1.00 75.88 364 ALA A CA 1
ATOM 2814 C C . ALA A 1 364 ? 27.479 -3.121 -15.251 1.00 75.88 364 ALA A C 1
ATOM 2816 O O . ALA A 1 364 ? 27.149 -3.232 -16.434 1.00 75.88 364 ALA A O 1
ATOM 2817 N N . HIS A 1 365 ? 28.713 -3.440 -14.838 1.00 78.31 365 HIS A N 1
ATOM 2818 C CA . HIS A 1 365 ? 29.777 -3.870 -15.749 1.00 78.31 365 HIS A CA 1
ATOM 2819 C C . HIS A 1 365 ? 29.446 -5.188 -16.470 1.00 78.31 365 HIS A C 1
ATOM 2821 O O . HIS A 1 365 ? 29.636 -5.289 -17.682 1.00 78.31 365 HIS A O 1
ATOM 2827 N N . GLU A 1 366 ? 28.900 -6.179 -15.759 1.00 78.62 366 GLU A N 1
ATOM 2828 C CA . GLU A 1 366 ? 28.466 -7.445 -16.366 1.00 78.62 366 GLU A CA 1
ATOM 2829 C C . GLU A 1 366 ? 27.335 -7.256 -17.385 1.00 78.62 366 GLU A C 1
ATOM 2831 O O . GLU A 1 366 ? 27.358 -7.875 -18.442 1.00 78.62 366 GLU A O 1
ATOM 2836 N N . ARG A 1 367 ? 26.351 -6.386 -17.118 1.00 80.62 367 ARG A N 1
ATOM 2837 C CA . ARG A 1 367 ? 25.292 -6.088 -18.104 1.00 80.62 367 ARG A CA 1
ATOM 2838 C C . ARG A 1 367 ? 25.879 -5.427 -19.346 1.00 80.62 367 ARG A C 1
ATOM 2840 O O . ARG A 1 367 ? 25.580 -5.821 -20.474 1.00 80.62 367 ARG A O 1
ATOM 2847 N N . LYS A 1 368 ? 26.773 -4.460 -19.142 1.00 82.50 368 LYS A N 1
ATOM 2848 C CA . LYS A 1 368 ? 27.424 -3.739 -20.235 1.00 82.50 368 LYS A CA 1
ATOM 2849 C C . LYS A 1 368 ? 28.256 -4.662 -21.129 1.00 82.50 368 LYS A C 1
ATOM 2851 O O . LYS A 1 368 ? 28.242 -4.478 -22.344 1.00 82.50 368 LYS A O 1
ATOM 2856 N N . SER A 1 369 ? 28.930 -5.671 -20.569 1.00 79.56 369 SER A N 1
ATOM 2857 C CA . SER A 1 369 ? 29.757 -6.605 -21.351 1.00 79.56 369 SER A CA 1
ATOM 2858 C C . SER A 1 369 ? 28.953 -7.479 -22.322 1.00 79.56 369 SER A C 1
ATOM 2860 O O . SER A 1 369 ? 29.494 -7.913 -23.336 1.00 79.56 369 SER A O 1
ATOM 2862 N N . VAL A 1 370 ? 27.654 -7.675 -22.074 1.00 83.12 370 VAL A N 1
ATOM 2863 C CA . VAL A 1 370 ? 26.722 -8.367 -22.987 1.00 83.12 370 VAL A CA 1
ATOM 2864 C C . VAL A 1 370 ? 25.859 -7.402 -23.814 1.00 83.12 370 VAL A C 1
ATOM 2866 O O . VAL A 1 370 ? 24.842 -7.793 -24.391 1.00 83.12 370 VAL A O 1
ATOM 2869 N N . GLY A 1 371 ? 26.260 -6.130 -23.891 1.00 86.38 371 GLY A N 1
ATOM 2870 C CA . GLY A 1 371 ? 25.611 -5.114 -24.719 1.00 86.38 371 GLY A CA 1
ATOM 2871 C C . GLY A 1 371 ? 24.285 -4.601 -24.162 1.00 86.38 371 GLY A C 1
ATOM 2872 O O . GLY A 1 371 ? 23.464 -4.115 -24.939 1.00 86.38 371 GLY A O 1
ATOM 2873 N N . TRP A 1 372 ? 24.055 -4.727 -22.851 1.00 90.25 372 TRP A N 1
ATOM 2874 C CA . TRP A 1 372 ? 22.906 -4.117 -22.186 1.00 90.25 372 TRP A CA 1
ATOM 2875 C C . TRP A 1 372 ? 23.239 -2.722 -21.658 1.00 90.25 372 TRP A C 1
ATOM 2877 O O . TRP A 1 372 ? 24.298 -2.498 -21.073 1.00 90.25 372 TRP A O 1
ATOM 2887 N N . SER A 1 373 ? 22.311 -1.788 -21.849 1.00 89.94 373 SER A N 1
ATOM 2888 C CA . SER A 1 373 ? 22.336 -0.468 -21.212 1.00 89.94 373 SER A CA 1
ATOM 2889 C C . SER A 1 373 ? 21.551 -0.499 -19.902 1.00 89.94 373 SER A C 1
ATOM 2891 O O . SER A 1 373 ? 20.661 -1.332 -19.728 1.00 89.94 373 SER A O 1
ATOM 2893 N N . GLU A 1 374 ? 21.869 0.408 -18.981 1.00 89.31 374 GLU A N 1
ATOM 2894 C CA . GLU A 1 374 ? 21.255 0.463 -17.653 1.00 89.31 374 GLU A CA 1
ATOM 2895 C C . GLU A 1 374 ? 20.800 1.885 -17.309 1.00 89.31 374 GLU A C 1
ATOM 2897 O O . GLU A 1 374 ? 21.524 2.858 -17.533 1.00 89.31 374 GLU A O 1
ATOM 2902 N N . ILE A 1 375 ? 19.602 1.992 -16.736 1.00 90.25 375 ILE A N 1
ATOM 2903 C CA . ILE A 1 375 ? 19.077 3.205 -16.113 1.00 90.25 375 ILE A CA 1
ATOM 2904 C C . ILE A 1 375 ? 18.851 2.905 -14.637 1.00 90.25 375 ILE A C 1
ATOM 2906 O O . ILE A 1 375 ? 18.018 2.074 -14.293 1.00 90.25 375 ILE A O 1
ATOM 2910 N N . ILE A 1 376 ? 19.547 3.628 -13.767 1.00 90.12 376 ILE A N 1
ATOM 2911 C CA . ILE A 1 376 ? 19.197 3.703 -12.349 1.00 90.12 376 ILE A CA 1
ATOM 2912 C C . ILE A 1 376 ? 18.261 4.901 -12.178 1.00 90.12 376 ILE A C 1
ATOM 2914 O O . ILE A 1 376 ? 18.688 6.038 -12.405 1.00 90.12 376 ILE A O 1
ATOM 2918 N N . ALA A 1 377 ? 16.996 4.639 -11.862 1.00 88.75 377 ALA A N 1
ATOM 2919 C CA . ALA A 1 377 ? 15.948 5.626 -11.642 1.00 88.75 377 ALA A CA 1
ATOM 2920 C C . ALA A 1 377 ? 15.819 5.952 -10.151 1.00 88.75 377 ALA A C 1
ATOM 2922 O O . ALA A 1 377 ? 15.895 5.061 -9.308 1.00 88.75 377 ALA A O 1
ATOM 2923 N N . ARG A 1 378 ? 15.585 7.222 -9.829 1.00 87.62 378 ARG A N 1
ATOM 2924 C CA . ARG A 1 378 ? 15.325 7.712 -8.469 1.00 87.62 378 ARG A CA 1
ATOM 2925 C C . ARG A 1 378 ? 13.934 8.326 -8.370 1.00 87.62 378 ARG A C 1
ATOM 2927 O O . ARG A 1 378 ? 13.255 8.503 -9.377 1.00 87.62 378 ARG A O 1
ATOM 2934 N N . ALA A 1 379 ? 13.513 8.679 -7.156 1.00 83.00 379 ALA A N 1
ATOM 2935 C CA . ALA A 1 379 ? 12.225 9.338 -6.929 1.00 83.00 379 ALA A CA 1
ATOM 2936 C C . ALA A 1 379 ? 12.046 10.585 -7.819 1.00 83.00 379 ALA A C 1
ATOM 2938 O O . ALA A 1 379 ? 11.007 10.728 -8.461 1.00 83.00 379 ALA A O 1
ATOM 2939 N N . ASP A 1 380 ? 13.093 11.410 -7.936 1.00 83.62 380 ASP A N 1
ATOM 2940 C CA . ASP A 1 380 ? 13.065 12.637 -8.740 1.00 83.62 380 ASP A CA 1
ATOM 2941 C C . ASP A 1 380 ? 12.884 12.367 -10.243 1.00 83.62 380 ASP A C 1
ATOM 2943 O O . ASP A 1 380 ? 12.252 13.156 -10.945 1.00 83.62 380 ASP A O 1
ATOM 2947 N N . ASP A 1 381 ? 13.363 11.219 -10.743 1.00 84.12 381 ASP A N 1
ATOM 2948 C CA . ASP A 1 381 ? 13.182 10.814 -12.143 1.00 84.12 381 ASP A CA 1
ATOM 2949 C C . ASP A 1 381 ? 11.710 10.500 -12.474 1.00 84.12 381 ASP A C 1
ATOM 2951 O O . ASP A 1 381 ? 11.343 10.443 -13.650 1.00 84.12 381 ASP A O 1
ATOM 2955 N N . LEU A 1 382 ? 10.865 10.275 -11.463 1.00 84.69 382 LEU A N 1
ATOM 2956 C CA . LEU A 1 382 ? 9.450 9.926 -11.615 1.00 84.69 382 LEU A CA 1
ATOM 2957 C C . LEU A 1 382 ? 8.512 11.128 -11.449 1.00 84.69 382 LEU A C 1
ATOM 2959 O O . LEU A 1 382 ? 7.298 10.974 -11.592 1.00 84.69 382 LEU A O 1
ATOM 2963 N N . HIS A 1 383 ? 9.043 12.320 -11.168 1.00 79.75 383 HIS A N 1
ATOM 2964 C CA . HIS A 1 383 ? 8.242 13.537 -11.159 1.00 79.75 383 HIS A CA 1
ATOM 2965 C C . HIS A 1 383 ? 7.851 13.921 -12.586 1.00 79.75 383 HIS A C 1
ATOM 2967 O O . HIS A 1 383 ? 8.707 14.120 -13.452 1.00 79.75 383 HIS A O 1
ATOM 2973 N N . PHE A 1 384 ? 6.541 14.010 -12.827 1.00 75.69 384 PHE A N 1
ATOM 2974 C CA . PHE A 1 384 ? 6.027 14.542 -14.080 1.00 75.69 384 PHE A CA 1
ATOM 2975 C C . PHE A 1 384 ? 6.524 15.973 -14.257 1.00 75.69 384 PHE A C 1
ATOM 2977 O O . PHE A 1 384 ? 6.513 16.763 -13.314 1.00 75.69 384 PHE A O 1
ATOM 2984 N N . ARG A 1 385 ? 6.963 16.302 -15.469 1.00 70.25 385 ARG A N 1
ATOM 2985 C CA . ARG A 1 385 ? 7.266 17.683 -15.835 1.00 70.25 385 ARG A CA 1
ATOM 2986 C C . ARG A 1 385 ? 5.981 18.493 -15.755 1.00 70.25 385 ARG A C 1
ATOM 2988 O O . ARG A 1 385 ? 4.925 17.992 -16.139 1.00 70.25 385 ARG A O 1
ATOM 2995 N N . ASP A 1 386 ? 6.093 19.756 -15.349 1.00 52.94 386 ASP A N 1
ATOM 2996 C CA . ASP A 1 386 ? 5.018 20.757 -15.392 1.00 52.94 386 ASP A CA 1
ATOM 2997 C C . ASP A 1 386 ? 4.659 21.133 -16.842 1.00 52.94 386 ASP A C 1
ATOM 2999 O O . ASP A 1 386 ? 4.566 22.302 -17.217 1.00 52.94 386 ASP A O 1
ATOM 3003 N N . THR A 1 387 ? 4.490 20.145 -17.719 1.00 47.94 387 THR A N 1
ATOM 3004 C CA . THR A 1 387 ? 3.889 20.366 -19.022 1.00 47.94 387 THR A CA 1
ATOM 3005 C C . THR A 1 387 ? 2.410 20.596 -18.760 1.00 47.94 387 THR A C 1
ATOM 3007 O O . THR A 1 387 ? 1.609 19.665 -18.709 1.00 47.94 387 THR A O 1
ATOM 3010 N N . VAL A 1 388 ? 2.056 21.863 -18.544 1.00 38.50 388 VAL A N 1
ATOM 3011 C CA . VAL A 1 388 ? 0.697 22.364 -18.723 1.00 38.50 388 VAL A CA 1
ATOM 3012 C C . VAL A 1 388 ? 0.333 22.057 -20.171 1.00 38.50 388 VAL A C 1
ATOM 3014 O O . VAL A 1 388 ? 0.593 22.841 -21.076 1.00 38.50 388 VAL A O 1
ATOM 3017 N N . ILE A 1 389 ? -0.209 20.869 -20.414 1.00 40.69 389 ILE A N 1
ATOM 3018 C CA . ILE A 1 389 ? -0.928 20.592 -21.647 1.00 40.69 389 ILE A CA 1
ATOM 3019 C C . ILE A 1 389 ? -2.175 21.471 -21.537 1.00 40.69 389 ILE A C 1
ATOM 3021 O O . ILE A 1 389 ? -2.936 21.294 -20.578 1.00 40.69 389 ILE A O 1
ATOM 3025 N N . PRO A 1 390 ? -2.392 22.443 -22.439 1.00 31.45 390 PRO A N 1
ATOM 3026 C CA . PRO A 1 390 ? -3.639 23.180 -22.468 1.00 31.45 390 PRO A CA 1
ATOM 3027 C C . PRO A 1 390 ? -4.728 22.194 -22.898 1.00 31.45 390 PRO A C 1
ATOM 3029 O O . PRO A 1 390 ? -4.967 21.972 -24.080 1.00 31.45 390 PRO A O 1
ATOM 3032 N N . PHE A 1 391 ? -5.339 21.531 -21.920 1.00 36.03 391 PHE A N 1
ATOM 3033 C CA . PHE A 1 391 ? -6.512 20.694 -22.116 1.00 36.03 391 PHE A CA 1
ATOM 3034 C C . PHE A 1 391 ? -7.685 21.625 -22.444 1.00 36.03 391 PHE A C 1
ATOM 3036 O O . PHE A 1 391 ? -8.210 22.303 -21.564 1.00 36.03 391 PHE A O 1
ATOM 3043 N N . THR A 1 392 ? -8.080 21.692 -23.717 1.00 31.91 392 THR A N 1
ATOM 3044 C CA . THR A 1 392 ? -9.277 22.429 -24.164 1.00 31.91 392 THR A CA 1
ATOM 3045 C C . THR A 1 392 ? -10.583 21.683 -23.886 1.00 31.91 392 THR A C 1
ATOM 3047 O O . THR A 1 392 ? -11.654 22.264 -24.028 1.00 31.91 392 THR A O 1
ATOM 3050 N N . GLU A 1 393 ? -10.518 20.445 -23.397 1.00 32.25 393 GLU A N 1
ATOM 3051 C CA . GLU A 1 393 ? -11.661 19.719 -22.845 1.00 32.25 393 GLU A CA 1
ATOM 3052 C C . GLU A 1 393 ? -11.281 19.100 -21.494 1.00 32.25 393 GLU A C 1
ATOM 3054 O O . GLU A 1 393 ? -10.142 18.656 -21.320 1.00 32.25 393 GLU A O 1
ATOM 3059 N N . PRO A 1 394 ? -12.193 19.094 -20.503 1.00 31.86 394 PRO A N 1
ATOM 3060 C CA . PRO A 1 394 ? -11.859 18.660 -19.155 1.00 31.86 394 PRO A CA 1
ATOM 3061 C C . PRO A 1 394 ? -11.438 17.183 -19.147 1.00 31.86 394 PRO A C 1
ATOM 3063 O O . PRO A 1 394 ? -12.119 16.353 -19.758 1.00 31.86 394 PRO A O 1
ATOM 3066 N N . PRO A 1 395 ? -10.380 16.806 -18.404 1.00 32.28 395 PRO A N 1
ATOM 3067 C CA . PRO A 1 395 ? -10.088 15.402 -18.167 1.00 32.28 395 PRO A CA 1
ATOM 3068 C C . PRO A 1 395 ? -11.250 14.789 -17.373 1.00 32.28 395 PRO A C 1
ATOM 3070 O O . PRO A 1 395 ? -11.491 15.106 -16.209 1.00 32.28 395 PRO A O 1
ATOM 3073 N N . SER A 1 396 ? -12.008 13.909 -18.011 1.00 30.66 396 SER A N 1
ATOM 3074 C CA . SER A 1 396 ? -13.015 13.067 -17.362 1.00 30.66 396 SER A CA 1
ATOM 3075 C C . SER A 1 396 ? -12.374 11.717 -16.992 1.00 30.66 396 SER A C 1
ATOM 3077 O O . SER A 1 396 ? -11.649 11.190 -17.838 1.00 30.66 396 SER A O 1
ATOM 3079 N N . PRO A 1 397 ? -12.655 11.058 -15.836 1.00 33.81 397 PRO A N 1
ATOM 3080 C CA . PRO A 1 397 ? -13.393 11.463 -14.630 1.00 33.81 397 PRO A CA 1
ATOM 3081 C C . PRO A 1 397 ? -12.811 10.861 -13.314 1.00 33.81 397 PRO A C 1
ATOM 3083 O O . PRO A 1 397 ? -13.439 9.988 -12.710 1.00 33.81 397 PRO A O 1
ATOM 3086 N N . PHE A 1 398 ? -11.645 11.289 -12.817 1.00 34.38 398 PHE A N 1
ATOM 3087 C CA . PHE A 1 398 ? -11.160 10.833 -11.498 1.00 34.38 398 PHE A CA 1
ATOM 3088 C C . PHE A 1 398 ? -10.535 11.976 -10.682 1.00 34.38 398 PHE A C 1
ATOM 3090 O O . PHE A 1 398 ? -9.341 12.215 -10.744 1.00 34.38 398 PHE A O 1
ATOM 3097 N N . HIS A 1 399 ? -11.397 12.655 -9.914 1.00 34.28 399 HIS A N 1
ATOM 3098 C CA . HIS A 1 399 ? -11.124 13.522 -8.755 1.00 34.28 399 HIS A CA 1
ATOM 3099 C C . HIS A 1 399 ? -9.891 14.444 -8.833 1.00 34.28 399 HIS A C 1
ATOM 3101 O O . HIS A 1 399 ? -8.789 14.053 -8.454 1.00 34.28 399 HIS A O 1
ATOM 3107 N N . ILE A 1 400 ? -10.114 15.720 -9.159 1.00 34.75 400 ILE A N 1
ATOM 3108 C CA . ILE A 1 400 ? -9.192 16.804 -8.794 1.00 34.75 400 ILE A CA 1
ATOM 3109 C C . ILE A 1 400 ? -9.700 17.417 -7.484 1.00 34.75 400 ILE A C 1
ATOM 3111 O O . ILE A 1 400 ? -10.882 17.745 -7.367 1.00 34.75 400 ILE A O 1
ATOM 3115 N N . TRP A 1 401 ? -8.809 17.537 -6.502 1.00 35.06 401 TRP A N 1
ATOM 3116 C CA . TRP A 1 401 ? -9.038 18.286 -5.266 1.00 35.06 401 TRP A CA 1
ATOM 3117 C C . TRP A 1 401 ? -8.351 19.639 -5.414 1.00 35.06 401 TRP A C 1
ATOM 3119 O O . TRP A 1 401 ? -7.196 19.687 -5.839 1.00 35.06 401 TRP A O 1
ATOM 3129 N N . ASP A 1 402 ? -9.034 20.730 -5.080 1.00 39.25 402 ASP A N 1
ATOM 3130 C CA . ASP A 1 402 ? -8.366 22.027 -5.001 1.00 39.25 402 ASP A CA 1
ATOM 3131 C C . ASP A 1 402 ? -7.549 22.154 -3.698 1.00 39.25 402 ASP A C 1
ATOM 3133 O O . ASP A 1 402 ? -7.616 21.306 -2.802 1.00 39.25 402 ASP A O 1
ATOM 3137 N N . GLN A 1 403 ? -6.783 23.241 -3.565 1.00 30.28 403 GLN A N 1
ATOM 3138 C CA . GLN A 1 403 ? -5.953 23.518 -2.382 1.00 30.28 403 GLN A CA 1
ATOM 3139 C C . GLN A 1 403 ? -6.762 23.701 -1.077 1.00 30.28 403 GLN A C 1
ATOM 3141 O O . GLN A 1 403 ? -6.172 23.846 -0.008 1.00 30.28 403 GLN A O 1
ATOM 3146 N N . ARG A 1 404 ? -8.102 23.706 -1.144 1.00 32.88 404 ARG A N 1
ATOM 3147 C CA . ARG A 1 404 ? -9.031 23.861 -0.014 1.00 32.88 404 ARG A CA 1
ATOM 3148 C C . ARG A 1 404 ? -9.774 22.563 0.328 1.00 32.88 404 ARG A C 1
ATOM 3150 O O . ARG A 1 404 ? -10.473 22.526 1.337 1.00 32.88 404 ARG A O 1
ATOM 3157 N N . GLY A 1 405 ? -9.590 21.494 -0.451 1.00 29.28 405 GLY A N 1
ATOM 3158 C CA . GLY A 1 405 ? -10.151 20.173 -0.173 1.00 29.28 405 GLY A CA 1
ATOM 3159 C C . GLY A 1 405 ? -11.616 19.987 -0.587 1.00 29.28 405 GLY A C 1
ATOM 3160 O O . GLY A 1 405 ? -12.271 19.085 -0.062 1.00 29.28 405 GLY A O 1
ATOM 3161 N N . GLU A 1 406 ? -12.136 20.791 -1.517 1.00 28.72 406 GLU A N 1
ATOM 3162 C CA . GLU A 1 406 ? -13.493 20.627 -2.065 1.00 28.72 406 GLU A CA 1
ATOM 3163 C C . GLU A 1 406 ? -13.489 19.722 -3.322 1.00 28.72 406 GLU A C 1
ATOM 3165 O O . GLU A 1 406 ? -12.616 19.821 -4.187 1.00 28.72 406 GLU A O 1
ATOM 3170 N N . GLU A 1 407 ? -14.462 18.803 -3.414 1.00 34.12 407 GLU A N 1
ATOM 3171 C CA . GLU A 1 407 ? -14.598 17.798 -4.487 1.00 34.12 407 GLU A CA 1
ATOM 3172 C C . GLU A 1 407 ? -15.452 18.339 -5.652 1.00 34.12 407 GLU A C 1
ATOM 3174 O O . GLU A 1 407 ? -16.657 18.543 -5.492 1.00 34.12 407 GLU A O 1
ATOM 3179 N N . TRP A 1 408 ? -14.881 18.469 -6.855 1.00 31.44 408 TRP A N 1
ATOM 3180 C CA . TRP A 1 408 ? -15.665 18.726 -8.073 1.00 31.44 408 TRP A CA 1
ATOM 3181 C C . TRP A 1 408 ? -16.279 17.425 -8.622 1.00 31.44 408 TRP A C 1
ATOM 3183 O O . TRP A 1 408 ? -15.574 16.446 -8.873 1.00 31.44 408 TRP A O 1
ATOM 3193 N N . ARG A 1 409 ? -17.604 17.404 -8.840 1.00 29.83 409 ARG A N 1
ATOM 3194 C CA . ARG A 1 409 ? -18.339 16.269 -9.434 1.00 29.83 409 ARG A CA 1
ATOM 3195 C C . ARG A 1 409 ? -18.833 16.605 -10.835 1.00 29.83 409 ARG A C 1
ATOM 3197 O O . ARG A 1 409 ? -19.569 17.571 -10.999 1.00 29.83 409 ARG A O 1
ATOM 3204 N N . PHE A 1 410 ? -18.536 15.748 -11.812 1.00 28.12 410 PHE A N 1
ATOM 3205 C CA . PHE A 1 410 ? -19.209 15.785 -13.110 1.00 28.12 410 PHE A CA 1
ATOM 3206 C C . PHE A 1 410 ? -20.420 14.839 -13.102 1.00 28.12 410 PHE A C 1
ATOM 3208 O O . PHE A 1 410 ? -20.282 13.621 -12.978 1.00 28.12 410 PHE A O 1
ATOM 3215 N N . CYS A 1 411 ? -21.619 15.407 -13.217 1.00 26.31 411 CYS A N 1
ATOM 3216 C CA . CYS A 1 411 ? -22.868 14.677 -13.423 1.00 26.31 411 CYS A CA 1
ATOM 3217 C C . CYS A 1 411 ? -23.115 14.534 -14.933 1.00 26.31 411 CYS A C 1
ATOM 3219 O O . CYS A 1 411 ? -23.712 15.415 -15.541 1.00 26.31 411 CYS A O 1
ATOM 3221 N N . GLY A 1 412 ? -22.658 13.440 -15.547 1.00 27.53 412 GLY A N 1
ATOM 3222 C CA . GLY A 1 412 ? -22.922 13.123 -16.955 1.00 27.53 412 GLY A CA 1
ATOM 3223 C C . GLY A 1 412 ? -23.292 11.651 -17.137 1.00 27.53 412 GLY A C 1
ATOM 3224 O O . GLY A 1 412 ? -22.629 10.764 -16.599 1.00 27.53 412 GLY A O 1
ATOM 3225 N N . ASN A 1 413 ? -24.383 11.387 -17.856 1.00 27.72 413 ASN A N 1
ATOM 3226 C CA . ASN A 1 413 ? -24.945 10.052 -18.071 1.00 27.72 413 ASN A CA 1
ATOM 3227 C C . ASN A 1 413 ? -24.019 9.196 -18.959 1.00 27.72 413 ASN A C 1
ATOM 3229 O O . ASN A 1 413 ? -23.892 9.441 -20.156 1.00 27.72 413 ASN A O 1
ATOM 3233 N N . TRP A 1 414 ? -23.424 8.145 -18.386 1.00 32.66 414 TRP A N 1
ATOM 3234 C CA . TRP A 1 414 ? -22.542 7.187 -19.080 1.00 32.66 414 TRP A CA 1
ATOM 3235 C C . TRP A 1 414 ? -23.221 6.391 -20.210 1.00 32.66 414 TRP A C 1
ATOM 3237 O O . TRP A 1 414 ? -22.546 5.713 -20.976 1.00 32.66 414 TRP A O 1
ATOM 3247 N N . SER A 1 415 ? -24.549 6.434 -20.319 1.00 35.84 415 SER A N 1
ATOM 3248 C CA . SER A 1 415 ? -25.316 5.715 -21.342 1.00 35.84 415 SER A CA 1
ATOM 3249 C C . SER A 1 415 ? -25.263 6.353 -22.735 1.00 35.84 415 SER A C 1
ATOM 3251 O O . SER A 1 415 ? -25.604 5.675 -23.699 1.00 35.84 415 SER A O 1
ATOM 3253 N N . ALA A 1 416 ? -24.839 7.616 -22.855 1.00 33.75 416 ALA A N 1
ATOM 3254 C CA . ALA A 1 416 ? -24.790 8.331 -24.135 1.00 33.75 416 ALA A CA 1
ATOM 3255 C C . ALA A 1 416 ? -23.475 8.134 -24.917 1.00 33.75 416 ALA A C 1
ATOM 3257 O O . ALA A 1 416 ? -23.427 8.417 -26.109 1.00 33.75 416 ALA A O 1
ATOM 3258 N N . LEU A 1 417 ? -22.418 7.620 -24.277 1.00 35.41 417 LEU A N 1
ATOM 3259 C CA . LEU A 1 417 ? -21.126 7.352 -24.912 1.00 35.41 417 LEU A CA 1
ATOM 3260 C C . LEU A 1 417 ? -20.956 5.836 -25.065 1.00 35.41 417 LEU A C 1
ATOM 3262 O O . LEU A 1 417 ? -20.879 5.098 -24.083 1.00 35.41 417 LEU A O 1
ATOM 3266 N N . GLY A 1 418 ? -20.980 5.368 -26.315 1.00 30.22 418 GLY A N 1
ATOM 3267 C CA . GLY A 1 418 ? -20.914 3.953 -26.682 1.00 30.22 418 GLY A CA 1
ATOM 3268 C C . GLY A 1 418 ? -19.730 3.206 -26.053 1.00 30.22 418 GLY A C 1
ATOM 3269 O O . GLY A 1 418 ? -18.695 3.778 -25.730 1.00 30.22 418 GLY A O 1
ATOM 3270 N N . ARG A 1 419 ? -19.886 1.887 -25.890 1.00 35.00 419 ARG A N 1
ATOM 3271 C CA . ARG A 1 419 ? -19.029 0.981 -25.093 1.00 35.00 419 ARG A CA 1
ATOM 3272 C C . ARG A 1 419 ? -17.550 0.843 -25.515 1.00 35.00 419 ARG A C 1
ATOM 3274 O O . ARG A 1 419 ? -16.868 0.009 -24.932 1.00 35.00 419 ARG A O 1
ATOM 3281 N N . ASN A 1 420 ? -17.042 1.622 -26.465 1.00 33.31 420 ASN A N 1
ATOM 3282 C CA . ASN A 1 420 ? -15.681 1.502 -26.994 1.00 33.31 420 ASN A CA 1
ATOM 3283 C C . ASN A 1 420 ? -15.047 2.880 -27.208 1.00 33.31 420 ASN A C 1
ATOM 3285 O O . ASN A 1 420 ? -14.962 3.358 -28.334 1.00 33.31 420 ASN A O 1
ATOM 3289 N N . LEU A 1 421 ? -14.569 3.506 -26.137 1.00 35.94 421 LEU A N 1
ATOM 3290 C CA . LEU A 1 421 ? -13.641 4.626 -26.249 1.00 35.94 421 LEU A CA 1
ATOM 3291 C C . LEU A 1 421 ? -12.387 4.268 -25.453 1.00 35.94 421 LEU A C 1
ATOM 3293 O O . LEU A 1 421 ? -12.360 4.391 -24.232 1.00 35.94 421 LEU A O 1
ATOM 3297 N N . ASN A 1 422 ? -11.365 3.780 -26.161 1.00 32.91 422 ASN A N 1
ATOM 3298 C CA . ASN A 1 422 ? -9.990 4.084 -25.783 1.00 32.91 422 ASN A CA 1
ATOM 3299 C C . ASN A 1 422 ? -9.823 5.570 -26.119 1.00 32.91 422 ASN A C 1
ATOM 33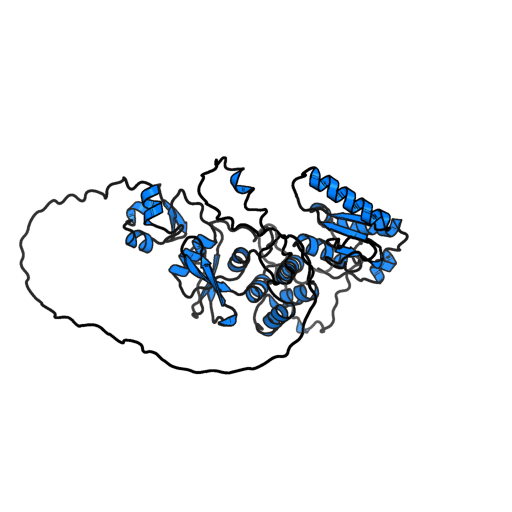01 O O . ASN A 1 422 ? -9.826 5.888 -27.310 1.00 32.91 422 ASN A O 1
ATOM 3305 N N . PRO A 1 423 ? -9.768 6.490 -25.143 1.00 38.56 423 PRO A N 1
ATOM 3306 C CA . PRO A 1 423 ? -9.444 7.870 -25.458 1.00 38.56 423 PRO A CA 1
ATOM 3307 C C . PRO A 1 423 ? -8.058 7.877 -26.107 1.00 38.56 423 PRO A C 1
ATOM 3309 O O . PRO A 1 423 ? -7.079 7.443 -25.500 1.00 38.56 423 PRO A O 1
ATOM 3312 N N . VAL A 1 424 ? -8.002 8.290 -27.373 1.00 37.38 424 VAL A N 1
ATOM 3313 C CA . VAL A 1 424 ? -6.744 8.567 -28.065 1.00 37.38 424 VAL A CA 1
ATOM 3314 C C . VAL A 1 424 ? -6.099 9.709 -27.289 1.00 37.38 424 VAL A C 1
ATOM 3316 O O . VAL A 1 424 ? -6.686 10.785 -27.178 1.00 37.38 424 VAL A O 1
ATOM 3319 N N . LEU A 1 425 ? -4.949 9.444 -26.669 1.00 37.78 425 LEU A N 1
ATOM 3320 C CA . LEU A 1 425 ? -4.157 10.487 -26.029 1.00 37.78 425 LEU A CA 1
ATOM 3321 C C . LEU A 1 425 ? -3.854 11.581 -27.065 1.00 37.78 425 LEU A C 1
ATOM 3323 O O . LEU A 1 425 ? -3.532 11.234 -28.204 1.00 37.78 425 LEU A O 1
ATOM 3327 N N . PRO A 1 426 ? -3.883 12.879 -26.705 1.00 43.06 426 PRO A N 1
ATOM 3328 C CA . PRO A 1 426 ? -3.100 13.849 -27.469 1.00 43.06 426 PRO A CA 1
ATOM 3329 C C . PRO A 1 426 ? -1.654 13.338 -27.527 1.00 43.06 426 PRO A C 1
ATOM 3331 O O . PRO A 1 426 ? -1.232 12.675 -26.582 1.00 43.06 426 PRO A O 1
ATOM 3334 N N . ASP A 1 427 ? -0.910 13.603 -28.606 1.00 50.69 427 ASP A N 1
ATOM 3335 C CA . ASP A 1 427 ? 0.491 13.181 -28.761 1.00 50.69 427 ASP A CA 1
ATOM 3336 C C . ASP A 1 427 ? 1.350 13.693 -27.589 1.00 50.69 427 ASP A C 1
ATOM 3338 O O . ASP A 1 427 ? 1.984 14.745 -27.655 1.00 50.69 427 ASP A O 1
ATOM 3342 N N . LEU A 1 428 ? 1.355 12.955 -26.476 1.00 53.09 428 LEU A N 1
ATOM 3343 C CA . LEU A 1 428 ? 2.119 13.307 -25.293 1.00 53.09 428 LEU A CA 1
ATOM 3344 C C . LEU A 1 428 ? 3.588 13.227 -25.679 1.00 53.09 428 LEU A C 1
ATOM 3346 O O . LEU A 1 428 ? 3.989 12.248 -26.321 1.00 53.09 428 LEU A O 1
ATOM 3350 N N . PRO A 1 429 ? 4.416 14.213 -25.316 1.00 67.00 429 PRO A N 1
ATOM 3351 C CA . PRO A 1 429 ? 5.835 14.097 -25.572 1.00 67.00 429 PRO A CA 1
ATOM 3352 C C . PRO A 1 429 ? 6.361 12.897 -24.770 1.00 67.00 429 PRO A C 1
ATOM 3354 O O . PRO A 1 429 ? 5.904 12.632 -23.663 1.00 67.00 429 PRO A O 1
ATOM 3357 N N . TRP A 1 430 ? 7.283 12.114 -25.329 1.00 73.56 430 TRP A N 1
ATOM 3358 C CA . TRP A 1 430 ? 7.768 10.898 -24.660 1.00 73.56 430 TRP A CA 1
ATOM 3359 C C . TRP A 1 430 ? 8.564 11.199 -23.383 1.00 73.56 430 TRP A C 1
ATOM 3361 O O . TRP A 1 430 ? 8.760 10.312 -22.569 1.00 73.56 430 TRP A O 1
ATOM 3371 N N . ASN A 1 431 ? 9.014 12.438 -23.183 1.00 79.00 431 ASN A N 1
ATOM 3372 C CA . ASN A 1 431 ? 9.828 12.882 -22.053 1.00 79.00 431 ASN A CA 1
ATOM 3373 C C . ASN A 1 431 ? 8.983 13.471 -20.904 1.00 79.00 431 ASN A C 1
ATOM 3375 O O . ASN A 1 431 ? 9.333 14.510 -20.346 1.00 79.00 431 ASN A O 1
ATOM 3379 N N . ILE A 1 432 ? 7.878 12.816 -20.535 1.00 80.25 432 ILE A N 1
ATOM 3380 C CA . ILE A 1 432 ? 6.959 13.289 -19.481 1.00 80.25 432 ILE A CA 1
ATOM 3381 C C . ILE A 1 432 ? 7.599 13.376 -18.085 1.00 80.25 432 ILE A C 1
ATOM 3383 O O . ILE A 1 432 ? 7.087 14.088 -17.226 1.00 80.25 432 ILE A O 1
ATOM 3387 N N . CYS A 1 433 ? 8.711 12.678 -17.847 1.00 85.25 433 CYS A N 1
ATOM 3388 C CA . CYS A 1 433 ? 9.527 12.748 -16.630 1.00 85.25 433 CYS A CA 1
ATOM 3389 C C . CYS A 1 433 ? 11.008 12.423 -16.922 1.00 85.25 433 CYS A C 1
ATOM 3391 O O . CYS A 1 433 ? 11.354 11.996 -18.031 1.00 85.25 433 CYS A O 1
ATOM 3393 N N . GLY A 1 434 ? 11.882 12.566 -15.918 1.00 86.00 434 GLY A N 1
ATOM 3394 C CA . GLY A 1 434 ? 13.323 12.288 -16.041 1.00 86.00 434 GLY A CA 1
ATOM 3395 C C . GLY A 1 434 ? 13.652 10.855 -16.485 1.00 86.00 434 GLY A C 1
ATOM 3396 O O . GLY A 1 434 ? 14.494 10.657 -17.361 1.00 86.00 434 GLY A O 1
ATOM 3397 N N . LEU A 1 435 ? 12.930 9.852 -15.971 1.00 90.75 435 LEU A N 1
ATOM 3398 C CA . LEU A 1 435 ? 13.094 8.450 -16.377 1.00 90.75 435 LEU A CA 1
ATOM 3399 C C . LEU A 1 435 ? 12.832 8.275 -17.877 1.00 90.75 435 LEU A C 1
ATOM 3401 O O . LEU A 1 435 ? 13.648 7.699 -18.596 1.00 90.75 435 LEU A O 1
ATOM 3405 N N . THR A 1 436 ? 11.699 8.785 -18.352 1.00 89.25 436 THR A N 1
ATOM 3406 C CA . THR A 1 436 ? 11.288 8.632 -19.752 1.00 89.25 436 THR A CA 1
ATOM 3407 C C . THR A 1 436 ? 12.162 9.444 -20.707 1.00 89.25 436 THR A C 1
ATOM 3409 O O . THR A 1 436 ? 12.443 8.982 -21.810 1.00 89.25 436 THR A O 1
ATOM 3412 N N . GLU A 1 437 ? 12.686 10.592 -20.259 1.00 88.50 437 GLU A N 1
ATOM 3413 C CA . GLU A 1 437 ? 13.683 11.355 -21.011 1.00 88.50 437 GLU A CA 1
ATOM 3414 C C . GLU A 1 437 ? 14.979 10.553 -21.209 1.00 88.50 437 GLU A C 1
ATOM 3416 O O . GLU A 1 437 ? 15.491 10.402 -22.319 1.00 88.50 437 GLU A O 1
ATOM 3421 N N . ARG A 1 438 ? 15.519 9.996 -20.123 1.00 90.88 438 ARG A N 1
ATOM 3422 C CA . ARG A 1 438 ? 16.751 9.202 -20.187 1.00 90.88 438 ARG A CA 1
ATOM 3423 C C . ARG A 1 438 ? 16.573 7.960 -21.051 1.00 90.88 438 ARG A C 1
ATOM 3425 O O . ARG A 1 438 ? 17.492 7.587 -21.778 1.00 90.88 438 ARG A O 1
ATOM 3432 N N . LEU A 1 439 ? 15.395 7.345 -20.985 1.00 91.19 439 LEU A N 1
ATOM 3433 C CA . LEU A 1 439 ? 15.038 6.200 -21.811 1.00 91.19 439 LEU A CA 1
ATOM 3434 C C . LEU A 1 439 ? 15.053 6.564 -23.299 1.00 91.19 439 LEU A C 1
ATOM 3436 O O . LEU A 1 439 ? 15.742 5.891 -24.062 1.00 91.19 439 LEU A O 1
ATOM 3440 N N . GLY A 1 440 ? 14.381 7.645 -23.706 1.00 88.12 440 GLY A N 1
ATOM 3441 C CA . GLY A 1 440 ? 14.384 8.068 -25.110 1.00 88.12 440 GLY A CA 1
ATOM 3442 C C . GLY A 1 440 ? 15.778 8.438 -25.626 1.00 88.12 440 GLY A C 1
ATOM 3443 O O . GLY A 1 440 ? 16.165 7.950 -26.683 1.00 88.12 440 GLY A O 1
ATOM 3444 N N . ILE A 1 441 ? 16.590 9.165 -24.844 1.00 88.06 441 ILE A N 1
ATOM 3445 C CA . ILE A 1 441 ? 17.982 9.500 -25.217 1.00 88.06 441 ILE A CA 1
ATOM 3446 C C . ILE A 1 441 ? 18.820 8.237 -25.466 1.00 88.06 441 ILE A C 1
ATOM 3448 O O . ILE A 1 441 ? 19.638 8.197 -26.387 1.00 88.06 441 ILE A O 1
ATOM 3452 N N . ILE A 1 442 ? 18.662 7.199 -24.636 1.00 89.25 442 ILE A N 1
ATOM 3453 C CA . ILE A 1 442 ? 19.394 5.938 -24.813 1.00 89.25 442 ILE A CA 1
ATOM 3454 C C . ILE A 1 442 ? 18.944 5.227 -26.089 1.00 89.25 442 ILE A C 1
ATOM 3456 O O . ILE A 1 442 ? 19.798 4.763 -26.844 1.00 89.25 442 ILE A O 1
ATOM 3460 N N . LEU A 1 443 ? 17.637 5.164 -26.344 1.00 89.69 443 LEU A N 1
ATOM 3461 C CA . LEU A 1 443 ? 17.101 4.528 -27.546 1.00 89.69 443 LEU A CA 1
ATOM 3462 C C . LEU A 1 443 ? 17.547 5.253 -28.825 1.00 89.69 443 LEU A C 1
ATOM 3464 O O . LEU A 1 443 ? 18.014 4.597 -29.755 1.00 89.69 443 LEU A O 1
ATOM 3468 N N . GLU A 1 444 ? 17.512 6.586 -28.856 1.00 89.00 444 GLU A N 1
ATOM 3469 C CA . GLU A 1 444 ? 18.018 7.371 -29.994 1.00 89.00 444 GLU A CA 1
ATOM 3470 C C . GLU A 1 444 ? 19.511 7.130 -30.233 1.00 89.00 444 GLU A C 1
ATOM 3472 O O . GLU A 1 444 ? 19.936 6.899 -31.364 1.00 89.00 444 GLU A O 1
ATOM 3477 N N . ARG A 1 445 ? 20.326 7.108 -29.168 1.00 89.00 445 ARG A N 1
ATOM 3478 C CA . ARG A 1 445 ? 21.767 6.806 -29.269 1.00 89.00 445 ARG A CA 1
ATOM 3479 C C . ARG A 1 445 ? 22.054 5.393 -29.771 1.00 89.00 445 ARG A C 1
ATOM 3481 O O . ARG A 1 445 ? 23.115 5.160 -30.341 1.00 89.00 445 ARG A O 1
ATOM 3488 N N . GLN A 1 446 ? 21.135 4.459 -29.546 1.00 89.62 446 GLN A N 1
ATOM 3489 C CA . GLN A 1 446 ? 21.191 3.101 -30.084 1.00 89.62 446 GLN A CA 1
ATOM 3490 C C . GLN A 1 446 ? 20.640 3.004 -31.521 1.00 89.62 446 GLN A C 1
ATOM 3492 O O . GLN A 1 446 ? 20.680 1.924 -32.106 1.00 89.62 446 GLN A O 1
ATOM 3497 N N . GLY A 1 447 ? 20.162 4.112 -32.101 1.00 89.69 447 GLY A N 1
ATOM 3498 C CA . GLY A 1 447 ? 19.658 4.189 -33.473 1.00 89.69 447 GLY A CA 1
ATOM 3499 C C . GLY A 1 447 ? 18.174 3.849 -33.634 1.00 89.69 447 GLY A C 1
ATOM 3500 O O . GLY A 1 447 ? 17.738 3.600 -34.756 1.00 89.69 447 GLY A O 1
ATOM 3501 N N . PHE A 1 448 ? 17.393 3.810 -32.550 1.00 87.50 448 PHE A N 1
ATOM 3502 C CA . PHE A 1 448 ? 15.948 3.580 -32.627 1.00 87.50 448 PHE A CA 1
ATOM 3503 C C . PHE A 1 448 ? 15.187 4.874 -32.937 1.00 87.50 448 PHE A C 1
ATOM 3505 O O . PHE A 1 448 ? 15.433 5.912 -32.326 1.00 87.50 448 PHE A O 1
ATOM 3512 N N . ASP A 1 449 ? 14.206 4.786 -33.835 1.00 87.62 449 ASP A N 1
ATOM 3513 C CA . ASP A 1 449 ? 13.259 5.869 -34.112 1.00 87.62 449 ASP A CA 1
ATOM 3514 C C . ASP A 1 449 ? 12.169 5.921 -33.029 1.00 87.62 449 ASP A C 1
ATOM 3516 O O . ASP A 1 449 ? 11.305 5.041 -32.946 1.00 87.62 449 ASP A O 1
ATOM 3520 N N . LEU A 1 450 ? 12.190 6.968 -32.200 1.00 83.69 450 LEU A N 1
ATOM 3521 C CA . LEU A 1 450 ? 11.213 7.153 -31.126 1.00 83.69 450 LEU A CA 1
ATOM 3522 C C . LEU A 1 450 ? 9.781 7.323 -31.639 1.00 83.69 450 LEU A C 1
ATOM 3524 O O . LEU A 1 450 ? 8.850 6.883 -30.964 1.00 83.69 450 LEU A O 1
ATOM 3528 N N . ALA A 1 451 ? 9.576 7.926 -32.813 1.00 80.81 451 ALA A N 1
ATOM 3529 C CA . ALA A 1 451 ? 8.240 8.083 -33.376 1.00 80.81 451 ALA A CA 1
ATOM 3530 C C . ALA A 1 451 ? 7.652 6.717 -33.753 1.00 80.81 451 ALA A C 1
ATOM 3532 O O . ALA A 1 451 ? 6.509 6.417 -33.402 1.00 80.81 451 ALA A O 1
ATOM 3533 N N . ALA A 1 452 ? 8.459 5.853 -34.375 1.00 83.94 452 ALA A N 1
ATOM 3534 C CA . ALA A 1 452 ? 8.075 4.477 -34.673 1.00 83.94 452 ALA A CA 1
ATOM 3535 C C . ALA A 1 452 ? 7.812 3.657 -33.397 1.00 83.94 452 ALA A C 1
ATOM 3537 O O . ALA A 1 452 ? 6.805 2.949 -33.320 1.00 83.94 452 ALA A O 1
ATOM 3538 N N . VAL A 1 453 ? 8.664 3.789 -32.369 1.00 80.81 453 VAL A N 1
ATOM 3539 C CA . VAL A 1 453 ? 8.468 3.119 -31.068 1.00 80.81 453 VAL A CA 1
ATOM 3540 C C . VAL A 1 453 ? 7.134 3.530 -30.441 1.00 80.81 453 VAL A C 1
ATOM 3542 O O . VAL A 1 453 ? 6.361 2.664 -30.035 1.00 80.81 453 VAL A O 1
ATOM 3545 N N . LYS A 1 454 ? 6.821 4.829 -30.420 1.00 73.75 454 LYS A N 1
ATOM 3546 C CA . LYS A 1 454 ? 5.546 5.334 -29.892 1.00 73.75 454 LYS A CA 1
ATOM 3547 C C . LYS A 1 454 ? 4.343 4.898 -30.714 1.00 73.75 454 LYS A C 1
ATOM 3549 O O . LYS A 1 454 ? 3.313 4.545 -30.150 1.00 73.75 454 LYS A O 1
ATOM 3554 N N . SER A 1 455 ? 4.462 4.908 -32.040 1.00 74.50 455 SER A N 1
ATOM 3555 C CA . SER A 1 455 ? 3.383 4.478 -32.932 1.00 74.50 455 SER A CA 1
ATOM 3556 C C . SER A 1 455 ? 3.021 3.004 -32.710 1.00 74.50 455 SER A C 1
ATOM 3558 O O . SER A 1 455 ? 1.844 2.646 -32.710 1.00 74.50 455 SER A O 1
ATOM 3560 N N . ALA A 1 456 ? 4.017 2.157 -32.428 1.00 78.00 456 ALA A N 1
ATOM 3561 C CA . ALA A 1 456 ? 3.810 0.749 -32.088 1.00 78.00 456 ALA A CA 1
ATOM 3562 C C . ALA A 1 456 ? 3.208 0.533 -30.684 1.00 78.00 456 ALA A C 1
ATOM 3564 O O . ALA A 1 456 ? 2.636 -0.526 -30.408 1.00 78.00 456 ALA A O 1
ATOM 3565 N N . HIS A 1 457 ? 3.325 1.523 -29.797 1.00 70.62 457 HIS A N 1
ATOM 3566 C CA . HIS A 1 457 ? 2.907 1.456 -28.400 1.00 70.62 457 HIS A CA 1
ATOM 3567 C C . HIS A 1 457 ? 2.137 2.725 -28.007 1.00 70.62 457 HIS A C 1
ATOM 3569 O O . HIS A 1 457 ? 2.647 3.532 -27.228 1.00 70.62 457 HIS A O 1
ATOM 3575 N N . PRO A 1 458 ? 0.905 2.920 -28.523 1.00 58.34 458 PRO A N 1
ATOM 3576 C CA . PRO A 1 458 ? 0.103 4.079 -28.157 1.00 58.34 458 PRO A CA 1
ATOM 3577 C C . PRO A 1 458 ? -0.088 4.063 -26.638 1.00 58.34 458 PRO A C 1
ATOM 3579 O O . PRO A 1 458 ? -0.604 3.088 -26.085 1.00 58.34 458 PRO A O 1
ATOM 3582 N N . GLY A 1 459 ? 0.411 5.102 -25.964 1.00 56.62 459 GLY A N 1
ATOM 3583 C CA . GLY A 1 459 ? 0.406 5.184 -24.506 1.00 56.62 459 GLY A CA 1
ATOM 3584 C C . GLY A 1 459 ? -0.995 4.990 -23.923 1.00 56.62 459 GLY A C 1
ATOM 3585 O O . GLY A 1 459 ? -2.011 5.185 -24.594 1.00 56.62 459 GLY A O 1
ATOM 3586 N N . VAL A 1 460 ? -1.067 4.600 -22.652 1.00 53.88 460 VAL A N 1
ATOM 3587 C CA . VAL A 1 460 ? -2.348 4.488 -21.937 1.00 53.88 460 VAL A CA 1
ATOM 3588 C C . VAL A 1 460 ? -2.516 5.697 -21.023 1.00 53.88 460 VAL A C 1
ATOM 3590 O O . VAL A 1 460 ? -1.574 6.060 -20.323 1.00 53.88 460 VAL A O 1
ATOM 3593 N N . ILE A 1 461 ? -3.711 6.303 -21.001 1.00 49.50 461 ILE A N 1
ATOM 3594 C CA . ILE A 1 461 ? -4.053 7.331 -20.003 1.00 49.50 461 ILE A CA 1
ATOM 3595 C C . ILE A 1 461 ? -4.065 6.665 -18.627 1.00 49.50 461 ILE A C 1
ATOM 3597 O O . ILE A 1 461 ? -4.909 5.794 -18.386 1.00 49.50 461 ILE A O 1
ATOM 3601 N N . LEU A 1 462 ? -3.128 7.046 -17.755 1.00 45.94 462 LEU A N 1
ATOM 3602 C CA . LEU A 1 462 ? -3.015 6.525 -16.391 1.00 45.94 462 LEU A CA 1
ATOM 3603 C C . LEU A 1 462 ? -3.476 7.514 -15.328 1.00 45.94 462 LEU A C 1
ATOM 3605 O O . LEU A 1 462 ? -3.128 8.707 -15.442 1.00 45.94 462 LEU A O 1
#

Organism: NCBI:txid883066

Secondary structure (DSSP, 8-state):
--SHHHHHHHTTT----------PPPPPPP-----------------------PPPP-PPPP-------------------PPP-S---HHHHHHHH--SSB-HHHHHHTT--GGGGGSTTEEEEETTEEEETT----HHHHHHHHHHHSTTEEE-HHHHHHHTT----HHHHSPPTTSPEEEEESS------BTTEEEEES---GGGEEEEE-TTT--EEEEE-HHHHHHHHTTSS-HHHHHHHHHHHHPPP-TTT-S--S-S--HHHHHHHHHH-SS-TTHHHHHHHHHH--TT--SHHHHHHHHHHHHTTPPPPEES---TTSTT-----SEEEGGGTEEEEE--S----HHHHHHHHHHHHHHHHTT-EEEEE-GGGGSBP------SS---SS-PBPTT-PBP-----GGGS-S----------S-SBHHHHHHHHHHHHTT--HHHHHHHSPPP--

Sequence (462 aa):
MLFFSRCLLRVLGLSEVPGAVFFRRPLPLSGPRNVPPSQRRPAPEGGPLPQNFPVPQGAPPVLPAGSAGVDSSRAQSTSGRQPPDSTIGIRTLETLLGLRVFTPQEALLQGVPYCLLRGRHFKRVARGFYALSSVVVTELDFLAALTRKHPSAVITHVSAARVWGLPLPSRLAVWEPDAPVHLRNGVKRRGKIVGQVRWGFGELPADDVVLIRHVSSGTELRIMTRERTFLDLCKSLSLMEATQVADHLLRVPREQFEARTNPYSTMDSLRSAVRKHRKIRGLPMARAALRHARVGADSPMETTSRLVIVAAGFPEPSVNKPITVLPNSLRTPDLQLTAYRLAIEYDGVVHLEPSQIARDAARAHERKSVGWSEIIARADDLHFRDTVIPFTEPPSPFHIWDQRGEEWRFCGNWSALGRNLNPVLPDLPWNICGLTERLGIILERQGFDLAAVKSAHPGVIL

Foldseek 3Di:
DPPPPPVVCVVVPDDDDDDDDDDDDDDDDDDDDDDDDDDDDDDDDDDDDDDDDDDDDDDDDDDDDDDDDDDDDDDPDPPDPDPPDPDCDLVNVCVQQLAQKEFQVSCVVSVRHPVCCPDPQWDALWVRMIGGPPHDDALLSVLLRVCVVVVQKAFAALRLCQVVVFDDPPVRNGDDSQAAGEIEHQDPDDDDDDTSYDYHYHHDDPVQWDWDADPRNRRIHIYGQLLRNLQLHLLPDDLLRSLQRLQQQLEQDDVVVDVDRGRNDHLVRNVVSLVVDDPRPSSVSSVSSSVLHDYHQPGSVLSLLQQLLLQLLFPRWDAQQAPVPQPPDSPRQRTDDVVLLEGEHEDEPDDCDVVVVVVVVVVQVSSVVVPHHYHHDYPQQSDFPPPPPVPPDDPDDDWDAPPVGDTDDDDDDPVVDDPDDQPQDDNDNQCRGNSSVVVVVSCVVVVHDPVVSSVVRRGHDD